Protein AF-A0A2D4M4X0-F1 (afdb_monomer_lite)

Structure (mmCIF, N/CA/C/O backbone):
data_AF-A0A2D4M4X0-F1
#
_entry.id   AF-A0A2D4M4X0-F1
#
loop_
_atom_site.group_PDB
_atom_site.id
_atom_site.type_symbol
_atom_site.label_atom_id
_atom_site.label_alt_id
_atom_site.label_comp_id
_atom_site.label_asym_id
_atom_site.label_entity_id
_atom_site.label_seq_id
_atom_site.pdbx_PDB_ins_code
_atom_site.Cartn_x
_atom_site.Cartn_y
_atom_site.Cartn_z
_atom_site.occupancy
_atom_site.B_iso_or_equiv
_atom_site.auth_seq_id
_atom_site.auth_comp_id
_atom_site.auth_asym_id
_atom_site.auth_atom_id
_atom_site.pdbx_PDB_model_num
ATOM 1 N N . MET A 1 1 ? 30.665 49.164 -35.638 1.00 34.47 1 MET A N 1
ATOM 2 C CA . MET A 1 1 ? 31.086 49.330 -34.227 1.00 34.47 1 MET A CA 1
ATOM 3 C C . MET A 1 1 ? 30.808 48.030 -33.482 1.00 34.47 1 MET A C 1
ATOM 5 O O . MET A 1 1 ? 29.656 47.644 -33.509 1.00 34.47 1 MET A O 1
ATOM 9 N N . ARG A 1 2 ? 31.845 47.454 -32.833 1.00 31.89 2 ARG A N 1
ATOM 10 C CA . ARG A 1 2 ? 31.868 46.607 -31.602 1.00 31.89 2 ARG A CA 1
ATOM 11 C C . ARG A 1 2 ? 30.957 45.355 -31.554 1.00 31.89 2 ARG A C 1
ATOM 13 O O . ARG A 1 2 ? 29.782 45.468 -31.830 1.00 31.89 2 ARG A O 1
ATOM 20 N N . ARG A 1 3 ? 31.352 44.164 -31.087 1.00 32.50 3 ARG A N 1
ATOM 21 C CA . ARG A 1 3 ? 32.571 43.563 -30.496 1.00 32.50 3 ARG A CA 1
ATOM 22 C C . ARG A 1 3 ? 32.315 42.037 -30.469 1.00 32.50 3 ARG A C 1
ATOM 24 O O . ARG A 1 3 ? 31.192 41.640 -30.177 1.00 32.50 3 ARG A O 1
ATOM 31 N N . PHE A 1 4 ? 33.344 41.225 -30.704 1.00 37.53 4 PHE A N 1
ATOM 32 C CA . PHE A 1 4 ? 33.392 39.796 -30.354 1.00 37.53 4 PHE A CA 1
ATOM 33 C C . PHE A 1 4 ? 33.673 39.608 -28.852 1.00 37.53 4 PHE A C 1
ATOM 35 O O . PHE A 1 4 ? 34.235 40.520 -28.233 1.00 37.53 4 PHE A O 1
ATOM 42 N N . PRO A 1 5 ? 33.410 38.411 -28.300 1.00 47.78 5 PRO A N 1
ATOM 43 C CA . PRO A 1 5 ? 34.267 37.850 -27.268 1.00 47.78 5 PRO A CA 1
ATOM 44 C C . PRO A 1 5 ? 34.898 36.522 -27.718 1.00 47.78 5 PRO A C 1
ATOM 46 O O . PRO A 1 5 ? 34.204 35.586 -28.113 1.00 47.78 5 PRO A O 1
ATOM 49 N N . ASP A 1 6 ? 36.225 36.470 -27.614 1.00 42.44 6 ASP A N 1
ATOM 50 C CA . ASP A 1 6 ? 37.019 35.246 -27.507 1.00 42.44 6 ASP A CA 1
ATOM 51 C C . ASP A 1 6 ? 36.761 34.571 -26.156 1.00 42.44 6 ASP A C 1
ATOM 53 O O . ASP A 1 6 ? 36.660 35.253 -25.135 1.00 42.44 6 ASP A O 1
ATOM 57 N N . SER A 1 7 ? 36.782 33.238 -26.127 1.00 37.62 7 SER A N 1
ATOM 58 C CA . SER A 1 7 ? 37.380 32.516 -25.002 1.00 37.62 7 SER A CA 1
ATOM 59 C C . SER A 1 7 ? 37.757 31.104 -25.437 1.00 37.62 7 SER A C 1
ATOM 61 O O . SER A 1 7 ? 36.911 30.224 -25.580 1.00 37.62 7 SER A O 1
ATOM 63 N N . GLY A 1 8 ? 39.056 30.897 -25.647 1.00 44.09 8 GLY A N 1
ATOM 64 C CA . GLY A 1 8 ? 39.645 29.569 -25.690 1.00 44.09 8 GLY A CA 1
ATOM 65 C C . GLY A 1 8 ? 39.643 28.946 -24.295 1.00 44.09 8 GLY A C 1
ATOM 66 O O . GLY A 1 8 ? 40.001 29.595 -23.315 1.00 44.09 8 GLY A O 1
ATOM 67 N N . ALA A 1 9 ? 39.262 27.676 -24.219 1.00 36.41 9 ALA A N 1
ATOM 68 C CA . ALA A 1 9 ? 39.591 26.801 -23.105 1.00 36.41 9 ALA A CA 1
ATOM 69 C C . ALA A 1 9 ? 39.825 25.395 -23.666 1.00 36.41 9 ALA A C 1
ATOM 71 O O . ALA A 1 9 ? 38.897 24.664 -24.001 1.00 36.41 9 ALA A O 1
ATOM 72 N N . SER A 1 10 ? 41.100 25.051 -23.811 1.00 41.06 10 SER A N 1
ATOM 73 C CA . SER A 1 10 ? 41.580 23.692 -24.022 1.00 41.06 10 SER A CA 1
ATOM 74 C C . SER A 1 10 ? 41.235 22.842 -22.794 1.00 41.06 10 SER A C 1
ATOM 76 O O . SER A 1 10 ? 41.809 23.059 -21.727 1.00 41.06 10 SER A O 1
ATOM 78 N N . MET A 1 11 ? 40.326 21.872 -22.923 1.00 35.38 11 MET A N 1
ATOM 79 C CA . MET A 1 11 ? 40.186 20.815 -21.918 1.00 35.38 11 MET A CA 1
ATOM 80 C C . MET A 1 11 ? 41.221 19.725 -22.192 1.00 35.38 11 MET A C 1
ATOM 82 O O . MET A 1 11 ? 41.108 18.950 -23.139 1.00 35.38 11 MET A O 1
ATOM 86 N N . SER A 1 12 ? 42.254 19.694 -21.355 1.00 35.69 12 SER A N 1
ATOM 87 C CA . SER A 1 12 ? 43.209 18.597 -21.257 1.00 35.69 12 SER A CA 1
ATOM 88 C C . SER A 1 12 ? 42.525 17.366 -20.660 1.00 35.69 12 SER A C 1
ATOM 90 O O . SER A 1 12 ? 42.017 17.422 -19.540 1.00 35.69 12 SER A O 1
ATOM 92 N N . TYR A 1 13 ? 42.548 16.256 -21.393 1.00 35.75 13 TYR A N 1
ATOM 93 C CA . TYR A 1 13 ? 42.173 14.933 -20.901 1.00 35.75 13 TYR A CA 1
ATOM 94 C C . TYR A 1 13 ? 43.271 14.448 -19.940 1.00 35.75 13 TYR A C 1
ATOM 96 O O . TYR A 1 13 ? 44.366 14.096 -20.376 1.00 35.75 13 TYR A O 1
ATOM 104 N N . ALA A 1 14 ? 43.007 14.468 -18.635 1.00 41.19 14 ALA A N 1
ATOM 105 C CA . ALA A 1 14 ? 43.815 13.750 -17.656 1.00 41.19 14 ALA A CA 1
ATOM 106 C C . ALA A 1 14 ? 43.119 12.415 -17.377 1.00 41.19 14 ALA A C 1
ATOM 108 O O . ALA A 1 14 ? 41.988 12.392 -16.895 1.00 41.19 14 ALA A O 1
ATOM 109 N N . GLY A 1 15 ? 43.775 11.310 -17.739 1.00 47.28 15 GLY A N 1
ATOM 110 C CA . GLY A 1 15 ? 43.311 9.964 -17.424 1.00 47.28 15 GLY A CA 1
ATOM 111 C C . GLY A 1 15 ? 43.245 9.774 -15.913 1.00 47.28 15 GLY A C 1
ATOM 112 O O . GLY A 1 15 ? 44.252 9.905 -15.223 1.00 47.28 15 GLY A O 1
ATOM 113 N N . GLN A 1 16 ? 42.051 9.481 -15.407 1.00 42.25 16 GLN A N 1
ATOM 114 C CA . GLN A 1 16 ? 41.848 9.044 -14.034 1.00 42.25 16 GLN A CA 1
ATOM 115 C C . GLN A 1 16 ? 41.848 7.517 -14.029 1.00 42.25 16 GLN A C 1
ATOM 117 O O . GLN A 1 16 ? 40.902 6.872 -14.479 1.00 42.25 16 GLN A O 1
ATOM 122 N N . GLU A 1 17 ? 42.954 6.948 -13.560 1.00 45.28 17 GLU A N 1
ATOM 123 C CA . GLU A 1 17 ? 43.047 5.541 -13.192 1.00 45.28 17 GLU A CA 1
ATOM 124 C C . GLU A 1 17 ? 42.056 5.274 -12.050 1.00 45.28 17 GLU A C 1
ATOM 126 O O . GLU A 1 17 ? 42.135 5.882 -10.982 1.00 45.28 17 GLU A O 1
ATOM 131 N N . ILE A 1 18 ? 41.086 4.390 -12.287 1.00 48.28 18 ILE A N 1
ATOM 132 C CA . ILE A 1 18 ? 40.108 3.978 -11.279 1.00 48.28 18 ILE A CA 1
ATOM 133 C C . ILE A 1 18 ? 40.791 2.949 -10.373 1.00 48.28 18 ILE A C 1
ATOM 135 O O . ILE A 1 18 ? 40.738 1.745 -10.620 1.00 48.28 18 ILE A O 1
ATOM 139 N N . SER A 1 19 ? 41.443 3.415 -9.312 1.00 52.09 19 SER A N 1
ATOM 140 C CA . SER A 1 19 ? 41.798 2.568 -8.176 1.00 52.09 19 SER A CA 1
ATOM 141 C C . SER A 1 19 ? 40.547 2.355 -7.321 1.00 52.09 19 SER A C 1
ATOM 143 O O . SER A 1 19 ? 40.254 3.117 -6.403 1.00 52.09 19 SER A O 1
ATOM 145 N N . VAL A 1 20 ? 39.760 1.323 -7.643 1.00 58.25 20 VAL A N 1
ATOM 146 C CA . VAL A 1 20 ? 38.677 0.884 -6.751 1.00 58.25 20 VAL A CA 1
ATOM 147 C C . VAL A 1 20 ? 39.325 0.409 -5.451 1.00 58.25 20 VAL A C 1
ATOM 149 O O . VAL A 1 20 ? 40.123 -0.530 -5.450 1.00 58.25 20 VAL A O 1
ATOM 152 N N . SER A 1 21 ? 39.021 1.100 -4.352 1.00 63.75 21 SER A N 1
ATOM 153 C CA . SER A 1 21 ? 39.505 0.750 -3.021 1.00 63.75 21 SER A CA 1
ATOM 154 C C . SER A 1 21 ? 39.051 -0.668 -2.684 1.00 63.75 21 SER A C 1
ATOM 156 O O . SER A 1 21 ? 37.870 -0.990 -2.774 1.00 63.75 21 SER A O 1
ATOM 158 N N . ILE A 1 22 ? 39.982 -1.531 -2.273 1.00 61.88 22 ILE A N 1
ATOM 159 C CA . ILE A 1 22 ? 39.701 -2.932 -1.910 1.00 61.88 22 ILE A CA 1
ATOM 160 C C . ILE A 1 22 ? 38.638 -3.022 -0.793 1.00 61.88 22 ILE A C 1
ATOM 162 O O . ILE A 1 22 ? 37.937 -4.024 -0.679 1.00 61.88 22 ILE A O 1
ATOM 166 N N . ALA A 1 23 ? 38.468 -1.954 -0.006 1.00 63.16 23 ALA A N 1
ATOM 167 C CA . ALA A 1 23 ? 37.432 -1.834 1.017 1.00 63.16 23 ALA A CA 1
ATOM 168 C C . ALA A 1 23 ? 35.994 -1.766 0.460 1.00 63.16 23 ALA A C 1
ATOM 170 O O . ALA A 1 23 ? 35.054 -2.066 1.194 1.00 63.16 23 ALA A O 1
ATOM 171 N N . ASP A 1 24 ? 35.822 -1.420 -0.819 1.00 66.19 24 ASP A N 1
ATOM 172 C CA . ASP A 1 24 ? 34.513 -1.289 -1.473 1.00 66.19 24 ASP A CA 1
ATOM 173 C C . ASP A 1 24 ? 34.070 -2.571 -2.190 1.00 66.19 24 ASP A C 1
ATOM 175 O O . ASP A 1 24 ? 32.981 -2.635 -2.763 1.00 66.19 24 ASP A O 1
ATOM 179 N N . LEU A 1 25 ? 34.895 -3.623 -2.151 1.00 77.69 25 LEU A N 1
ATOM 180 C CA . LEU A 1 25 ? 34.493 -4.933 -2.644 1.00 77.69 25 LEU A CA 1
ATOM 181 C C . LEU A 1 25 ? 33.382 -5.498 -1.740 1.00 77.69 25 LEU A C 1
ATOM 183 O O . LEU A 1 25 ? 33.578 -5.590 -0.523 1.00 77.69 25 LEU A O 1
ATOM 187 N N . PRO A 1 26 ? 32.253 -5.964 -2.310 1.00 72.75 26 PRO A N 1
ATOM 188 C CA . PRO A 1 26 ? 31.110 -6.475 -1.547 1.00 72.75 26 PRO A CA 1
ATOM 189 C C . PRO A 1 26 ? 31.486 -7.565 -0.539 1.00 72.75 26 PRO A C 1
ATOM 191 O O . PRO A 1 26 ? 30.921 -7.654 0.546 1.00 72.75 26 PRO A O 1
ATOM 194 N N . GLN A 1 27 ? 32.489 -8.374 -0.881 1.00 76.75 27 GLN A N 1
ATOM 195 C CA . GLN A 1 27 ? 32.982 -9.455 -0.036 1.00 76.75 27 GLN A CA 1
ATOM 196 C C . GLN A 1 27 ? 33.731 -8.948 1.206 1.00 76.75 27 GLN A C 1
ATOM 198 O O . GLN A 1 27 ? 33.600 -9.536 2.276 1.00 76.75 27 GLN A O 1
ATOM 203 N N . VAL A 1 28 ? 34.458 -7.831 1.096 1.00 79.94 28 VAL A N 1
ATOM 204 C CA . VAL A 1 28 ? 35.174 -7.206 2.221 1.00 79.94 28 VAL A CA 1
ATOM 205 C C . VAL A 1 28 ? 34.191 -6.492 3.148 1.00 79.94 28 VAL A C 1
ATOM 207 O O . VAL A 1 28 ? 34.305 -6.611 4.367 1.00 79.94 28 VAL A O 1
ATOM 210 N N . GLN A 1 29 ? 33.181 -5.826 2.585 1.00 79.06 29 GLN A N 1
ATOM 211 C CA . GLN A 1 29 ? 32.098 -5.211 3.360 1.00 79.06 29 GLN A CA 1
ATOM 212 C C . GLN A 1 29 ? 31.273 -6.261 4.111 1.00 79.06 29 GLN A C 1
ATOM 214 O O . GLN A 1 29 ? 30.997 -6.093 5.296 1.00 79.06 29 GLN A O 1
ATOM 219 N N . TYR A 1 30 ? 30.944 -7.379 3.457 1.00 82.00 30 TYR A N 1
ATOM 220 C CA . TYR A 1 30 ? 30.236 -8.490 4.090 1.00 82.00 30 TYR A CA 1
ATOM 221 C C . TYR A 1 30 ? 31.055 -9.130 5.217 1.00 82.00 30 TYR A C 1
ATOM 223 O O . TYR A 1 30 ? 30.536 -9.386 6.301 1.00 82.00 30 TYR A O 1
ATOM 231 N N . GLN A 1 31 ? 32.357 -9.333 5.004 1.00 84.38 31 GLN A N 1
ATOM 232 C CA . GLN A 1 31 ? 33.233 -9.897 6.028 1.00 84.38 31 GLN A CA 1
ATOM 233 C C . GLN A 1 31 ? 33.431 -8.950 7.221 1.00 84.38 31 GLN A C 1
ATOM 235 O O . GLN A 1 31 ? 33.546 -9.418 8.353 1.00 84.38 31 GLN A O 1
ATOM 240 N N . ARG A 1 32 ? 33.411 -7.632 6.989 1.00 87.06 32 ARG A N 1
ATOM 241 C CA . ARG A 1 32 ? 33.413 -6.616 8.050 1.00 87.06 32 ARG A CA 1
ATOM 242 C C . ARG A 1 32 ? 32.112 -6.624 8.846 1.00 87.06 32 ARG A C 1
ATOM 244 O O . ARG A 1 32 ? 32.156 -6.654 10.066 1.00 87.06 32 ARG A O 1
ATOM 251 N N . LEU A 1 33 ? 30.977 -6.694 8.153 1.00 87.38 33 LEU A N 1
ATOM 252 C CA . LEU A 1 33 ? 29.661 -6.786 8.778 1.00 87.38 33 LEU A CA 1
ATOM 253 C C . LEU A 1 33 ? 29.557 -8.021 9.683 1.00 87.38 33 LEU A C 1
ATOM 255 O O . LEU A 1 33 ? 29.073 -7.915 10.800 1.00 87.38 33 LEU A O 1
ATOM 259 N N . LEU A 1 34 ? 30.066 -9.174 9.236 1.00 88.31 34 LEU A N 1
ATOM 260 C CA . LEU A 1 34 ? 30.115 -10.390 10.054 1.00 88.31 34 LEU A CA 1
ATOM 261 C C . LEU A 1 34 ? 31.036 -10.250 11.275 1.00 88.31 34 LEU A C 1
ATOM 263 O O . LEU A 1 34 ? 30.735 -10.802 12.327 1.00 88.31 34 LEU A O 1
ATOM 267 N N . GLN A 1 35 ? 32.162 -9.542 11.152 1.00 83.81 35 GLN A N 1
ATOM 268 C CA . GLN A 1 35 ? 33.037 -9.265 12.297 1.00 83.81 35 GLN A CA 1
ATOM 269 C C . GLN A 1 35 ? 32.362 -8.352 13.318 1.00 83.81 35 GLN A C 1
ATOM 271 O O . GLN A 1 35 ? 32.470 -8.613 14.515 1.00 83.81 35 GLN A O 1
ATOM 276 N N . ASP A 1 36 ? 31.641 -7.337 12.846 1.00 81.44 36 ASP A N 1
ATOM 277 C CA . ASP A 1 36 ? 30.873 -6.435 13.699 1.00 81.44 36 ASP A CA 1
ATOM 278 C C . ASP A 1 36 ? 29.717 -7.189 14.386 1.00 81.44 36 ASP A C 1
ATOM 280 O O . ASP A 1 36 ? 29.519 -7.039 15.587 1.00 81.44 36 ASP A O 1
ATOM 284 N N . ASP A 1 37 ? 29.019 -8.081 13.675 1.00 87.69 37 ASP A N 1
ATOM 285 C CA . ASP A 1 37 ? 27.936 -8.912 14.227 1.00 87.69 37 ASP A CA 1
ATOM 286 C C . ASP A 1 37 ? 28.456 -9.907 15.283 1.00 87.69 37 ASP A C 1
ATOM 288 O O . ASP A 1 37 ? 27.902 -10.033 16.377 1.00 87.69 37 ASP A O 1
ATOM 292 N N . MET A 1 38 ? 29.603 -10.546 15.021 1.00 78.88 38 MET A N 1
ATOM 293 C CA . MET A 1 38 ? 30.275 -11.395 16.011 1.00 78.88 38 MET A CA 1
ATOM 294 C C . MET A 1 38 ? 30.719 -10.603 17.247 1.00 78.88 38 MET A C 1
ATOM 296 O O . MET A 1 38 ? 30.590 -11.114 18.359 1.00 78.88 38 MET A O 1
ATOM 300 N N . ALA A 1 39 ? 31.202 -9.369 17.082 1.00 79.31 39 ALA A N 1
ATOM 301 C CA . ALA A 1 39 ? 31.568 -8.500 18.200 1.00 79.31 39 ALA A CA 1
ATOM 302 C C . ALA A 1 39 ? 30.343 -8.019 18.995 1.00 79.31 39 ALA A C 1
ATOM 304 O O . ALA A 1 39 ? 30.449 -7.777 20.189 1.00 79.31 39 ALA A O 1
ATOM 305 N N . LEU A 1 40 ? 29.171 -7.905 18.368 1.00 72.12 40 LEU A N 1
ATOM 306 C CA . LEU A 1 40 ? 27.934 -7.508 19.046 1.00 72.12 40 LEU A CA 1
ATOM 307 C C . LEU A 1 40 ? 27.230 -8.679 19.747 1.00 72.12 40 LEU A C 1
ATOM 309 O O . LEU A 1 40 ? 26.519 -8.468 20.729 1.00 72.12 40 LEU A O 1
ATOM 313 N N . SER A 1 41 ? 27.488 -9.913 19.312 1.00 69.44 41 SER A N 1
ATOM 314 C CA . SER A 1 41 ? 26.898 -11.121 19.902 1.00 69.44 41 SER A CA 1
ATOM 315 C C . SER A 1 41 ? 27.268 -11.351 21.376 1.00 69.44 41 SER A C 1
ATOM 317 O O . SER A 1 41 ? 26.501 -11.972 22.113 1.00 69.44 41 SER A O 1
ATOM 319 N N . GLU A 1 42 ? 28.393 -10.807 21.856 1.00 61.50 42 GLU A N 1
ATOM 320 C CA . GLU A 1 42 ? 28.771 -10.886 23.277 1.00 61.50 42 GLU A CA 1
ATOM 321 C C . GLU A 1 42 ? 27.890 -10.013 24.188 1.00 61.50 42 GLU A C 1
ATOM 323 O O . GLU A 1 42 ? 27.847 -10.227 25.402 1.00 61.50 42 GLU A O 1
ATOM 328 N N . TYR A 1 43 ? 27.139 -9.077 23.600 1.00 62.69 43 TYR A N 1
ATOM 329 C CA . TYR A 1 43 ? 26.226 -8.175 24.298 1.00 62.69 43 TYR A CA 1
ATOM 330 C C . TYR A 1 43 ? 24.752 -8.602 24.189 1.00 62.69 43 TYR A C 1
ATOM 332 O O . TYR A 1 43 ? 23.902 -8.048 24.886 1.00 62.69 43 TYR A O 1
ATOM 340 N N . GLU A 1 44 ? 24.429 -9.622 23.385 1.00 54.00 44 GLU A N 1
ATOM 341 C CA . GLU A 1 44 ? 23.074 -10.176 23.266 1.00 54.00 44 GLU A CA 1
ATOM 342 C C . GLU A 1 44 ? 22.794 -11.244 24.336 1.00 54.00 44 GLU A C 1
ATOM 344 O O . GLU A 1 44 ? 22.543 -12.420 24.062 1.00 54.00 44 GLU A O 1
ATOM 349 N N . CYS A 1 45 ? 22.813 -10.837 25.604 1.00 53.47 45 CYS A N 1
ATOM 350 C CA . CYS A 1 45 ? 22.310 -11.663 26.696 1.00 53.47 45 CYS A CA 1
ATOM 351 C C . CYS A 1 45 ? 20.868 -11.229 27.020 1.00 53.47 45 CYS A C 1
ATOM 353 O O . CYS A 1 45 ? 20.621 -10.140 27.524 1.00 53.47 45 CYS A O 1
ATOM 355 N N . TRP A 1 46 ? 19.888 -12.090 26.730 1.00 54.88 46 TRP A N 1
ATOM 356 C CA . TRP A 1 46 ? 18.464 -11.843 27.022 1.00 54.88 46 TRP A CA 1
ATOM 357 C C . TRP A 1 46 ? 18.081 -12.146 28.485 1.00 54.88 46 TRP A C 1
ATOM 359 O O . TRP A 1 46 ? 16.927 -12.459 28.779 1.00 54.88 46 TRP A O 1
ATOM 369 N N . ALA A 1 47 ? 19.041 -12.126 29.411 1.00 44.62 47 ALA A N 1
ATOM 370 C CA . ALA A 1 47 ? 18.812 -12.482 30.806 1.00 44.62 47 ALA A CA 1
ATOM 371 C C . ALA A 1 47 ? 19.448 -11.457 31.751 1.00 44.62 47 ALA A C 1
ATOM 373 O O . ALA A 1 47 ? 20.593 -11.597 32.174 1.00 44.62 47 ALA A O 1
ATOM 374 N N . ASP A 1 48 ? 18.653 -10.466 32.147 1.00 45.84 48 ASP A N 1
ATOM 375 C CA . ASP A 1 48 ? 18.974 -9.562 33.247 1.00 45.84 48 ASP A CA 1
ATOM 376 C C . ASP A 1 48 ? 18.844 -10.302 34.588 1.00 45.84 48 ASP A C 1
ATOM 378 O O . ASP A 1 48 ? 17.803 -10.272 35.243 1.00 45.84 48 ASP A O 1
ATOM 382 N N . SER A 1 49 ? 19.868 -11.061 34.983 1.00 48.81 49 SER A N 1
ATOM 383 C CA . SER A 1 49 ? 20.291 -11.226 36.389 1.00 48.81 49 SER A CA 1
ATOM 384 C C . SER A 1 49 ? 21.399 -12.283 36.527 1.00 48.81 49 SER A C 1
ATOM 386 O O . SER A 1 49 ? 21.325 -13.343 35.904 1.00 48.81 49 SER A O 1
ATOM 388 N N . PRO A 1 50 ? 22.398 -12.063 37.404 1.00 43.38 50 PRO A N 1
ATOM 389 C CA . PRO A 1 50 ? 23.480 -13.021 37.633 1.00 43.38 50 PRO A CA 1
ATOM 390 C C . PRO A 1 50 ? 23.072 -14.244 38.477 1.00 43.38 50 PRO A C 1
ATOM 392 O O . PRO A 1 50 ? 23.885 -15.144 38.667 1.00 43.38 50 PRO A O 1
ATOM 395 N N . ASP A 1 51 ? 21.816 -14.337 38.925 1.00 48.19 51 ASP A N 1
ATOM 396 C CA . ASP A 1 51 ? 21.327 -15.425 39.778 1.00 48.19 51 ASP A CA 1
ATOM 397 C C . ASP A 1 51 ? 20.298 -16.306 39.064 1.00 48.19 51 ASP A C 1
ATOM 399 O O . ASP A 1 51 ? 19.172 -16.505 39.517 1.00 48.19 51 ASP A O 1
ATOM 403 N N . SER A 1 52 ? 20.669 -16.897 37.932 1.00 46.12 52 SER A N 1
ATOM 404 C CA . SER A 1 52 ? 20.050 -18.166 37.543 1.00 46.12 52 SER A CA 1
ATOM 405 C C . SER A 1 52 ? 20.917 -18.950 36.569 1.00 46.12 52 SER A C 1
ATOM 407 O O . SER A 1 52 ? 21.233 -18.513 35.475 1.00 46.12 52 SER A O 1
ATOM 409 N N . SER A 1 53 ? 21.307 -20.135 37.037 1.00 48.72 53 SER A N 1
ATOM 410 C CA . SER A 1 53 ? 21.577 -21.360 36.280 1.00 48.72 53 SER A CA 1
ATOM 411 C C . SER A 1 53 ? 22.017 -21.186 34.821 1.00 48.72 53 SER A C 1
ATOM 413 O O . SER A 1 53 ? 21.197 -20.907 33.955 1.00 48.72 53 SER A O 1
ATOM 415 N N . ARG A 1 54 ? 23.296 -21.494 34.561 1.00 46.19 54 ARG A N 1
ATOM 416 C CA . ARG A 1 54 ? 23.911 -21.718 33.237 1.00 46.19 54 ARG A CA 1
ATOM 417 C C . ARG A 1 54 ? 22.899 -22.010 32.106 1.00 46.19 54 ARG A C 1
ATOM 419 O O . ARG A 1 54 ? 22.103 -22.951 32.260 1.00 46.19 54 ARG A O 1
ATOM 426 N N . PRO A 1 55 ? 22.995 -21.319 30.951 1.00 40.25 55 PRO A N 1
ATOM 427 C CA . PRO A 1 55 ? 22.160 -21.606 29.790 1.00 40.25 55 PRO A CA 1
ATOM 428 C C . PRO A 1 55 ? 22.257 -23.091 29.422 1.00 40.25 55 PRO A C 1
ATOM 430 O O . PRO A 1 55 ? 23.353 -23.632 29.280 1.00 40.25 55 PRO A O 1
ATOM 433 N N . GLY A 1 56 ? 21.111 -23.767 29.316 1.00 47.94 56 GLY A N 1
ATOM 434 C CA . GLY A 1 56 ? 21.028 -25.154 28.840 1.00 47.94 56 GLY A CA 1
ATOM 435 C C . GLY A 1 56 ? 20.584 -26.208 29.858 1.00 47.94 56 GLY A C 1
ATOM 436 O O . GLY A 1 56 ? 20.410 -27.362 29.471 1.00 47.94 56 GLY A O 1
ATOM 437 N N . THR A 1 57 ? 20.331 -25.862 31.127 1.00 49.50 57 THR A N 1
ATOM 438 C CA . THR A 1 57 ? 19.745 -26.830 32.078 1.00 49.50 57 THR A CA 1
ATOM 439 C C . THR A 1 57 ? 18.221 -26.654 32.149 1.00 49.50 57 THR A C 1
ATOM 441 O O . THR A 1 57 ? 17.768 -25.584 32.557 1.00 49.50 57 THR A O 1
ATOM 444 N N . PRO A 1 58 ? 17.391 -27.658 31.790 1.00 54.38 58 PRO A N 1
ATOM 445 C CA . PRO A 1 58 ? 15.937 -27.525 31.856 1.00 54.38 58 PRO A CA 1
ATOM 446 C C . PRO A 1 58 ? 15.484 -27.287 33.300 1.00 54.38 58 PRO A C 1
ATOM 448 O O . PRO A 1 58 ? 15.635 -28.161 34.159 1.00 54.38 58 PRO A O 1
ATOM 451 N N . CYS A 1 59 ? 14.912 -26.114 33.580 1.00 61.75 59 CYS A N 1
ATOM 452 C CA . CYS A 1 59 ? 14.345 -25.818 34.890 1.00 61.75 59 CYS A CA 1
ATOM 453 C C . CYS A 1 59 ? 13.163 -26.762 35.161 1.00 61.75 59 CYS A C 1
ATOM 455 O O . CYS A 1 59 ? 12.114 -26.693 34.515 1.00 61.75 59 CYS A O 1
ATOM 457 N N . ARG A 1 60 ? 13.334 -27.676 36.124 1.00 60.47 60 ARG A N 1
ATOM 458 C CA . ARG A 1 60 ? 12.308 -28.665 36.502 1.00 60.47 60 ARG A CA 1
ATOM 459 C C . ARG A 1 60 ? 11.214 -28.092 37.404 1.00 60.47 60 ARG A C 1
ATOM 461 O O . ARG A 1 60 ? 10.221 -28.773 37.652 1.00 60.47 60 ARG A O 1
ATOM 468 N N . ASN A 1 61 ? 11.372 -26.862 37.890 1.00 62.31 61 ASN A N 1
ATOM 469 C CA . ASN A 1 61 ? 10.445 -26.267 38.840 1.00 62.31 61 ASN A CA 1
ATOM 470 C C . ASN A 1 61 ? 9.342 -25.471 38.118 1.00 62.31 61 ASN A C 1
ATOM 472 O O . ASN A 1 61 ? 9.611 -24.463 37.465 1.00 62.31 61 ASN A O 1
ATOM 476 N N . ARG A 1 62 ? 8.082 -25.919 38.235 1.00 60.97 62 ARG A N 1
ATOM 477 C CA . ARG A 1 62 ? 6.928 -25.284 37.565 1.00 60.97 62 ARG A CA 1
ATOM 478 C C . ARG A 1 62 ? 6.573 -23.902 38.124 1.00 60.97 62 ARG A C 1
ATOM 480 O O . ARG A 1 62 ? 5.841 -23.179 37.460 1.00 60.97 62 ARG A O 1
ATOM 487 N N . GLN A 1 63 ? 7.089 -23.545 39.299 1.00 60.12 63 GLN A N 1
ATOM 488 C CA . GLN A 1 63 ? 6.837 -22.266 39.978 1.00 60.12 63 GLN A CA 1
ATOM 489 C C . GLN A 1 63 ? 8.026 -21.294 39.901 1.00 60.12 63 GLN A C 1
ATOM 491 O O . GLN A 1 63 ? 8.067 -20.297 40.618 1.00 60.12 63 GLN A O 1
ATOM 496 N N . CYS A 1 64 ? 9.019 -21.572 39.052 1.00 73.44 64 CYS A N 1
ATOM 497 C CA . CYS A 1 64 ? 10.137 -20.658 38.848 1.00 73.44 64 CYS A CA 1
ATOM 498 C C . CYS A 1 64 ? 9.653 -19.359 38.180 1.00 73.44 64 CYS A C 1
ATOM 500 O O . CYS A 1 64 ? 9.099 -19.406 37.082 1.00 73.44 64 CYS A O 1
ATOM 502 N N . ARG A 1 65 ? 9.872 -18.206 38.830 1.00 58.38 65 ARG A N 1
ATOM 503 C CA . ARG A 1 65 ? 9.401 -16.894 38.348 1.00 58.38 65 ARG A CA 1
ATOM 504 C C . ARG A 1 65 ? 10.005 -16.498 36.997 1.00 58.38 65 ARG A C 1
ATOM 506 O O . ARG A 1 65 ? 9.271 -15.988 36.159 1.00 58.38 65 ARG A O 1
ATOM 513 N N . SER A 1 66 ? 11.282 -16.801 36.752 1.00 56.09 66 SER A N 1
ATOM 514 C CA . SER A 1 66 ? 11.945 -16.515 35.470 1.00 56.09 66 SER A CA 1
ATOM 515 C C . SER A 1 66 ? 11.430 -17.400 34.329 1.00 56.09 66 SER A C 1
ATOM 517 O O . SER A 1 66 ? 11.249 -16.931 33.212 1.00 56.09 66 SER A O 1
ATOM 519 N N . CYS A 1 67 ? 11.088 -18.664 34.601 1.00 65.94 67 CYS A N 1
ATOM 520 C CA . CYS A 1 67 ? 10.485 -19.540 33.593 1.00 65.94 67 CYS A CA 1
ATOM 521 C C . CYS A 1 67 ? 8.975 -19.324 33.420 1.00 65.94 67 CYS A C 1
ATOM 523 O O . CYS A 1 67 ? 8.424 -19.766 32.417 1.00 65.94 67 CYS A O 1
ATOM 525 N N . HIS A 1 68 ? 8.288 -18.705 34.384 1.00 61.72 68 HIS A N 1
ATOM 526 C CA . HIS A 1 68 ? 6.850 -18.444 34.296 1.00 61.72 68 HIS A CA 1
ATOM 527 C C . HIS A 1 68 ? 6.534 -17.354 33.267 1.00 61.72 68 HIS A C 1
ATOM 529 O O . HIS A 1 68 ? 5.619 -17.542 32.476 1.00 61.72 68 HIS A O 1
ATOM 535 N N . GLY A 1 69 ? 7.342 -16.289 33.198 1.00 59.53 69 GLY A N 1
ATOM 536 C CA . GLY A 1 69 ? 7.197 -15.243 32.174 1.00 59.53 69 GLY A CA 1
ATOM 537 C C . GLY A 1 69 ? 7.486 -15.715 30.742 1.00 59.53 69 GLY A C 1
ATOM 538 O O . GLY A 1 69 ? 7.002 -15.116 29.791 1.00 59.53 69 GLY A O 1
ATOM 539 N N . LEU A 1 70 ? 8.229 -16.818 30.588 1.00 62.66 70 LEU A N 1
ATOM 540 C CA . LEU A 1 70 ? 8.534 -17.450 29.297 1.00 62.66 70 LEU A CA 1
ATOM 541 C C . LEU A 1 70 ? 7.597 -18.626 28.966 1.00 62.66 70 LEU A C 1
ATOM 543 O O . LEU A 1 70 ? 7.735 -19.258 27.917 1.00 62.66 70 LEU A O 1
ATOM 547 N N . ARG A 1 71 ? 6.663 -18.973 29.862 1.00 70.25 71 ARG A N 1
ATOM 548 C CA . ARG A 1 71 ? 5.702 -20.056 29.630 1.00 70.25 71 ARG A CA 1
ATOM 549 C C . ARG A 1 71 ? 4.506 -19.527 28.863 1.00 70.25 71 ARG A C 1
ATOM 551 O O . ARG A 1 71 ? 3.834 -18.600 29.288 1.00 70.25 71 ARG A O 1
ATOM 558 N N . VAL A 1 72 ? 4.208 -20.199 27.761 1.00 69.06 72 VAL A N 1
ATOM 559 C CA . VAL A 1 72 ? 2.964 -19.999 27.028 1.00 69.06 72 VAL A CA 1
ATOM 560 C C . VAL A 1 72 ? 1.831 -20.680 27.791 1.00 69.06 72 VAL A C 1
ATOM 562 O O . VAL A 1 72 ? 1.954 -21.852 28.158 1.00 69.06 72 VAL A O 1
ATOM 565 N N . ASP A 1 73 ? 0.735 -19.953 28.006 1.00 67.94 73 ASP A N 1
ATOM 566 C CA . ASP A 1 73 ? -0.473 -20.480 28.638 1.00 67.94 73 ASP A CA 1
ATOM 567 C C . ASP A 1 73 ? -1.024 -21.718 27.924 1.00 67.94 73 ASP A C 1
ATOM 569 O O . ASP A 1 73 ? -0.927 -21.882 26.700 1.00 67.94 73 ASP A O 1
ATOM 573 N N . ASP A 1 74 ? -1.696 -22.572 28.699 1.00 62.47 74 ASP A N 1
ATOM 574 C CA . ASP A 1 74 ? -2.218 -23.847 28.217 1.00 62.47 74 ASP A CA 1
ATOM 575 C C . ASP A 1 74 ? -3.309 -23.710 27.148 1.00 62.47 74 ASP A C 1
ATOM 577 O O . ASP A 1 74 ? -3.557 -24.664 26.425 1.00 62.47 74 ASP A O 1
ATOM 581 N N . ASN A 1 75 ? -3.925 -22.551 26.954 1.00 70.19 75 ASN A N 1
ATOM 582 C CA . ASN A 1 75 ? -4.856 -22.381 25.837 1.00 70.19 75 ASN A CA 1
ATOM 583 C C . ASN A 1 75 ? -4.149 -22.012 24.517 1.00 70.19 75 ASN A C 1
ATOM 585 O O . ASN A 1 75 ? -4.678 -22.252 23.436 1.00 70.19 75 ASN A O 1
ATOM 589 N N . ASN A 1 76 ? -2.933 -21.461 24.594 1.00 71.94 76 ASN A N 1
ATOM 590 C CA . ASN A 1 76 ? -2.262 -20.826 23.454 1.00 71.94 76 ASN A CA 1
ATOM 591 C C . ASN A 1 76 ? -1.066 -21.627 22.926 1.00 71.94 76 ASN A C 1
ATOM 593 O O . ASN A 1 76 ? -0.580 -21.356 21.831 1.00 71.94 76 ASN A O 1
ATOM 597 N N . TYR A 1 77 ? -0.593 -22.632 23.666 1.00 75.50 77 TYR A N 1
ATOM 598 C CA . TYR A 1 77 ? 0.607 -23.392 23.308 1.00 75.50 77 TYR A CA 1
ATOM 599 C C . TYR A 1 77 ? 0.565 -23.995 21.900 1.00 75.50 77 TYR A C 1
ATOM 601 O O . TYR A 1 77 ? 1.536 -23.880 21.163 1.00 75.50 77 TYR A O 1
ATOM 609 N N . GLU A 1 78 ? -0.534 -24.646 21.507 1.00 73.56 78 GLU A N 1
ATOM 610 C CA . GLU A 1 78 ? -0.591 -25.327 20.203 1.00 73.56 78 GLU A CA 1
ATOM 611 C C . GLU A 1 78 ? -0.564 -24.331 19.039 1.00 73.56 78 GLU A C 1
ATOM 613 O O . GLU A 1 78 ? -0.002 -24.626 17.985 1.00 73.56 78 GLU A O 1
ATOM 618 N N . TRP A 1 79 ? -1.089 -23.124 19.262 1.00 69.75 79 TRP A N 1
ATOM 619 C CA . TRP A 1 79 ? -1.046 -22.031 18.296 1.00 69.75 79 TRP A CA 1
ATOM 620 C C . TRP A 1 79 ? 0.349 -21.394 18.205 1.00 69.75 79 TRP A C 1
ATOM 622 O O . TRP A 1 79 ? 0.838 -21.145 17.104 1.00 69.75 79 TRP A O 1
ATOM 632 N N . VAL A 1 80 ? 1.021 -21.190 19.344 1.00 69.62 80 VAL A N 1
ATOM 633 C CA . VAL A 1 80 ? 2.352 -20.560 19.400 1.00 69.62 80 VAL A CA 1
ATOM 634 C C . VAL A 1 80 ? 3.459 -21.524 18.961 1.00 69.62 80 VAL A C 1
ATOM 636 O O . VAL A 1 80 ? 4.306 -21.172 18.146 1.00 69.62 80 VAL A O 1
ATOM 639 N N . CYS A 1 81 ? 3.457 -22.754 19.471 1.00 70.44 81 CYS A N 1
ATOM 640 C CA . CYS A 1 81 ? 4.542 -23.715 19.264 1.00 70.44 81 CYS A CA 1
ATOM 641 C C . CYS A 1 81 ? 4.342 -24.608 18.032 1.00 70.44 81 CYS A C 1
ATOM 643 O O . CYS A 1 81 ? 5.246 -25.369 17.684 1.00 70.44 81 CYS A O 1
ATOM 645 N N . ARG A 1 82 ? 3.160 -24.561 17.395 1.00 59.00 82 ARG A N 1
ATOM 646 C CA . ARG A 1 82 ? 2.790 -25.351 16.201 1.00 59.00 82 ARG A CA 1
ATOM 647 C C . ARG A 1 82 ? 3.080 -26.856 16.312 1.00 59.00 82 ARG A C 1
ATOM 649 O O . ARG A 1 82 ? 3.193 -27.556 15.310 1.00 59.00 82 ARG A O 1
ATOM 656 N N . THR A 1 83 ? 3.195 -27.362 17.537 1.00 62.38 83 THR A N 1
ATOM 657 C CA . THR A 1 83 ? 3.455 -28.763 17.863 1.00 62.38 83 THR A CA 1
ATOM 658 C C . THR A 1 83 ? 2.410 -29.229 18.877 1.00 62.38 83 THR A C 1
ATOM 660 O O . THR A 1 83 ? 2.233 -28.574 19.908 1.00 62.38 83 THR A O 1
ATOM 663 N N . PRO A 1 84 ? 1.695 -30.340 18.611 1.00 53.03 84 PRO A N 1
ATOM 664 C CA . PRO A 1 84 ? 0.691 -30.854 19.535 1.00 53.03 84 PRO A CA 1
ATOM 665 C C . PRO A 1 84 ? 1.371 -31.340 20.814 1.00 53.03 84 PRO A C 1
ATOM 667 O O . PRO A 1 84 ? 2.423 -31.995 20.771 1.00 53.03 84 PRO A O 1
ATOM 670 N N . ARG A 1 85 ? 0.792 -31.020 21.974 1.00 64.56 85 ARG A N 1
ATOM 671 C CA . ARG A 1 85 ? 1.439 -31.365 23.244 1.00 64.56 85 ARG A CA 1
ATOM 672 C C . ARG A 1 85 ? 1.443 -32.858 23.500 1.00 64.56 85 ARG A C 1
ATOM 674 O O . ARG A 1 85 ? 0.433 -33.544 23.382 1.00 64.56 85 ARG A O 1
ATOM 681 N N . ARG A 1 86 ? 2.577 -33.338 24.012 1.00 55.97 86 ARG A N 1
ATOM 682 C CA . ARG A 1 86 ? 2.647 -34.625 24.706 1.00 55.97 86 ARG A CA 1
ATOM 683 C C . ARG A 1 86 ? 2.114 -34.425 26.122 1.00 55.97 86 ARG A C 1
ATOM 685 O O . ARG A 1 86 ? 2.884 -34.190 27.052 1.00 55.97 86 ARG A O 1
ATOM 692 N N . LEU A 1 87 ? 0.793 -34.466 26.279 1.00 53.53 87 LEU A N 1
ATOM 693 C CA . LEU A 1 87 ? 0.185 -34.574 27.602 1.00 53.53 87 LEU A CA 1
ATOM 694 C C . LEU A 1 87 ? 0.583 -35.940 28.174 1.00 53.53 87 LEU A C 1
ATOM 696 O O . LEU A 1 87 ? 0.093 -36.980 27.740 1.00 53.53 87 LEU A O 1
ATOM 700 N N . GLY A 1 88 ? 1.537 -35.945 29.107 1.00 48.94 88 GLY A N 1
ATOM 701 C CA . GLY A 1 88 ? 1.789 -37.118 29.938 1.00 48.94 88 GLY A CA 1
ATOM 702 C C . GLY A 1 88 ? 0.513 -37.487 30.693 1.00 48.94 88 GLY A C 1
ATOM 703 O O . GLY A 1 88 ? -0.292 -36.611 30.999 1.00 48.94 88 GLY A O 1
ATOM 70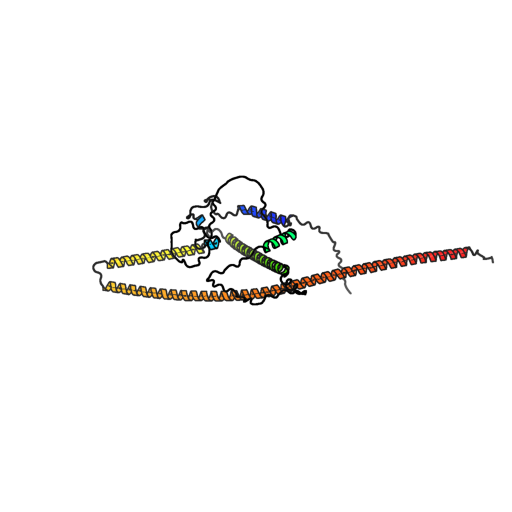4 N N . THR A 1 89 ? 0.342 -38.773 30.991 1.00 42.78 89 THR A N 1
ATOM 705 C CA . THR A 1 89 ? -0.860 -39.465 31.508 1.00 42.78 89 THR A CA 1
ATOM 706 C C . THR A 1 89 ? -1.405 -38.970 32.864 1.00 42.78 89 THR A C 1
ATOM 708 O O . THR A 1 89 ? -2.134 -39.682 33.543 1.00 42.78 89 THR A O 1
ATOM 711 N N . TRP A 1 90 ? -1.040 -37.770 33.300 1.00 43.72 90 TRP A N 1
ATOM 712 C CA . TRP A 1 90 ? -1.407 -37.176 34.576 1.00 43.72 90 TRP A CA 1
ATOM 713 C C . TRP A 1 90 ? -2.047 -35.814 34.314 1.00 43.72 90 TRP A C 1
ATOM 715 O O . TRP A 1 90 ? -1.410 -34.764 34.377 1.00 43.72 90 TRP A O 1
ATOM 725 N N . SER A 1 91 ? -3.331 -35.836 33.977 1.00 32.59 91 SER A N 1
ATOM 726 C CA . SER A 1 91 ? -4.233 -34.694 34.125 1.00 32.59 91 SER A CA 1
ATOM 727 C C . SER A 1 91 ? -5.582 -35.222 34.623 1.00 32.59 91 SER A C 1
ATOM 729 O O . SER A 1 91 ? -6.036 -36.248 34.108 1.00 32.59 91 SER A O 1
ATOM 731 N N . PRO A 1 92 ? -6.205 -34.599 35.643 1.00 37.31 92 PRO A N 1
ATOM 732 C CA . PRO A 1 92 ? -7.481 -35.052 36.178 1.00 37.31 92 PRO A CA 1
ATOM 733 C C . PRO A 1 92 ? -8.586 -34.883 35.138 1.00 37.31 92 PRO A C 1
ATOM 735 O O . PRO A 1 92 ? -8.629 -33.900 34.401 1.00 37.31 92 PRO A O 1
ATOM 738 N N . ILE A 1 93 ? -9.482 -35.861 35.111 1.00 38.84 93 ILE A N 1
ATOM 739 C CA . ILE A 1 93 ? -10.665 -35.919 34.259 1.00 38.84 93 ILE A CA 1
ATOM 740 C C . ILE A 1 93 ? -11.572 -34.726 34.594 1.00 38.84 93 ILE A C 1
ATOM 742 O O . ILE A 1 93 ? -12.225 -34.725 35.634 1.00 38.84 93 ILE A O 1
ATOM 746 N N . PHE A 1 94 ? -11.641 -33.735 33.706 1.00 33.91 94 PHE A N 1
ATOM 747 C CA . PHE A 1 94 ? -12.747 -32.781 33.668 1.00 33.91 94 PHE A CA 1
ATOM 748 C C . PHE A 1 94 ? -13.511 -32.944 32.358 1.00 33.91 94 PHE A C 1
ATOM 750 O O . PHE A 1 94 ? -12.963 -32.862 31.260 1.00 33.91 94 PHE A O 1
ATOM 757 N N . SER A 1 95 ? -14.798 -33.230 32.513 1.00 42.38 95 SER A N 1
ATOM 758 C CA . SER A 1 95 ? -15.733 -33.601 31.462 1.00 42.38 95 SER A CA 1
ATOM 759 C C . SER A 1 95 ? -16.464 -32.373 30.930 1.00 42.38 95 SER A C 1
ATOM 761 O O . SER A 1 95 ? -17.567 -32.123 31.393 1.00 42.38 95 SER A O 1
ATOM 763 N N . LEU A 1 96 ? -15.919 -31.623 29.963 1.00 35.00 96 LEU A N 1
ATOM 764 C CA . LEU A 1 96 ? -16.726 -30.677 29.174 1.00 35.00 96 LEU A CA 1
ATOM 765 C C . LEU A 1 96 ? -16.257 -30.588 27.709 1.00 35.00 96 LEU A C 1
ATOM 767 O O . LEU A 1 96 ? -15.094 -30.332 27.420 1.00 35.00 96 LEU A O 1
ATOM 771 N N . CYS A 1 97 ? -17.230 -30.792 26.810 1.00 33.34 97 CYS A N 1
ATOM 772 C CA . CYS A 1 97 ? -17.218 -30.601 25.351 1.00 33.34 97 CYS A CA 1
ATOM 773 C C . CYS A 1 97 ? -16.413 -31.598 24.498 1.00 33.34 97 CYS A C 1
ATOM 775 O O . CYS A 1 97 ? -15.553 -31.235 23.698 1.00 33.34 97 CYS A O 1
ATOM 777 N N . ARG A 1 98 ? -16.803 -32.876 24.579 1.00 37.56 98 ARG A N 1
ATOM 778 C CA . ARG A 1 98 ? -16.513 -33.893 23.558 1.00 37.56 98 ARG A CA 1
ATOM 779 C C . ARG A 1 98 ? -17.538 -33.799 22.424 1.00 37.56 98 ARG A C 1
ATOM 781 O O . ARG A 1 98 ? -18.411 -34.650 22.324 1.00 37.56 98 ARG A O 1
ATOM 788 N N . ASP A 1 99 ? -17.432 -32.774 21.586 1.00 39.19 99 ASP A N 1
ATOM 789 C CA . ASP A 1 99 ? -18.134 -32.777 20.302 1.00 39.19 99 ASP A CA 1
ATOM 790 C C . ASP A 1 99 ? -17.289 -32.079 19.235 1.00 39.19 99 ASP A C 1
ATOM 792 O O . ASP A 1 99 ? -17.317 -30.858 19.084 1.00 39.19 99 ASP A O 1
ATOM 796 N N . LYS A 1 100 ? -16.443 -32.880 18.578 1.00 38.97 100 LYS A N 1
ATOM 797 C CA . LYS A 1 100 ? -15.882 -32.670 17.237 1.00 38.97 100 LYS A CA 1
ATOM 798 C C . LYS A 1 100 ? -15.016 -33.876 16.856 1.00 38.97 100 LYS A C 1
ATOM 800 O O . LYS A 1 100 ? -13.973 -34.131 17.446 1.00 38.97 100 LYS A O 1
ATOM 805 N N . SER A 1 101 ? -15.506 -34.603 15.852 1.00 37.19 101 SER A N 1
ATOM 806 C CA . SER A 1 101 ? -14.736 -35.320 14.823 1.00 37.19 101 SER A CA 1
ATOM 807 C C . SER A 1 101 ? -13.602 -36.246 15.287 1.00 37.19 101 SER A C 1
ATOM 809 O O . SER A 1 101 ? -12.446 -35.854 15.416 1.00 37.19 101 SER A O 1
ATOM 811 N N . GLN A 1 102 ? -13.928 -37.538 15.392 1.00 41.91 102 GLN A N 1
ATOM 812 C CA . GLN A 1 102 ? -12.951 -38.615 15.254 1.00 41.91 102 GLN A CA 1
ATOM 813 C C . GLN A 1 102 ? -12.516 -38.734 13.788 1.00 41.91 102 GLN A C 1
ATOM 815 O O . GLN A 1 102 ? -13.207 -39.345 12.976 1.00 41.91 102 GLN A O 1
ATOM 820 N N . SER A 1 103 ? -11.361 -38.174 13.440 1.00 37.62 103 SER A N 1
ATOM 821 C CA . SER A 1 103 ? -10.693 -38.492 12.176 1.00 37.62 103 SER A CA 1
ATOM 822 C C . SER A 1 103 ? -9.184 -38.309 12.302 1.00 37.62 103 SER A C 1
ATOM 824 O O . SER A 1 103 ? -8.648 -37.312 11.836 1.00 37.62 103 SER A O 1
ATOM 826 N N . MET A 1 104 ? -8.514 -39.259 12.962 1.00 33.25 104 MET A N 1
ATOM 827 C CA . MET A 1 104 ? -7.097 -39.600 12.754 1.00 33.25 104 MET A CA 1
ATOM 828 C C . MET A 1 104 ? -6.706 -40.775 13.668 1.00 33.25 104 MET A C 1
ATOM 830 O O . MET A 1 104 ? -6.692 -40.605 14.885 1.00 33.25 104 MET A O 1
ATOM 834 N N . PRO A 1 105 ? -6.359 -41.961 13.134 1.00 37.72 105 PRO A N 1
ATOM 835 C CA . PRO A 1 105 ? -5.592 -42.939 13.885 1.00 37.72 105 PRO A CA 1
ATOM 836 C C . PRO A 1 105 ? -4.109 -42.600 13.701 1.00 37.72 105 PRO A C 1
ATOM 838 O O . PRO A 1 105 ? -3.536 -42.863 12.644 1.00 37.72 105 PRO A O 1
ATOM 841 N N . THR A 1 106 ? -3.468 -41.986 14.693 1.00 38.94 106 THR A N 1
ATOM 842 C CA . THR A 1 106 ? -2.004 -41.916 14.710 1.00 38.94 106 THR A CA 1
ATOM 843 C C . THR A 1 106 ? -1.462 -43.208 15.308 1.00 38.94 106 THR A C 1
ATOM 845 O O . THR A 1 106 ? -1.639 -43.521 16.483 1.00 38.94 106 THR A O 1
ATOM 848 N N . VAL A 1 107 ? -0.823 -43.993 14.445 1.00 31.36 107 VAL A N 1
ATOM 849 C CA . VAL A 1 107 ? 0.009 -45.136 14.810 1.00 31.36 107 VAL A CA 1
ATOM 850 C C . VAL A 1 107 ? 1.181 -44.614 15.644 1.00 31.36 107 VAL A C 1
ATOM 852 O O . VAL A 1 107 ? 2.032 -43.878 15.149 1.00 31.36 107 VAL A O 1
ATOM 855 N N . CYS A 1 108 ? 1.221 -44.982 16.922 1.00 30.17 108 CYS A N 1
ATOM 856 C CA . CYS A 1 108 ? 2.376 -44.765 17.784 1.00 30.17 108 CYS A CA 1
ATOM 857 C C . CYS A 1 108 ? 3.464 -45.789 17.434 1.00 30.17 108 CYS A C 1
ATOM 859 O O . CYS A 1 108 ? 3.426 -46.916 17.924 1.00 30.17 108 CYS A O 1
ATOM 861 N N . CYS A 1 109 ? 4.460 -45.405 16.636 1.00 30.23 109 CYS A N 1
ATOM 862 C CA . CYS A 1 109 ? 5.748 -46.096 16.664 1.00 30.23 109 CYS A CA 1
ATOM 863 C C . CYS A 1 109 ? 6.554 -45.543 17.843 1.00 30.23 109 CYS A C 1
ATOM 865 O O . CYS A 1 109 ? 7.084 -44.433 17.799 1.00 30.23 109 CYS A O 1
ATOM 867 N N . ALA A 1 110 ? 6.591 -46.317 18.925 1.00 35.88 110 ALA A N 1
ATOM 868 C CA . ALA A 1 110 ? 7.526 -46.131 20.019 1.00 35.88 110 ALA A CA 1
ATOM 869 C C . ALA A 1 110 ? 8.944 -46.461 19.525 1.00 35.88 110 ALA A C 1
ATOM 871 O O . ALA A 1 110 ? 9.197 -47.569 19.058 1.00 35.88 110 ALA A O 1
ATOM 872 N N . GLY A 1 111 ? 9.858 -45.499 19.629 1.00 27.75 111 GLY A N 1
ATOM 873 C CA . GLY A 1 111 ? 11.284 -45.679 19.375 1.00 27.75 111 GLY A CA 1
ATOM 874 C C . GLY A 1 111 ? 12.066 -45.072 20.528 1.00 27.75 111 GLY A C 1
ATOM 875 O O . GLY A 1 111 ? 12.140 -43.854 20.661 1.00 27.75 111 GLY A O 1
ATOM 876 N N . SER A 1 112 ? 12.549 -45.946 21.402 1.00 31.67 112 SER A N 1
ATOM 877 C CA . SER A 1 112 ? 13.228 -45.659 22.659 1.00 31.67 112 SER A CA 1
ATOM 878 C C . SER A 1 112 ? 14.536 -44.885 22.496 1.00 31.67 112 SER A C 1
ATOM 880 O O . SER A 1 112 ? 15.295 -45.080 21.552 1.00 31.67 112 SER A O 1
ATOM 882 N N . GLN A 1 113 ? 14.817 -44.061 23.504 1.00 31.38 113 GLN A N 1
ATOM 883 C CA . GLN A 1 113 ? 16.131 -43.501 23.789 1.00 31.38 113 GLN A CA 1
ATOM 884 C C . GLN A 1 113 ? 17.156 -44.619 24.022 1.00 31.38 113 GLN A C 1
ATOM 886 O O . GLN A 1 113 ? 16.945 -45.480 24.875 1.00 31.38 113 GLN A O 1
ATOM 891 N N . ALA A 1 114 ? 18.300 -44.542 23.349 1.00 28.55 114 ALA A N 1
ATOM 892 C CA . ALA A 1 114 ? 19.537 -45.141 23.826 1.00 28.55 114 ALA A CA 1
ATOM 893 C C . ALA A 1 114 ? 20.686 -44.159 23.580 1.00 28.55 114 ALA A C 1
ATOM 895 O O . ALA A 1 114 ? 21.026 -43.816 22.452 1.00 28.55 114 ALA A O 1
ATOM 896 N N . SER A 1 115 ? 21.226 -43.678 24.694 1.00 32.69 115 SER A N 1
ATOM 897 C CA . SER A 1 115 ? 22.474 -42.938 24.817 1.00 32.69 115 SER A CA 1
ATOM 898 C C . SER A 1 115 ? 23.640 -43.785 24.312 1.00 32.69 115 SER A C 1
ATOM 900 O O . SER A 1 115 ? 23.861 -44.862 24.859 1.00 32.69 115 SER A O 1
ATOM 902 N N . LEU A 1 116 ? 24.425 -43.276 23.360 1.00 28.47 116 LEU A N 1
ATOM 903 C CA . LEU A 1 116 ? 25.840 -43.619 23.255 1.00 28.47 116 LEU A CA 1
ATOM 904 C C . LEU A 1 116 ? 26.655 -42.370 22.921 1.00 28.47 116 LEU A C 1
ATOM 906 O O . LEU A 1 116 ? 26.512 -41.731 21.883 1.00 28.47 116 LEU A O 1
ATOM 910 N N . ARG A 1 117 ? 27.512 -42.041 23.881 1.00 30.42 117 ARG A N 1
ATOM 911 C CA . ARG A 1 117 ? 28.620 -41.107 23.778 1.00 30.42 117 ARG A CA 1
ATOM 912 C C . ARG A 1 117 ? 29.743 -41.776 22.972 1.00 30.42 117 ARG A C 1
ATOM 914 O O . ARG A 1 117 ? 30.182 -42.858 23.355 1.00 30.42 117 ARG A O 1
ATOM 921 N N . SER A 1 118 ? 30.260 -41.033 21.993 1.00 28.92 118 SER A N 1
ATOM 922 C CA . SER A 1 118 ? 31.688 -40.831 21.683 1.00 28.92 118 SER A CA 1
ATOM 923 C C . SER A 1 118 ? 32.179 -41.251 20.290 1.00 28.92 118 SER A C 1
ATOM 925 O O . SER A 1 118 ? 31.962 -42.369 19.843 1.00 28.92 118 SER A O 1
ATOM 927 N N . GLN A 1 119 ? 33.027 -40.346 19.781 1.00 31.00 119 GLN A N 1
ATOM 928 C CA . GLN A 1 119 ? 34.131 -40.470 18.815 1.00 31.00 119 GLN A CA 1
ATOM 929 C C . GLN A 1 119 ? 33.869 -39.987 17.379 1.00 31.00 119 GLN A C 1
ATOM 931 O O . GLN A 1 119 ? 33.355 -40.697 16.529 1.00 31.00 119 GLN A O 1
ATOM 936 N N . SER A 1 120 ? 34.275 -38.724 17.183 1.00 34.38 120 SER A N 1
ATOM 937 C CA . SER A 1 120 ? 35.011 -38.161 16.043 1.00 34.38 120 SER A CA 1
ATOM 938 C C . SER A 1 120 ? 35.301 -39.116 14.885 1.00 34.38 120 SER A C 1
ATOM 940 O O . SER A 1 120 ? 36.006 -40.100 15.093 1.00 34.38 120 SER A O 1
ATOM 942 N N . LEU A 1 121 ? 34.832 -38.753 13.686 1.00 30.97 121 LEU A N 1
ATOM 943 C CA . LEU A 1 121 ? 35.547 -38.824 12.405 1.00 30.97 121 LEU A CA 1
ATOM 944 C C . LEU A 1 121 ? 34.630 -38.298 11.284 1.00 30.97 121 LEU A C 1
ATOM 946 O O . LEU A 1 121 ? 33.523 -38.800 11.116 1.00 30.97 121 LEU A O 1
ATOM 950 N N . GLY A 1 122 ? 35.143 -37.354 10.492 1.00 29.08 122 GLY A N 1
ATOM 951 C CA . GLY A 1 122 ? 34.697 -37.110 9.119 1.00 29.08 122 GLY A CA 1
ATOM 952 C C . GLY A 1 122 ? 33.703 -35.970 8.930 1.00 29.08 122 GLY A C 1
ATOM 953 O O . GLY A 1 122 ? 32.555 -36.050 9.358 1.00 29.08 122 GLY A O 1
ATOM 954 N N . ASP A 1 123 ? 34.173 -34.940 8.234 1.00 39.41 123 ASP A N 1
ATOM 955 C CA . ASP A 1 123 ? 33.394 -33.868 7.628 1.00 39.41 123 ASP A CA 1
ATOM 956 C C . ASP A 1 123 ? 32.135 -34.398 6.929 1.00 39.41 123 ASP A C 1
ATOM 958 O O . ASP A 1 123 ? 32.201 -35.252 6.044 1.00 39.41 123 ASP A O 1
ATOM 962 N N . VAL A 1 124 ? 30.979 -33.858 7.312 1.00 35.12 124 VAL A N 1
ATOM 963 C CA . VAL A 1 124 ? 29.764 -33.928 6.503 1.00 35.12 124 VAL A CA 1
ATOM 964 C C . VAL A 1 124 ? 29.375 -32.493 6.224 1.00 35.12 124 VAL A C 1
ATOM 966 O O . VAL A 1 124 ? 28.801 -31.802 7.067 1.00 35.12 124 VAL A O 1
ATOM 969 N N . GLU A 1 125 ? 29.770 -32.048 5.037 1.00 34.47 125 GLU A N 1
ATOM 970 C CA . GLU A 1 125 ? 29.255 -30.850 4.404 1.00 34.47 125 GLU A CA 1
ATOM 971 C C . GLU A 1 125 ? 27.729 -30.847 4.521 1.00 34.47 125 GLU A C 1
ATOM 973 O O . GLU A 1 125 ? 27.037 -31.783 4.113 1.00 34.47 125 GLU A O 1
ATOM 978 N N . SER A 1 126 ? 27.204 -29.771 5.104 1.00 29.86 126 SER A N 1
ATOM 979 C CA . SER A 1 126 ? 25.822 -29.365 4.902 1.00 29.86 126 SER A CA 1
ATOM 980 C C . SER A 1 126 ? 25.525 -29.432 3.411 1.00 29.86 126 SER A C 1
ATOM 982 O O . SER A 1 126 ? 26.149 -28.713 2.630 1.00 29.86 126 SER A O 1
ATOM 984 N N . CYS A 1 127 ? 24.545 -30.250 3.027 1.00 33.03 127 CYS A N 1
ATOM 985 C CA . CYS A 1 127 ? 23.904 -30.166 1.723 1.00 33.03 127 CYS A CA 1
ATOM 986 C C . CYS A 1 127 ? 23.218 -28.799 1.613 1.00 33.03 127 CYS A C 1
ATOM 988 O O . CYS A 1 127 ? 22.023 -28.648 1.872 1.00 33.03 127 CYS A O 1
ATOM 990 N N . SER A 1 128 ? 24.014 -27.792 1.265 1.00 34.06 128 SER A N 1
ATOM 991 C CA . SER A 1 128 ? 23.557 -26.569 0.639 1.00 34.06 128 SER A CA 1
ATOM 992 C C . SER A 1 128 ? 22.771 -26.974 -0.603 1.00 34.06 128 SER A C 1
ATOM 994 O O . SER A 1 128 ? 23.197 -27.857 -1.349 1.00 34.06 128 SER A O 1
ATOM 996 N N . MET A 1 129 ? 21.596 -26.379 -0.780 1.00 34.72 129 MET A N 1
ATOM 997 C CA . MET A 1 129 ? 20.750 -26.540 -1.957 1.00 34.72 129 MET A CA 1
ATOM 998 C C . MET A 1 129 ? 21.564 -26.209 -3.213 1.00 34.72 129 MET A C 1
ATOM 1000 O O . MET A 1 129 ? 21.702 -25.045 -3.580 1.00 34.72 129 MET A O 1
ATOM 1004 N N . LEU A 1 130 ? 22.135 -27.232 -3.847 1.00 37.22 130 LEU A N 1
ATOM 1005 C CA . LEU A 1 130 ? 22.836 -27.089 -5.112 1.00 37.22 130 LEU A CA 1
ATOM 1006 C C . LEU A 1 130 ? 21.834 -26.655 -6.185 1.00 37.22 130 LEU A C 1
ATOM 1008 O O . LEU A 1 130 ? 20.750 -27.229 -6.312 1.00 37.22 130 LEU A O 1
ATOM 1012 N N . SER A 1 131 ? 22.230 -25.619 -6.926 1.00 37.50 131 SER A N 1
ATOM 1013 C CA . SER A 1 131 ? 21.598 -25.127 -8.146 1.00 37.50 131 SER A CA 1
ATOM 1014 C C . SER A 1 131 ? 21.092 -26.265 -9.029 1.00 37.50 131 SER A C 1
ATOM 1016 O O . SER A 1 131 ? 21.823 -27.207 -9.327 1.00 37.50 131 SER A O 1
ATOM 1018 N N . LEU A 1 132 ? 19.862 -26.126 -9.521 1.00 37.53 132 LEU A N 1
ATOM 1019 C CA . LEU A 1 132 ? 19.217 -27.027 -10.484 1.00 37.53 132 LEU A CA 1
ATOM 1020 C C . LEU A 1 132 ? 19.822 -26.962 -11.906 1.00 37.53 132 LEU A C 1
ATOM 1022 O O . LEU A 1 132 ? 19.124 -27.233 -12.876 1.00 37.53 132 LEU A O 1
ATOM 1026 N N . ASP A 1 133 ? 21.113 -26.657 -12.050 1.00 42.22 133 ASP A N 1
ATOM 1027 C CA . ASP A 1 133 ? 21.771 -26.496 -13.357 1.00 42.22 133 ASP A CA 1
ATOM 1028 C C . ASP A 1 133 ? 22.653 -27.690 -13.759 1.00 42.22 133 ASP A C 1
ATOM 1030 O O . ASP A 1 133 ? 23.378 -27.636 -14.748 1.00 42.22 133 ASP A O 1
ATOM 1034 N N . THR A 1 134 ? 22.581 -28.811 -13.039 1.00 48.25 134 THR A N 1
ATOM 1035 C CA . THR A 1 134 ? 23.200 -30.077 -13.473 1.00 48.25 134 THR A CA 1
ATOM 1036 C C . THR A 1 134 ? 22.175 -31.204 -13.454 1.00 48.25 134 THR A C 1
ATOM 1038 O O . THR A 1 134 ? 22.078 -31.997 -12.522 1.00 48.25 134 THR A O 1
ATOM 1041 N N . LEU A 1 135 ? 21.372 -31.259 -14.517 1.00 43.09 135 LEU A N 1
ATOM 1042 C CA . LEU A 1 135 ? 20.564 -32.431 -14.846 1.00 43.09 135 LEU A CA 1
ATOM 1043 C C . LEU A 1 135 ? 21.494 -33.557 -15.335 1.00 43.09 135 LEU A C 1
ATOM 1045 O O . LEU A 1 135 ? 22.251 -33.333 -16.282 1.00 43.09 135 LEU A O 1
ATOM 1049 N N . PRO A 1 136 ? 21.450 -34.762 -14.737 1.00 44.00 136 PRO A N 1
ATOM 1050 C CA . PRO A 1 136 ? 22.099 -35.927 -15.317 1.00 44.00 136 PRO A CA 1
ATOM 1051 C C . PRO A 1 136 ? 21.404 -36.295 -16.633 1.00 44.00 136 PRO A C 1
ATOM 1053 O O . PRO A 1 136 ? 20.199 -36.095 -16.796 1.00 44.00 136 PRO A O 1
ATOM 1056 N N . GLU A 1 137 ? 22.201 -36.799 -17.572 1.00 48.81 137 GLU A N 1
ATOM 1057 C CA . GLU A 1 137 ? 21.844 -37.088 -18.960 1.00 48.81 137 GLU A CA 1
ATOM 1058 C C . GLU A 1 137 ? 20.450 -37.721 -19.131 1.00 48.81 137 GLU A C 1
ATOM 1060 O O . GLU A 1 137 ? 20.055 -38.654 -18.427 1.00 48.81 137 GLU A O 1
ATOM 1065 N N . SER A 1 138 ? 19.733 -37.186 -20.125 1.00 59.50 138 SER A N 1
ATOM 1066 C CA . SER A 1 138 ? 18.354 -37.467 -20.554 1.00 59.50 138 SER A CA 1
ATOM 1067 C C . SER A 1 138 ? 17.902 -38.934 -20.456 1.00 59.50 138 SER A C 1
ATOM 1069 O O . SER A 1 138 ? 16.735 -39.197 -20.166 1.00 59.50 138 SER A O 1
ATOM 1071 N N . GLU A 1 139 ? 18.790 -39.912 -20.638 1.00 52.56 139 GLU A N 1
ATOM 1072 C CA . GLU A 1 139 ? 18.411 -41.329 -20.684 1.00 52.56 139 GLU A CA 1
ATOM 1073 C C . GLU A 1 139 ? 17.945 -41.906 -19.334 1.00 52.56 139 GLU A C 1
ATOM 1075 O O . GLU A 1 139 ? 16.983 -42.678 -19.298 1.00 52.56 139 GLU A O 1
ATOM 1080 N N . LEU A 1 140 ? 18.519 -41.473 -18.203 1.00 56.47 140 LEU A N 1
ATOM 1081 C CA . LEU A 1 140 ? 18.129 -41.982 -16.875 1.00 56.47 140 LEU A CA 1
ATOM 1082 C C . LEU A 1 140 ? 16.717 -41.532 -16.459 1.00 56.47 140 LEU A C 1
ATOM 1084 O O . LEU A 1 140 ? 16.006 -42.252 -15.750 1.00 56.47 140 LEU A O 1
ATOM 1088 N N . ALA A 1 141 ? 16.280 -40.362 -16.934 1.00 57.91 141 ALA A N 1
ATOM 1089 C CA . ALA A 1 141 ? 14.946 -39.831 -16.662 1.00 57.91 141 ALA A CA 1
ATOM 1090 C C . ALA A 1 141 ? 13.848 -40.630 -17.390 1.00 57.91 141 ALA A C 1
ATOM 1092 O O . ALA A 1 141 ? 12.777 -40.885 -16.828 1.00 57.91 141 ALA A O 1
ATOM 1093 N N . TRP A 1 142 ? 14.122 -41.084 -18.617 1.00 53.59 142 TRP A N 1
ATOM 1094 C CA . TRP A 1 142 ? 13.181 -41.893 -19.395 1.00 53.59 142 TRP A CA 1
ATOM 1095 C C . TRP A 1 142 ? 13.029 -43.313 -18.840 1.00 53.59 142 TRP A C 1
ATOM 1097 O O . TRP A 1 142 ? 11.910 -43.837 -18.817 1.00 53.59 142 TRP A O 1
ATOM 1107 N N . GLU A 1 143 ? 14.102 -43.906 -18.311 1.00 61.00 143 GLU A N 1
ATOM 1108 C CA . GLU A 1 143 ? 14.068 -45.208 -17.626 1.00 61.00 143 GLU A CA 1
ATOM 1109 C C . GLU A 1 143 ? 13.196 -45.148 -16.353 1.00 61.00 143 GLU A C 1
ATOM 1111 O O . GLU A 1 143 ? 12.335 -46.004 -16.125 1.00 61.00 143 GLU A O 1
ATOM 1116 N N . ALA A 1 144 ? 13.338 -44.082 -15.554 1.00 57.88 144 ALA A N 1
ATOM 1117 C CA . ALA A 1 144 ? 12.531 -43.858 -14.352 1.00 57.88 144 ALA A CA 1
ATOM 1118 C C . ALA A 1 144 ? 11.033 -43.691 -14.674 1.00 57.88 144 ALA A C 1
ATOM 1120 O O . ALA A 1 144 ? 10.177 -44.279 -14.008 1.00 57.88 144 ALA A O 1
ATOM 1121 N N . LEU A 1 145 ? 10.701 -42.954 -15.738 1.00 60.56 145 LEU A N 1
ATOM 1122 C CA . LEU A 1 145 ? 9.319 -42.780 -16.200 1.00 60.56 145 LEU A CA 1
ATOM 1123 C C . LEU A 1 145 ? 8.712 -44.075 -16.763 1.00 60.56 145 LEU A C 1
ATOM 1125 O O . LEU A 1 145 ? 7.509 -44.311 -16.610 1.00 60.56 145 LEU A O 1
ATOM 1129 N N . LYS A 1 146 ? 9.527 -44.941 -17.374 1.00 64.88 146 LYS A N 1
ATOM 1130 C CA . LYS A 1 146 ? 9.101 -46.262 -17.860 1.00 64.88 146 LYS A CA 1
ATOM 1131 C C . LYS A 1 146 ? 8.748 -47.193 -16.697 1.00 64.88 146 LYS A C 1
ATOM 1133 O O . LYS A 1 146 ? 7.701 -47.834 -16.740 1.00 64.88 146 LYS A O 1
ATOM 1138 N N . ASN A 1 147 ? 9.530 -47.159 -15.617 1.00 57.75 147 ASN A N 1
ATOM 1139 C CA . ASN A 1 147 ? 9.274 -47.932 -14.395 1.00 57.75 147 ASN A CA 1
ATOM 1140 C C . ASN A 1 147 ? 8.013 -47.476 -13.630 1.00 57.75 147 ASN A C 1
ATOM 1142 O O . ASN A 1 147 ? 7.387 -48.267 -12.924 1.00 57.75 147 ASN A O 1
ATOM 1146 N N . LEU A 1 148 ? 7.578 -46.222 -13.801 1.00 58.78 148 LEU A N 1
ATOM 1147 C CA . LEU A 1 148 ? 6.335 -45.710 -13.208 1.00 58.78 148 LEU A CA 1
ATOM 1148 C C . LEU A 1 148 ? 5.063 -46.158 -13.953 1.00 58.78 148 LEU A C 1
ATOM 1150 O O . LEU A 1 148 ? 3.973 -46.114 -13.372 1.00 58.78 148 LEU A O 1
ATOM 1154 N N . LYS A 1 149 ? 5.166 -46.617 -15.213 1.00 59.75 149 LYS A N 1
ATOM 1155 C CA . LYS A 1 149 ? 4.013 -47.128 -15.984 1.00 59.75 149 LYS A CA 1
ATOM 1156 C C . LYS A 1 149 ? 3.473 -48.459 -15.457 1.00 59.75 149 LYS A C 1
ATOM 1158 O O . LYS A 1 149 ? 2.285 -48.727 -15.635 1.00 59.75 149 LYS A O 1
ATOM 1163 N N . ASP A 1 150 ? 4.293 -49.242 -14.761 1.00 55.06 150 ASP A N 1
ATOM 1164 C CA . ASP A 1 150 ? 3.899 -50.555 -14.237 1.00 55.06 150 ASP A CA 1
ATOM 1165 C C . ASP A 1 150 ? 3.183 -50.488 -12.874 1.00 55.06 150 ASP A C 1
ATOM 1167 O O . ASP A 1 150 ? 2.698 -51.500 -12.352 1.00 55.06 150 ASP A O 1
ATOM 1171 N N . ILE A 1 151 ? 3.012 -49.285 -12.312 1.00 53.78 151 ILE A N 1
ATOM 1172 C CA . ILE A 1 151 ? 2.239 -49.074 -11.085 1.00 53.78 151 ILE A CA 1
ATOM 1173 C C . ILE A 1 151 ? 0.740 -49.180 -11.405 1.00 53.78 151 ILE A C 1
ATOM 1175 O O . ILE A 1 151 ? 0.060 -48.211 -11.755 1.00 53.78 151 ILE A O 1
ATOM 1179 N N . ARG A 1 152 ? 0.187 -50.390 -11.254 1.00 51.88 152 ARG A N 1
ATOM 1180 C CA . ARG A 1 152 ? -1.255 -50.652 -11.383 1.00 51.88 152 ARG A CA 1
ATOM 1181 C C . ARG A 1 152 ? -2.048 -49.844 -10.348 1.00 51.88 152 ARG A C 1
ATOM 1183 O O . ARG A 1 152 ? -2.097 -50.190 -9.168 1.00 51.88 152 ARG A O 1
ATOM 1190 N N . ARG A 1 153 ? -2.744 -48.798 -10.797 1.00 53.88 153 ARG A N 1
ATOM 1191 C CA . ARG A 1 153 ? -3.662 -48.008 -9.962 1.00 53.88 153 ARG A CA 1
ATOM 1192 C C . ARG A 1 153 ? -4.919 -48.831 -9.642 1.00 53.88 153 ARG A C 1
ATOM 1194 O O . ARG A 1 153 ? -5.760 -49.048 -10.512 1.00 53.88 153 ARG A O 1
ATOM 1201 N N . LYS A 1 154 ? -5.085 -49.284 -8.395 1.00 51.59 154 LYS A N 1
ATOM 1202 C CA . LYS A 1 154 ? -6.376 -49.814 -7.913 1.00 51.59 154 LYS A CA 1
ATOM 1203 C C . LYS A 1 154 ? -7.314 -48.639 -7.617 1.00 51.59 154 LYS A C 1
ATOM 1205 O O . LYS A 1 154 ? -6.940 -47.735 -6.877 1.00 51.59 154 LYS A O 1
ATOM 1210 N N . ARG A 1 155 ? -8.537 -48.646 -8.169 1.00 47.88 155 ARG A N 1
ATOM 1211 C CA . ARG A 1 155 ? -9.566 -47.653 -7.806 1.00 47.88 155 ARG A CA 1
ATOM 1212 C C . ARG A 1 155 ? -9.920 -47.803 -6.326 1.00 47.88 155 ARG A C 1
ATOM 1214 O O . ARG A 1 155 ? -10.302 -48.888 -5.888 1.00 47.88 155 ARG A O 1
ATOM 1221 N N . LEU A 1 156 ? -9.817 -46.709 -5.578 1.00 48.28 156 LEU A N 1
ATOM 1222 C CA . LEU A 1 156 ? -10.283 -46.633 -4.197 1.00 48.28 156 LEU A CA 1
ATOM 1223 C C . LEU A 1 156 ? -11.815 -46.739 -4.180 1.00 48.28 156 LEU A C 1
ATOM 1225 O O . LEU A 1 156 ? -12.501 -46.002 -4.890 1.00 48.28 156 LEU A O 1
ATOM 1229 N N . LYS A 1 157 ? -12.357 -47.680 -3.399 1.00 50.84 157 LYS A N 1
ATOM 1230 C CA . LYS A 1 157 ? -13.802 -47.766 -3.151 1.00 50.84 157 LYS A CA 1
ATOM 1231 C C . LYS A 1 157 ? -14.190 -46.703 -2.125 1.00 50.84 157 LYS A C 1
ATOM 1233 O O . LYS A 1 157 ? -13.552 -46.588 -1.084 1.00 50.84 157 LYS A O 1
ATOM 1238 N N . ILE A 1 158 ? -15.241 -45.949 -2.431 1.00 47.88 158 ILE A N 1
ATOM 1239 C CA . ILE A 1 158 ? -15.784 -44.907 -1.558 1.00 47.88 158 ILE A CA 1
ATOM 1240 C C . ILE A 1 158 ? -16.492 -45.588 -0.370 1.00 47.88 158 ILE A C 1
ATOM 1242 O O . ILE A 1 158 ? -17.288 -46.503 -0.601 1.00 47.88 158 ILE A O 1
ATOM 1246 N N . PRO A 1 159 ? -16.240 -45.176 0.884 1.00 49.56 159 PRO A N 1
ATOM 1247 C CA . PRO A 1 159 ? -17.000 -45.656 2.035 1.00 49.56 159 PRO A CA 1
ATOM 1248 C C . PRO A 1 159 ? -18.469 -45.213 1.956 1.00 49.56 159 PRO A C 1
ATOM 1250 O O . PRO A 1 159 ? -18.767 -44.071 1.595 1.00 49.56 159 PRO A O 1
ATOM 1253 N N . LEU A 1 160 ? -19.395 -46.107 2.310 1.00 41.97 160 LEU A N 1
ATOM 1254 C CA . LEU A 1 160 ? -20.829 -45.806 2.376 1.00 41.97 160 LEU A CA 1
ATOM 1255 C C . LEU A 1 160 ? -21.078 -44.646 3.360 1.00 41.97 160 LEU A C 1
ATOM 1257 O O . LEU A 1 160 ? -20.743 -44.760 4.536 1.00 41.97 160 LEU A O 1
ATOM 1261 N N . GLY A 1 161 ? -21.652 -43.537 2.873 1.00 56.88 161 GLY A N 1
ATOM 1262 C CA . GLY A 1 161 ? -22.008 -42.360 3.686 1.00 56.88 161 GLY A CA 1
ATOM 1263 C C . GLY A 1 161 ? -21.257 -41.054 3.377 1.00 56.88 161 GLY A C 1
ATOM 1264 O O . GLY A 1 161 ? -21.482 -40.056 4.058 1.00 56.88 161 GLY A O 1
ATOM 1265 N N . SER A 1 162 ? -20.392 -41.023 2.358 1.00 50.81 162 SER A N 1
ATOM 1266 C CA . SER A 1 162 ? -19.749 -39.786 1.881 1.00 50.81 162 SER A CA 1
ATOM 1267 C C . SER A 1 162 ? -20.779 -38.724 1.449 1.00 50.81 162 SER A C 1
ATOM 1269 O O . SER A 1 162 ? -21.597 -38.981 0.569 1.00 50.81 162 SER A O 1
ATOM 1271 N N . LYS A 1 163 ? -20.711 -37.517 2.037 1.00 54.66 163 LYS A N 1
ATOM 1272 C CA . LYS A 1 163 ? -21.491 -36.321 1.641 1.00 54.66 163 LYS A CA 1
ATOM 1273 C C . LYS A 1 163 ? -20.688 -35.322 0.792 1.00 54.66 163 LYS A C 1
ATOM 1275 O O . LYS A 1 163 ? -21.112 -34.184 0.627 1.00 54.66 163 LYS A O 1
ATOM 1280 N N . ILE A 1 164 ? -19.522 -35.717 0.277 1.00 45.81 164 ILE A N 1
ATOM 1281 C CA . ILE A 1 164 ? -18.715 -34.861 -0.602 1.00 45.81 164 ILE A CA 1
ATOM 1282 C C . ILE A 1 164 ? -19.375 -34.866 -1.990 1.00 45.81 164 ILE A C 1
ATOM 1284 O O . ILE A 1 164 ? -19.485 -35.945 -2.580 1.00 45.81 164 ILE A O 1
ATOM 1288 N N . PRO A 1 165 ? -19.820 -33.717 -2.534 1.00 41.59 165 PRO A N 1
ATOM 1289 C CA . PRO A 1 165 ? -20.326 -33.666 -3.896 1.00 41.59 165 PRO A CA 1
ATOM 1290 C C . PRO A 1 165 ? -19.166 -33.920 -4.864 1.00 41.59 165 PRO A C 1
ATOM 1292 O O . PRO A 1 165 ? -18.297 -33.077 -5.064 1.00 41.59 165 PRO A O 1
ATOM 1295 N N . VAL A 1 166 ? -19.141 -35.114 -5.450 1.00 44.38 166 VAL A N 1
ATOM 1296 C CA . VAL A 1 166 ? -18.281 -35.431 -6.591 1.00 44.38 166 VAL A CA 1
ATOM 1297 C C . VAL A 1 166 ? -19.081 -35.101 -7.843 1.00 44.38 166 VAL A C 1
ATOM 1299 O O . VAL A 1 166 ? -20.202 -35.587 -7.994 1.00 44.38 166 VAL A O 1
ATOM 1302 N N . LEU A 1 167 ? -18.518 -34.288 -8.739 1.00 40.00 167 LEU A N 1
ATOM 1303 C CA . LEU A 1 167 ? -19.055 -34.095 -10.085 1.00 40.00 167 LEU A CA 1
ATOM 1304 C C . LEU A 1 167 ? -19.191 -35.471 -10.748 1.00 40.00 167 LEU A C 1
ATOM 1306 O O . LEU A 1 167 ? -18.200 -36.096 -11.131 1.00 40.00 167 LEU A O 1
ATOM 1310 N N . VAL A 1 168 ? -20.425 -35.964 -10.864 1.00 42.41 168 VAL A N 1
ATOM 1311 C CA . VAL A 1 168 ? -20.745 -37.159 -11.646 1.00 42.41 168 VAL A CA 1
ATOM 1312 C C . VAL A 1 168 ? -20.679 -36.749 -13.115 1.00 42.41 168 VAL A C 1
ATOM 1314 O O . VAL A 1 168 ? -21.687 -36.473 -13.758 1.00 42.41 168 VAL A O 1
ATOM 1317 N N . GLY A 1 169 ? -19.454 -36.650 -13.633 1.00 37.59 169 GLY A N 1
ATOM 1318 C CA . GLY A 1 169 ? -19.189 -36.534 -15.059 1.00 37.59 169 GLY A CA 1
ATOM 1319 C C . GLY A 1 169 ? -19.643 -37.820 -15.732 1.00 37.59 169 GLY A C 1
ATOM 1320 O O . GLY A 1 169 ? -18.969 -38.849 -15.666 1.00 37.59 169 GLY A O 1
ATOM 1321 N N . ASN A 1 170 ? -20.831 -37.765 -16.320 1.00 34.88 170 ASN A N 1
ATOM 1322 C CA . ASN A 1 170 ? -21.467 -38.844 -17.051 1.00 34.88 170 ASN A CA 1
ATOM 1323 C C . ASN A 1 170 ? -20.688 -39.076 -18.359 1.00 34.88 170 ASN A C 1
ATOM 1325 O O . ASN A 1 170 ? -21.100 -38.631 -19.425 1.00 34.88 170 ASN A O 1
ATOM 1329 N N . TRP A 1 171 ? -19.550 -39.770 -18.299 1.00 35.09 171 TRP A N 1
ATOM 1330 C CA . TRP A 1 171 ? -18.857 -40.264 -19.492 1.00 35.09 171 TRP A CA 1
ATOM 1331 C C . TRP A 1 171 ? -19.627 -41.459 -20.070 1.00 35.09 171 TRP A C 1
ATOM 1333 O O . TRP A 1 171 ? -19.182 -42.604 -20.030 1.00 35.09 171 TRP A O 1
ATOM 1343 N N . ARG A 1 172 ? -20.819 -41.188 -20.606 1.00 39.41 172 ARG A N 1
ATOM 1344 C CA . ARG A 1 172 ? -21.390 -41.967 -21.706 1.00 39.41 172 ARG A CA 1
ATOM 1345 C C . ARG A 1 172 ? -21.053 -41.229 -22.998 1.00 39.41 172 ARG A C 1
ATOM 1347 O O . ARG A 1 172 ? -21.892 -40.575 -23.598 1.00 39.41 172 ARG A O 1
ATOM 1354 N N . GLY A 1 173 ? -19.789 -41.326 -23.388 1.00 32.12 173 GLY A N 1
ATOM 1355 C CA . GLY A 1 173 ? -19.306 -40.996 -24.721 1.00 32.12 173 GLY A CA 1
ATOM 1356 C C . GLY A 1 173 ? -18.480 -42.185 -25.179 1.00 32.12 173 GLY A C 1
ATOM 1357 O O . GLY A 1 173 ? -17.565 -42.597 -24.468 1.00 32.12 173 GLY A O 1
ATOM 1358 N N . GLY A 1 174 ? -18.884 -42.808 -26.284 1.00 33.91 174 GLY A N 1
ATOM 1359 C CA . GLY A 1 174 ? -18.253 -44.011 -26.809 1.00 33.91 174 GLY A CA 1
ATOM 1360 C C . GLY A 1 174 ? -16.755 -43.825 -27.020 1.00 33.91 174 GLY A C 1
ATOM 1361 O O . GLY A 1 174 ? -16.285 -42.741 -27.349 1.00 33.91 174 GLY A O 1
ATOM 1362 N N . THR A 1 175 ? -16.012 -44.910 -26.842 1.00 31.69 175 THR A N 1
ATOM 1363 C CA . THR A 1 175 ? -14.644 -45.044 -27.339 1.00 31.69 175 THR A CA 1
ATOM 1364 C C . THR A 1 175 ? -14.600 -44.653 -28.820 1.00 31.69 175 THR A C 1
ATOM 1366 O O . THR A 1 175 ? -15.208 -45.368 -29.625 1.00 31.69 175 THR A O 1
ATOM 1369 N N . PRO A 1 176 ? -13.880 -43.594 -29.229 1.00 32.88 176 PRO A N 1
ATOM 1370 C CA . PRO A 1 176 ? -13.532 -43.437 -30.625 1.00 32.88 176 PRO A CA 1
ATOM 1371 C C . PRO A 1 176 ? -12.460 -44.483 -30.911 1.00 32.88 176 PRO A C 1
ATOM 1373 O O . PRO A 1 176 ? -11.354 -44.459 -30.365 1.00 32.88 176 PRO A O 1
ATOM 1376 N N . ARG A 1 177 ? -12.837 -45.462 -31.728 1.00 32.38 177 ARG A N 1
ATOM 1377 C CA . ARG A 1 177 ? -11.922 -46.372 -32.403 1.00 32.38 177 ARG A CA 1
ATOM 1378 C C . ARG A 1 177 ? -10.872 -45.514 -33.107 1.00 32.38 177 ARG A C 1
ATOM 1380 O O . ARG A 1 177 ? -11.203 -44.703 -33.962 1.00 32.38 177 ARG A O 1
ATOM 1387 N N . ARG A 1 178 ? -9.621 -45.669 -32.681 1.00 33.31 178 ARG A N 1
ATOM 1388 C CA . ARG A 1 178 ? -8.456 -44.975 -33.222 1.00 33.31 178 ARG A CA 1
ATOM 1389 C C . ARG A 1 178 ? -8.222 -45.466 -34.652 1.00 33.31 178 ARG A C 1
ATOM 1391 O O . ARG A 1 178 ? -7.606 -46.509 -34.847 1.00 33.31 178 ARG A O 1
ATOM 1398 N N . GLU A 1 179 ? -8.733 -44.737 -35.630 1.00 33.78 179 GLU A N 1
ATOM 1399 C CA . GLU A 1 179 ? -8.199 -44.743 -36.989 1.00 33.78 179 GLU A CA 1
ATOM 1400 C C . GLU A 1 179 ? -7.473 -43.409 -37.159 1.00 33.78 179 GLU A C 1
ATOM 1402 O O . GLU A 1 179 ? -8.087 -42.347 -37.115 1.00 33.78 179 GLU A O 1
ATOM 1407 N N . SER A 1 180 ? -6.142 -43.464 -37.241 1.00 35.09 180 SER A N 1
ATOM 1408 C CA . SER A 1 180 ? -5.335 -42.309 -37.637 1.00 35.09 180 SER A CA 1
ATOM 1409 C C . SER A 1 180 ? -5.678 -41.933 -39.079 1.00 35.09 180 SER A C 1
ATOM 1411 O O . SER A 1 180 ? -5.761 -42.820 -39.931 1.00 35.09 180 SER A O 1
ATOM 1413 N N . PRO A 1 181 ? -5.773 -40.631 -39.372 1.00 41.69 181 PRO A N 1
ATOM 1414 C CA . PRO A 1 181 ? -4.747 -40.049 -40.233 1.00 41.69 181 PRO A CA 1
ATOM 1415 C C . PRO A 1 181 ? -4.175 -38.738 -39.673 1.00 41.69 181 PRO A C 1
ATOM 1417 O O . PRO A 1 181 ? -4.883 -37.893 -39.146 1.00 41.69 181 PRO A O 1
ATOM 1420 N N . VAL A 1 182 ? -2.853 -38.645 -39.806 1.00 42.25 182 VAL A N 1
ATOM 1421 C CA . VAL A 1 182 ? -1.985 -37.462 -39.919 1.00 42.25 182 VAL A CA 1
ATOM 1422 C C . VAL A 1 182 ? -2.706 -36.111 -40.071 1.00 42.25 182 VAL A C 1
ATOM 1424 O O . VAL A 1 182 ? -3.502 -35.942 -40.989 1.00 42.25 182 VAL A O 1
ATOM 1427 N N . GLY A 1 183 ? -2.329 -35.136 -39.234 1.00 36.69 183 GLY A N 1
ATOM 1428 C CA . GLY A 1 183 ? -2.727 -33.731 -39.367 1.00 36.69 183 GLY A CA 1
ATOM 1429 C C . GLY A 1 183 ? -2.392 -32.896 -38.127 1.00 36.69 183 GLY A C 1
ATOM 1430 O O . GLY A 1 183 ? -3.243 -32.686 -37.280 1.00 36.69 183 GLY A O 1
ATOM 1431 N N . GLU A 1 184 ? -1.113 -32.567 -37.961 1.00 46.91 184 GLU A N 1
ATOM 1432 C CA . GLU A 1 184 ? -0.574 -31.220 -37.683 1.00 46.91 184 GLU A CA 1
ATOM 1433 C C . GLU A 1 184 ? -1.426 -30.146 -36.951 1.00 46.91 184 GLU A C 1
ATOM 1435 O O . GLU A 1 184 ? -1.352 -28.985 -37.308 1.00 46.91 184 GLU A O 1
ATOM 1440 N N . GLU A 1 185 ? -2.184 -30.462 -35.898 1.00 41.44 185 GLU A N 1
ATOM 1441 C CA . GLU A 1 185 ? -2.855 -29.442 -35.061 1.00 41.44 185 GLU A CA 1
ATOM 1442 C C . GLU A 1 185 ? -2.813 -29.852 -33.577 1.00 41.44 185 GLU A C 1
ATOM 1444 O O . GLU A 1 185 ? -3.737 -30.465 -33.052 1.00 41.44 185 GLU A O 1
ATOM 1449 N N . SER A 1 186 ? -1.692 -29.606 -32.889 1.00 41.03 186 SER A N 1
ATOM 1450 C CA . SER A 1 186 ? -1.610 -29.756 -31.416 1.00 41.03 186 SER A CA 1
ATOM 1451 C C . SER A 1 186 ? -0.421 -29.031 -30.765 1.00 41.03 186 SER A C 1
ATOM 1453 O O . SER A 1 186 ? -0.240 -29.139 -29.553 1.00 41.03 186 SER A O 1
ATOM 1455 N N . TYR A 1 187 ? 0.418 -28.323 -31.525 1.00 43.06 187 TYR A N 1
ATOM 1456 C CA . TYR A 1 187 ? 1.597 -27.657 -30.958 1.00 43.06 187 TYR A CA 1
ATOM 1457 C C . TYR A 1 187 ? 1.325 -26.235 -30.444 1.00 43.06 187 TYR A C 1
ATOM 1459 O O . TYR A 1 187 ? 2.153 -25.712 -29.706 1.00 43.06 187 TYR A O 1
ATOM 1467 N N . GLU A 1 188 ? 0.176 -25.634 -30.765 1.00 49.16 188 GLU A N 1
ATOM 1468 C CA . GLU A 1 188 ? -0.161 -24.272 -30.321 1.00 49.16 188 GLU A CA 1
ATOM 1469 C C . GLU A 1 188 ? -0.691 -24.246 -28.871 1.00 49.16 188 GLU A C 1
ATOM 1471 O O . GLU A 1 188 ? -0.176 -23.486 -28.057 1.00 49.16 188 GLU A O 1
ATOM 1476 N N . ASP A 1 189 ? -1.579 -25.169 -28.477 1.00 48.31 189 ASP A N 1
ATOM 1477 C CA . ASP A 1 189 ? -2.156 -25.203 -27.113 1.00 48.31 189 ASP A CA 1
ATOM 1478 C C . ASP A 1 189 ? -1.146 -25.566 -26.001 1.00 48.31 189 ASP A C 1
ATOM 1480 O O . ASP A 1 189 ? -1.330 -25.209 -24.839 1.00 48.31 189 ASP A O 1
ATOM 1484 N N . LEU A 1 190 ? -0.060 -26.274 -26.333 1.00 48.16 190 LEU A N 1
ATOM 1485 C CA . LEU A 1 190 ? 1.013 -26.612 -25.383 1.00 48.16 190 LEU A CA 1
ATOM 1486 C C . LEU A 1 190 ? 2.032 -25.478 -25.203 1.00 48.16 190 LEU A C 1
ATOM 1488 O O . LEU A 1 190 ? 2.791 -25.503 -24.237 1.00 48.16 190 LEU A O 1
ATOM 1492 N N . MET A 1 191 ? 2.064 -24.499 -26.111 1.00 47.56 191 MET A N 1
ATOM 1493 C CA . MET A 1 191 ? 2.945 -23.330 -26.022 1.00 47.56 191 MET A CA 1
ATOM 1494 C C . MET A 1 191 ? 2.359 -22.227 -25.130 1.00 47.56 191 MET A C 1
ATOM 1496 O O . MET A 1 191 ? 3.122 -21.505 -24.491 1.00 47.56 191 MET A O 1
ATOM 1500 N N . ASP A 1 192 ? 1.032 -22.157 -24.996 1.00 48.75 192 ASP A N 1
ATOM 1501 C CA . ASP A 1 192 ? 0.351 -21.194 -24.116 1.00 48.75 192 ASP A CA 1
ATOM 1502 C C . ASP A 1 192 ? 0.516 -21.513 -22.615 1.00 48.75 192 ASP A C 1
ATOM 1504 O O . ASP A 1 192 ? 0.401 -20.627 -21.762 1.00 48.75 192 ASP A O 1
ATOM 1508 N N . GLU A 1 193 ? 0.856 -22.759 -22.261 1.00 48.75 193 GLU A N 1
ATOM 1509 C CA . GLU A 1 193 ? 1.143 -23.159 -20.872 1.00 48.75 193 GLU A CA 1
ATOM 1510 C C . GLU A 1 193 ? 2.582 -22.803 -20.433 1.00 48.75 193 GLU A C 1
ATOM 1512 O O . GLU A 1 193 ? 2.876 -22.724 -19.235 1.00 48.75 193 GLU A O 1
ATOM 1517 N N . PHE A 1 194 ? 3.463 -22.478 -21.386 1.00 50.44 194 PHE A N 1
ATOM 1518 C CA . PHE A 1 194 ? 4.799 -21.930 -21.138 1.00 50.44 194 PHE A CA 1
ATOM 1519 C C . PHE A 1 194 ? 4.816 -20.410 -21.330 1.00 50.44 194 PHE A C 1
ATOM 1521 O O . PHE A 1 194 ? 5.573 -19.866 -22.132 1.00 50.44 194 PHE A O 1
ATOM 1528 N N . LEU A 1 195 ? 4.030 -19.693 -20.521 1.00 59.94 195 LEU A N 1
ATOM 1529 C CA . LEU A 1 195 ? 4.309 -18.279 -20.256 1.00 59.94 195 LEU A CA 1
ATOM 1530 C C . LEU A 1 195 ? 5.781 -18.145 -19.817 1.00 59.94 195 LEU A C 1
ATOM 1532 O O . LEU A 1 195 ? 6.167 -18.817 -18.850 1.00 59.94 195 LEU A O 1
ATOM 1536 N N . PRO A 1 196 ? 6.600 -17.296 -20.473 1.00 56.16 196 PRO A N 1
ATOM 1537 C CA . PRO A 1 196 ? 7.996 -17.120 -20.099 1.00 56.16 196 PRO A CA 1
ATOM 1538 C C . PRO A 1 196 ? 8.102 -16.826 -18.598 1.00 56.16 196 PRO A C 1
ATOM 1540 O O . PRO A 1 196 ? 7.314 -16.067 -18.035 1.00 56.16 196 PRO A O 1
ATOM 1543 N N . LEU A 1 197 ? 9.062 -17.440 -17.909 1.00 57.34 197 LEU A N 1
ATOM 1544 C CA . LEU A 1 197 ? 9.293 -17.203 -16.477 1.00 57.34 197 LEU A CA 1
ATOM 1545 C C . LEU A 1 197 ? 9.706 -15.745 -16.188 1.00 57.34 197 LEU A C 1
ATOM 1547 O O . LEU A 1 197 ? 9.645 -15.301 -15.044 1.00 57.34 197 LEU A O 1
ATOM 1551 N N . GLU A 1 198 ? 10.079 -14.990 -17.222 1.00 60.75 198 GLU A N 1
ATOM 1552 C CA . GLU A 1 198 ? 10.522 -13.598 -17.152 1.00 60.75 198 GLU A CA 1
ATOM 1553 C C . GLU A 1 198 ? 9.479 -12.641 -16.550 1.00 60.75 198 GLU A C 1
ATOM 1555 O O . GLU A 1 198 ? 9.820 -11.986 -15.567 1.00 60.75 198 GLU A O 1
ATOM 1560 N N . PRO A 1 199 ? 8.210 -12.576 -17.004 1.00 69.19 199 PRO A N 1
ATOM 1561 C CA . PRO A 1 199 ? 7.189 -11.743 -16.366 1.00 69.19 199 PRO A CA 1
ATOM 1562 C C . PRO A 1 199 ? 6.926 -12.099 -14.894 1.00 69.19 199 PRO A C 1
ATOM 1564 O O . PRO A 1 199 ? 6.720 -11.201 -14.080 1.00 69.19 199 PRO A O 1
ATOM 1567 N N . LYS A 1 200 ? 6.999 -13.379 -14.498 1.00 68.44 200 LYS A N 1
ATOM 1568 C CA . LYS A 1 200 ? 6.855 -13.779 -13.081 1.00 68.44 200 LYS A CA 1
ATOM 1569 C C . LYS A 1 200 ? 8.061 -13.346 -12.240 1.00 68.44 200 LYS A C 1
ATOM 1571 O O . LYS A 1 200 ? 7.883 -12.854 -11.126 1.00 68.44 200 LYS A O 1
ATOM 1576 N N . LEU A 1 201 ? 9.272 -13.467 -12.784 1.00 71.31 201 LEU A N 1
ATOM 1577 C CA . LEU A 1 201 ? 10.501 -12.979 -12.152 1.00 71.31 201 LEU A CA 1
ATOM 1578 C C . LEU A 1 201 ? 10.540 -11.446 -12.081 1.00 71.31 201 LEU A C 1
ATOM 1580 O O . LEU A 1 201 ? 11.043 -10.896 -11.104 1.00 71.31 201 LEU A O 1
ATOM 1584 N N . GLN A 1 202 ? 9.973 -10.753 -13.068 1.00 82.12 202 GLN A N 1
ATOM 1585 C CA . GLN A 1 202 ? 9.875 -9.296 -13.088 1.00 82.12 202 GLN A CA 1
ATOM 1586 C C . GLN A 1 202 ? 8.922 -8.784 -12.003 1.00 82.12 202 GLN A C 1
ATOM 1588 O O . GLN A 1 202 ? 9.284 -7.871 -11.263 1.00 82.12 202 GLN A O 1
ATOM 1593 N N . VAL A 1 203 ? 7.762 -9.430 -11.835 1.00 83.31 203 VAL A N 1
ATOM 1594 C CA . VAL A 1 203 ? 6.823 -9.136 -10.736 1.00 83.31 203 VAL A CA 1
ATOM 1595 C C . VAL A 1 203 ? 7.448 -9.442 -9.371 1.00 83.31 203 VAL A C 1
ATOM 1597 O O . VAL A 1 203 ? 7.259 -8.696 -8.413 1.00 83.31 203 VAL A O 1
ATOM 1600 N N . GLN A 1 204 ? 8.233 -10.514 -9.257 1.00 82.25 204 GLN A N 1
ATOM 1601 C CA . GLN A 1 204 ? 8.939 -10.828 -8.014 1.00 82.25 204 GLN A CA 1
ATOM 1602 C C . GLN A 1 204 ? 10.036 -9.797 -7.697 1.00 82.25 204 GLN A C 1
ATOM 1604 O O . GLN A 1 204 ? 10.208 -9.420 -6.538 1.00 82.25 204 GLN A O 1
ATOM 1609 N N . ARG A 1 205 ? 10.755 -9.304 -8.715 1.00 85.00 205 ARG A N 1
ATOM 1610 C CA . ARG A 1 205 ? 11.761 -8.239 -8.569 1.00 85.00 205 ARG A CA 1
ATOM 1611 C C . ARG A 1 205 ? 11.132 -6.908 -8.175 1.00 85.00 205 ARG A C 1
ATOM 1613 O O . ARG A 1 205 ? 11.672 -6.253 -7.289 1.00 85.00 205 ARG A O 1
ATOM 1620 N N . SER A 1 206 ? 10.004 -6.526 -8.776 1.00 87.50 206 SER A N 1
ATOM 1621 C CA . SER A 1 206 ? 9.300 -5.295 -8.397 1.00 87.50 206 SER A CA 1
ATOM 1622 C C . SER A 1 206 ? 8.784 -5.380 -6.960 1.00 87.50 206 SER A C 1
ATOM 1624 O O . SER A 1 206 ? 9.010 -4.467 -6.174 1.00 87.50 206 SER A O 1
ATOM 1626 N N . LEU A 1 207 ? 8.216 -6.525 -6.566 1.00 91.50 207 LEU A N 1
ATOM 1627 C CA . LEU A 1 207 ? 7.733 -6.747 -5.201 1.00 91.50 207 LEU A CA 1
ATOM 1628 C C . LEU A 1 207 ? 8.877 -6.727 -4.179 1.00 91.50 207 LEU A C 1
ATOM 1630 O O . LEU A 1 207 ? 8.723 -6.180 -3.089 1.00 91.50 207 LEU A O 1
ATOM 1634 N N . HIS A 1 208 ? 10.047 -7.264 -4.537 1.00 88.06 208 HIS A N 1
ATOM 1635 C CA . HIS A 1 208 ? 11.231 -7.166 -3.688 1.00 88.06 208 HIS A CA 1
ATOM 1636 C C . HIS A 1 208 ? 11.727 -5.718 -3.559 1.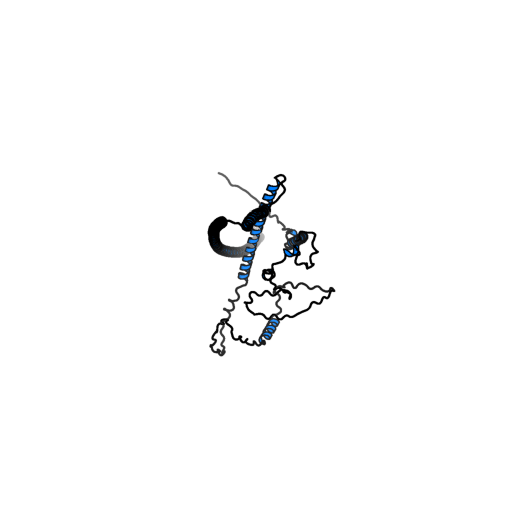00 88.06 208 HIS A C 1
ATOM 1638 O O . HIS A 1 208 ? 12.072 -5.305 -2.453 1.00 88.06 208 HIS A O 1
ATOM 1644 N N . GLN A 1 209 ? 11.728 -4.938 -4.645 1.00 93.06 209 GLN A N 1
ATOM 1645 C CA . GLN A 1 209 ? 12.094 -3.518 -4.610 1.00 93.06 209 GLN A CA 1
ATOM 1646 C C . GLN A 1 209 ? 11.119 -2.694 -3.759 1.00 93.06 209 GLN A C 1
ATOM 1648 O O . GLN A 1 209 ? 11.560 -1.848 -2.986 1.00 93.06 209 GLN A O 1
ATOM 1653 N N . ASP A 1 210 ? 9.817 -2.964 -3.841 1.00 91.88 210 ASP A N 1
ATOM 1654 C CA . ASP A 1 210 ? 8.803 -2.293 -3.020 1.00 91.88 210 ASP A CA 1
ATOM 1655 C C . ASP A 1 210 ? 8.952 -2.635 -1.537 1.00 91.88 210 ASP A C 1
ATOM 1657 O O . ASP A 1 210 ? 8.896 -1.750 -0.679 1.00 91.88 210 ASP A O 1
ATOM 1661 N N . LEU A 1 211 ? 9.221 -3.908 -1.230 1.00 90.81 211 LEU A N 1
ATOM 1662 C CA . LEU A 1 211 ? 9.510 -4.341 0.133 1.00 90.81 211 LEU A CA 1
ATOM 1663 C C . LEU A 1 211 ? 10.773 -3.651 0.669 1.00 90.81 211 LEU A C 1
ATOM 1665 O O . LEU A 1 211 ? 10.765 -3.159 1.796 1.00 90.81 211 LEU A O 1
ATOM 1669 N N . GLN A 1 212 ? 11.821 -3.551 -0.153 1.00 94.00 212 GLN A N 1
ATOM 1670 C CA . GLN A 1 212 ? 13.072 -2.881 0.199 1.00 94.00 212 GLN A CA 1
ATOM 1671 C C . GLN A 1 212 ? 12.838 -1.397 0.513 1.00 94.00 212 GLN A C 1
ATOM 1673 O O . GLN A 1 212 ? 13.229 -0.930 1.578 1.00 94.00 212 GLN A O 1
ATOM 1678 N N . ARG A 1 213 ? 12.098 -0.683 -0.347 1.00 93.75 213 ARG A N 1
ATOM 1679 C CA . ARG A 1 213 ? 11.713 0.720 -0.114 1.00 93.75 213 ARG A CA 1
ATOM 1680 C C . ARG A 1 213 ? 10.900 0.884 1.168 1.00 93.75 213 ARG A C 1
ATOM 1682 O O . ARG A 1 213 ? 11.125 1.824 1.921 1.00 93.75 213 ARG A O 1
ATOM 1689 N N . SER A 1 214 ? 9.963 -0.028 1.442 1.00 88.06 214 SER A N 1
ATOM 1690 C CA . SER A 1 214 ? 9.174 0.012 2.680 1.00 88.06 214 SER A CA 1
ATOM 1691 C C . SER A 1 214 ? 10.044 -0.187 3.925 1.00 88.06 214 SER A C 1
ATOM 1693 O O . SER A 1 214 ? 9.826 0.473 4.940 1.00 88.06 214 SER A O 1
ATOM 1695 N N . PHE A 1 215 ? 11.062 -1.044 3.829 1.00 93.88 215 PHE A N 1
ATOM 1696 C CA . PHE A 1 215 ? 12.017 -1.281 4.901 1.00 93.88 215 PHE A CA 1
ATOM 1697 C C . PHE A 1 215 ? 12.912 -0.061 5.135 1.00 93.88 215 PHE A C 1
ATOM 1699 O O . PHE A 1 215 ? 13.085 0.348 6.282 1.00 93.88 215 PHE A O 1
ATOM 1706 N N . ASP A 1 216 ? 13.411 0.565 4.068 1.00 94.69 216 ASP A N 1
ATOM 1707 C CA . ASP A 1 216 ? 14.218 1.785 4.153 1.00 94.69 216 ASP A CA 1
ATOM 1708 C C . ASP A 1 216 ? 13.411 2.953 4.745 1.00 94.69 216 ASP A C 1
ATOM 1710 O O . ASP A 1 216 ? 13.891 3.629 5.652 1.00 94.69 216 ASP A O 1
ATOM 1714 N N . ASN A 1 217 ? 12.146 3.116 4.343 1.00 94.88 217 ASN A N 1
ATOM 1715 C CA . ASN A 1 217 ? 11.243 4.116 4.923 1.00 94.88 217 ASN A CA 1
ATOM 1716 C C . ASN A 1 217 ? 10.979 3.863 6.416 1.00 94.88 217 ASN A C 1
ATOM 1718 O O . ASN A 1 217 ? 10.972 4.796 7.217 1.00 94.88 217 ASN A O 1
ATOM 1722 N N . LEU A 1 218 ? 10.761 2.605 6.819 1.00 92.06 218 LEU A N 1
ATOM 1723 C CA . LEU A 1 218 ? 10.595 2.253 8.234 1.00 92.06 218 LEU A CA 1
ATOM 1724 C C . LEU A 1 218 ? 11.876 2.502 9.028 1.00 92.06 218 LEU A C 1
ATOM 1726 O O . LEU A 1 218 ? 11.807 2.953 10.169 1.00 92.06 218 LEU A O 1
ATOM 1730 N N . LYS A 1 219 ? 13.036 2.231 8.429 1.00 95.06 219 LYS A N 1
ATOM 1731 C CA . LYS A 1 219 ? 14.339 2.502 9.030 1.00 95.06 219 LYS A CA 1
ATOM 1732 C C . LYS A 1 219 ? 14.544 4.002 9.228 1.00 95.06 219 LYS A C 1
ATOM 1734 O O . LYS A 1 219 ? 14.965 4.403 10.307 1.00 95.06 219 LYS A O 1
ATOM 1739 N N . GLU A 1 220 ? 14.187 4.820 8.242 1.00 94.44 220 GLU A N 1
ATOM 1740 C CA . GLU A 1 220 ? 14.239 6.278 8.352 1.00 94.44 220 GLU A CA 1
ATOM 1741 C C . GLU A 1 220 ? 13.287 6.792 9.438 1.00 94.44 220 GLU A C 1
ATOM 1743 O O . GLU A 1 220 ? 13.731 7.518 10.322 1.00 94.44 220 GLU A O 1
ATOM 1748 N N . LEU A 1 221 ? 12.030 6.332 9.468 1.00 95.50 221 LEU A N 1
ATOM 1749 C CA . LEU A 1 221 ? 11.065 6.680 10.523 1.00 95.50 221 LEU A CA 1
ATOM 1750 C C . LEU A 1 221 ? 11.543 6.281 11.928 1.00 95.50 221 LEU A C 1
ATOM 1752 O O . LEU A 1 221 ? 11.272 6.962 12.920 1.00 95.50 221 LEU A O 1
ATOM 1756 N N . LEU A 1 222 ? 12.246 5.157 12.027 1.00 94.12 222 LEU A N 1
ATOM 1757 C CA . LEU A 1 222 ? 12.805 4.670 13.279 1.00 94.12 222 LEU A CA 1
ATOM 1758 C C . LEU A 1 222 ? 14.005 5.527 13.705 1.00 94.12 222 LEU A C 1
ATOM 1760 O O . LEU A 1 222 ? 14.116 5.864 14.883 1.00 94.12 222 LEU A O 1
ATOM 1764 N N . GLU A 1 223 ? 14.861 5.942 12.772 1.00 93.19 223 GLU A N 1
ATOM 1765 C CA . GLU A 1 223 ? 15.951 6.880 13.053 1.00 93.19 223 GLU A CA 1
ATOM 1766 C C . GLU A 1 223 ? 15.444 8.292 13.377 1.00 93.19 223 GLU A C 1
ATOM 1768 O O . GLU A 1 223 ? 15.980 8.921 14.291 1.00 93.19 223 GLU A O 1
ATOM 1773 N N . THR A 1 224 ? 14.367 8.774 12.745 1.00 92.38 224 THR A N 1
ATOM 1774 C CA . THR A 1 224 ? 13.733 10.045 13.131 1.00 92.38 224 THR A CA 1
ATOM 1775 C C . THR A 1 224 ? 13.135 9.952 14.529 1.00 92.38 224 THR A C 1
ATOM 1777 O O . THR A 1 224 ? 13.396 10.823 15.352 1.00 92.38 224 THR A O 1
ATOM 1780 N N . ALA A 1 225 ? 12.425 8.866 14.855 1.00 87.94 225 ALA A N 1
ATOM 1781 C CA . ALA A 1 225 ? 11.879 8.653 16.197 1.00 87.94 225 ALA A CA 1
ATOM 1782 C C . ALA A 1 225 ? 12.986 8.513 17.260 1.00 87.94 225 ALA A C 1
ATOM 1784 O O . ALA A 1 225 ? 12.861 9.040 18.367 1.00 87.94 225 ALA A O 1
ATOM 1785 N N . LYS A 1 226 ? 14.105 7.854 16.930 1.00 92.12 226 LYS A N 1
ATOM 1786 C CA . LYS A 1 226 ? 15.301 7.804 17.790 1.00 92.12 226 LYS A CA 1
ATOM 1787 C C . LYS A 1 226 ? 15.941 9.179 17.958 1.00 92.12 226 LYS A C 1
ATOM 1789 O O . LYS A 1 226 ? 16.367 9.507 19.063 1.00 92.12 226 LYS A O 1
ATOM 1794 N N . GLY A 1 227 ? 16.033 9.969 16.890 1.00 89.31 227 GLY A N 1
ATOM 1795 C CA . GLY A 1 227 ? 16.544 11.339 16.922 1.00 89.31 227 GLY A CA 1
ATOM 1796 C C . GLY A 1 227 ? 15.673 12.246 17.787 1.00 89.31 227 GLY A C 1
ATOM 1797 O O . GLY A 1 227 ? 16.189 12.976 18.630 1.00 89.31 227 GLY A O 1
ATOM 1798 N N . GLU A 1 228 ? 14.352 12.128 17.663 1.00 90.00 228 GLU A N 1
ATOM 1799 C CA . GLU A 1 228 ? 13.390 12.802 18.532 1.00 90.00 228 GLU A CA 1
ATOM 1800 C C . GLU A 1 228 ? 13.592 12.389 19.990 1.00 90.00 228 GLU A C 1
ATOM 1802 O O . GLU A 1 228 ? 13.742 13.264 20.841 1.00 90.00 228 GLU A O 1
ATOM 1807 N N . LEU A 1 229 ? 13.690 11.087 20.283 1.00 82.62 229 LEU A N 1
ATOM 1808 C CA . LEU A 1 229 ? 13.912 10.571 21.637 1.00 82.62 229 LEU A CA 1
ATOM 1809 C C . LEU A 1 229 ? 15.222 11.089 22.251 1.00 82.62 229 LEU A C 1
ATOM 1811 O O . LEU A 1 229 ? 15.224 11.535 23.397 1.00 82.62 229 LEU A O 1
ATOM 1815 N N . LYS A 1 230 ? 16.313 11.102 21.476 1.00 85.25 230 LYS A N 1
ATOM 1816 C CA . LYS A 1 230 ? 17.593 11.700 21.885 1.00 85.25 230 LYS A CA 1
ATOM 1817 C C . LYS A 1 230 ? 17.455 13.199 22.131 1.00 85.25 230 LYS A C 1
ATOM 1819 O O . LYS A 1 230 ? 17.929 13.680 23.150 1.00 85.25 230 LYS A O 1
ATOM 1824 N N . SER A 1 231 ? 16.727 13.923 21.278 1.00 79.62 231 SER A N 1
ATOM 1825 C CA . SER A 1 231 ? 16.467 15.353 21.478 1.00 79.62 231 SER A CA 1
ATOM 1826 C C . SER A 1 231 ? 15.615 15.628 22.725 1.00 79.62 231 SER A C 1
ATOM 1828 O O . SER A 1 231 ? 15.812 16.640 23.392 1.00 79.62 231 SER A O 1
ATOM 1830 N N . PHE A 1 232 ? 14.683 14.733 23.074 1.00 73.88 232 PHE A N 1
ATOM 1831 C CA . PHE A 1 232 ? 13.926 14.798 24.326 1.00 73.88 232 PHE A CA 1
ATOM 1832 C C . PHE A 1 232 ? 14.822 14.510 25.534 1.00 73.88 232 PHE A C 1
ATOM 1834 O O . PHE A 1 232 ? 14.681 15.173 26.559 1.00 73.88 232 PHE A O 1
ATOM 1841 N N . GLN A 1 233 ? 15.758 13.570 25.406 1.00 71.50 233 GLN A N 1
ATOM 1842 C CA . GLN A 1 233 ? 16.703 13.200 26.457 1.00 71.50 233 GLN A CA 1
ATOM 1843 C C . GLN A 1 233 ? 17.768 14.284 26.696 1.00 71.50 233 GLN A C 1
ATOM 1845 O O . GLN A 1 233 ? 18.054 14.617 27.842 1.00 71.50 233 GLN A O 1
ATOM 1850 N N . GLU A 1 234 ? 18.295 14.903 25.638 1.00 72.75 234 GLU A N 1
ATOM 1851 C CA . GLU A 1 234 ? 19.217 16.045 25.721 1.00 72.75 234 GLU A CA 1
ATOM 1852 C C . GLU A 1 234 ? 18.528 17.276 26.326 1.00 72.75 234 GLU A C 1
ATOM 1854 O O . GLU A 1 234 ? 19.084 17.911 27.219 1.00 72.75 234 GLU A O 1
ATOM 1859 N N . LYS A 1 235 ? 17.270 17.553 25.947 1.00 70.44 235 LYS A N 1
ATOM 1860 C CA . LYS A 1 235 ? 16.451 18.612 26.574 1.00 70.44 235 LYS A CA 1
ATOM 1861 C C . LYS A 1 235 ? 16.145 18.350 28.054 1.00 70.44 235 LYS A C 1
ATOM 1863 O O . LYS A 1 235 ? 15.872 19.298 28.784 1.00 70.44 235 LYS A O 1
ATOM 1868 N N . GLN A 1 236 ? 16.174 17.095 28.503 1.00 54.69 236 GLN A N 1
ATOM 1869 C CA . GLN A 1 236 ? 16.059 16.734 29.922 1.00 54.69 236 GLN A CA 1
ATOM 1870 C C . GLN A 1 236 ? 17.404 16.811 30.668 1.00 54.69 236 GLN A C 1
ATOM 1872 O O . GLN A 1 236 ? 17.401 16.955 31.887 1.00 54.69 236 GLN A O 1
ATOM 1877 N N . GLY A 1 237 ? 18.540 16.766 29.960 1.00 52.44 237 GLY A N 1
ATOM 1878 C CA . GLY A 1 237 ? 19.889 16.799 30.538 1.00 52.44 237 GLY A CA 1
ATOM 1879 C C . GLY A 1 237 ? 20.396 18.181 30.973 1.00 52.44 237 GLY A C 1
ATOM 1880 O O . GLY A 1 237 ? 21.375 18.253 31.712 1.00 52.44 237 GLY A O 1
ATOM 1881 N N . GLU A 1 238 ? 19.743 19.276 30.568 1.00 50.72 238 GLU A N 1
ATOM 1882 C CA . GLU A 1 238 ? 20.110 20.645 30.984 1.00 50.72 238 GLU A CA 1
ATOM 1883 C C . GLU A 1 238 ? 19.350 21.147 32.230 1.00 50.72 238 GLU A C 1
ATOM 1885 O O . GLU A 1 238 ? 19.613 22.248 32.719 1.00 50.72 238 GLU A O 1
ATOM 1890 N N . ALA A 1 239 ? 18.439 20.346 32.795 1.00 43.28 239 ALA A N 1
ATOM 1891 C CA . ALA A 1 239 ? 17.790 20.646 34.070 1.00 43.28 239 ALA A CA 1
ATOM 1892 C C . ALA A 1 239 ? 18.534 19.941 35.225 1.00 43.28 239 ALA A C 1
ATOM 1894 O O . ALA A 1 239 ? 18.723 18.725 35.177 1.00 43.28 239 ALA A O 1
ATOM 1895 N N . PRO A 1 240 ? 18.969 20.658 36.280 1.00 44.75 240 PRO A N 1
ATOM 1896 C CA . PRO A 1 240 ? 19.747 20.048 37.349 1.00 44.75 240 PRO A CA 1
ATOM 1897 C C . PRO A 1 240 ? 18.879 19.113 38.204 1.00 44.75 240 PRO A C 1
ATOM 1899 O O . PRO A 1 240 ? 17.912 19.555 38.820 1.00 44.75 240 PRO A O 1
ATOM 1902 N N . ASN A 1 241 ? 19.291 17.842 38.258 1.00 47.00 241 ASN A N 1
ATOM 1903 C CA . ASN A 1 241 ? 19.005 16.829 39.281 1.00 47.00 241 ASN A CA 1
ATOM 1904 C C . ASN A 1 241 ? 17.585 16.827 39.871 1.00 47.00 241 ASN A C 1
ATOM 1906 O O . ASN A 1 241 ? 17.346 17.429 40.919 1.00 47.00 241 ASN A O 1
ATOM 1910 N N . GLN A 1 242 ? 16.690 16.028 39.291 1.00 41.31 242 GLN A N 1
ATOM 1911 C CA . GLN A 1 242 ? 15.656 15.343 40.067 1.00 41.31 242 GLN A CA 1
ATOM 1912 C C . GLN A 1 242 ? 15.588 13.883 39.625 1.00 41.31 242 GLN A C 1
ATOM 1914 O O . GLN A 1 242 ? 15.355 13.574 38.458 1.00 41.31 242 GLN A O 1
ATOM 1919 N N . ASP A 1 243 ? 15.857 13.006 40.587 1.00 44.94 243 ASP A N 1
ATOM 1920 C CA . ASP A 1 243 ? 15.592 11.578 40.525 1.00 44.94 243 ASP A CA 1
ATOM 1921 C C . ASP A 1 243 ? 14.145 11.308 40.079 1.00 44.94 243 ASP A C 1
ATOM 1923 O O . ASP A 1 243 ? 13.209 11.899 40.613 1.00 44.94 243 ASP A O 1
ATOM 1927 N N . GLY A 1 244 ? 13.965 10.341 39.176 1.00 42.06 244 GLY A N 1
ATOM 1928 C CA . GLY A 1 244 ? 12.704 9.609 39.040 1.00 42.06 244 GLY A CA 1
ATOM 1929 C C . GLY A 1 244 ? 11.878 9.851 37.771 1.00 42.06 244 GLY A C 1
ATOM 1930 O O . GLY A 1 244 ? 11.020 10.718 37.731 1.00 42.06 244 GLY A O 1
ATOM 1931 N N . PHE A 1 245 ? 12.018 8.899 36.840 1.00 46.84 245 PHE A N 1
ATOM 1932 C CA . PHE A 1 245 ? 10.939 8.271 36.053 1.00 46.84 245 PHE A CA 1
ATOM 1933 C C . PHE A 1 245 ? 10.325 8.984 34.822 1.00 46.84 245 PHE A C 1
ATOM 1935 O O . PHE A 1 245 ? 10.317 10.204 34.702 1.00 46.84 245 PHE A O 1
ATOM 1942 N N . PRO A 1 246 ? 9.858 8.172 33.836 1.00 50.81 246 PRO A N 1
ATOM 1943 C CA . PRO A 1 246 ? 8.512 7.589 33.914 1.00 50.81 246 PRO A CA 1
ATOM 1944 C C . PRO A 1 246 ? 8.444 6.068 33.622 1.00 50.81 246 PRO A C 1
ATOM 1946 O O . PRO A 1 246 ? 8.805 5.608 32.542 1.00 50.81 246 PRO A O 1
ATOM 1949 N N . PRO A 1 247 ? 7.823 5.305 34.541 1.00 50.59 247 PRO A N 1
ATOM 1950 C CA . PRO A 1 247 ? 6.550 4.639 34.299 1.00 50.59 247 PRO A CA 1
ATOM 1951 C C . PRO A 1 247 ? 5.477 5.210 35.237 1.00 50.59 247 PRO A C 1
ATOM 1953 O O . PRO A 1 247 ? 4.498 4.536 35.555 1.00 50.59 247 PRO A O 1
ATOM 1956 N N . GLU A 1 248 ? 5.632 6.467 35.662 1.00 51.84 248 GLU A N 1
ATOM 1957 C CA . GLU A 1 248 ? 4.719 7.156 36.575 1.00 51.84 248 GLU A CA 1
ATOM 1958 C C . GLU A 1 248 ? 3.259 7.049 36.148 1.00 51.84 248 GLU A C 1
ATOM 1960 O O . GLU A 1 248 ? 2.407 6.918 37.000 1.00 51.84 248 GLU A O 1
ATOM 1965 N N . LYS A 1 249 ? 2.906 7.037 34.857 1.00 54.69 249 LYS A N 1
ATOM 1966 C CA . LYS A 1 249 ? 1.486 6.937 34.460 1.00 54.69 249 LYS A CA 1
ATOM 1967 C C . LYS A 1 249 ? 0.858 5.580 34.800 1.00 54.69 249 LYS A C 1
ATOM 1969 O O . LYS A 1 249 ? -0.305 5.538 35.194 1.00 54.69 249 LYS A O 1
ATOM 1974 N N . ALA A 1 250 ? 1.609 4.487 34.661 1.00 53.88 250 ALA A N 1
ATOM 1975 C CA . ALA A 1 250 ? 1.136 3.142 34.989 1.00 53.88 250 ALA A CA 1
ATOM 1976 C C . ALA A 1 250 ? 1.201 2.884 36.501 1.00 53.88 250 ALA A C 1
ATOM 1978 O O . ALA A 1 250 ? 0.249 2.352 37.070 1.00 53.88 250 ALA A O 1
ATOM 1979 N N . VAL A 1 251 ? 2.279 3.340 37.151 1.00 59.59 251 VAL A N 1
ATOM 1980 C CA . VAL A 1 251 ? 2.444 3.279 38.610 1.00 59.59 251 VAL A CA 1
ATOM 1981 C C . VAL A 1 251 ? 1.388 4.147 39.303 1.00 59.59 251 VAL A C 1
ATOM 1983 O O . VAL A 1 251 ? 0.672 3.638 40.154 1.00 59.59 251 VAL A O 1
ATOM 1986 N N . ASN A 1 252 ? 1.148 5.378 38.838 1.00 71.75 252 ASN A N 1
ATOM 1987 C CA . ASN A 1 252 ? 0.089 6.258 39.344 1.00 71.75 252 ASN A CA 1
ATOM 1988 C C . ASN A 1 252 ? -1.301 5.664 39.126 1.00 71.75 252 ASN A C 1
ATOM 1990 O O . ASN A 1 252 ? -2.146 5.788 40.003 1.00 71.75 252 ASN A O 1
ATOM 1994 N N . HIS A 1 253 ? -1.581 5.020 37.987 1.00 75.12 253 HIS A N 1
ATOM 1995 C CA . HIS A 1 253 ? -2.888 4.388 37.781 1.00 75.12 253 HIS A CA 1
ATOM 1996 C C . HIS A 1 253 ? -3.098 3.203 38.731 1.00 75.12 253 HIS A C 1
ATOM 1998 O O . HIS A 1 253 ? -4.183 3.030 39.289 1.00 75.12 253 HIS A O 1
ATOM 2004 N N . GLN A 1 254 ? -2.051 2.413 38.958 1.00 84.94 254 GLN A N 1
ATOM 2005 C CA . GLN A 1 254 ? -2.091 1.285 39.876 1.00 84.94 254 GLN A CA 1
ATOM 2006 C C . GLN A 1 254 ? -2.177 1.737 41.342 1.00 84.94 254 GLN A C 1
ATOM 2008 O O . GLN A 1 254 ? -2.976 1.188 42.096 1.00 84.94 254 GLN A O 1
ATOM 2013 N N . GLU A 1 255 ? -1.452 2.780 41.739 1.00 87.62 255 GLU A N 1
ATOM 2014 C CA . GLU A 1 255 ? -1.555 3.416 43.058 1.00 87.62 255 GLU A CA 1
ATOM 2015 C C . GLU A 1 255 ? -2.924 4.079 43.268 1.00 87.62 255 GLU A C 1
ATOM 2017 O O . GLU A 1 255 ? -3.535 3.923 44.325 1.00 87.62 255 GLU A O 1
ATOM 2022 N N . GLN A 1 256 ? -3.477 4.737 42.243 1.00 90.38 256 GLN A N 1
ATOM 2023 C CA . GLN A 1 256 ? -4.844 5.269 42.261 1.00 90.38 256 GLN A CA 1
ATOM 2024 C C . GLN A 1 256 ? -5.876 4.153 42.434 1.00 90.38 256 GLN A C 1
ATOM 2026 O O . GLN A 1 256 ? -6.811 4.307 43.223 1.00 90.38 256 GLN A O 1
ATOM 2031 N N . LEU A 1 257 ? -5.704 3.022 41.746 1.00 91.19 257 LEU A N 1
ATOM 2032 C CA . LEU A 1 257 ? -6.568 1.856 41.893 1.00 91.19 257 LEU A CA 1
ATOM 2033 C C . LEU A 1 257 ? -6.458 1.259 43.304 1.00 91.19 257 LEU A C 1
ATOM 2035 O O . LEU A 1 257 ? -7.481 0.977 43.924 1.00 91.19 257 LEU A O 1
ATOM 2039 N N . ILE A 1 258 ? -5.246 1.129 43.851 1.00 93.25 258 ILE A N 1
ATOM 2040 C CA . ILE A 1 258 ? -5.015 0.660 45.227 1.00 93.25 258 ILE A CA 1
ATOM 2041 C C . ILE A 1 258 ? -5.667 1.605 46.243 1.00 93.25 258 ILE A C 1
ATOM 2043 O O . ILE A 1 258 ? -6.319 1.140 47.181 1.00 93.25 258 ILE A O 1
ATOM 2047 N N . HIS A 1 259 ? -5.569 2.921 46.049 1.00 94.19 259 HIS A N 1
ATOM 2048 C CA . HIS A 1 259 ? -6.239 3.900 46.905 1.00 94.19 259 HIS A CA 1
ATOM 2049 C C . HIS A 1 259 ? -7.768 3.837 46.789 1.00 94.19 259 HIS A C 1
ATOM 2051 O O . HIS A 1 259 ? -8.461 3.911 47.807 1.00 94.19 259 HIS A O 1
ATOM 2057 N N . GLN A 1 260 ? -8.312 3.660 45.582 1.00 94.19 260 GLN A N 1
ATOM 2058 C CA . GLN A 1 260 ? -9.752 3.476 45.370 1.00 94.19 260 GLN A CA 1
ATOM 2059 C C . GLN A 1 260 ? -10.262 2.185 46.020 1.00 94.19 260 GLN A C 1
ATOM 2061 O O . GLN A 1 260 ? -11.299 2.202 46.685 1.00 94.19 260 GLN A O 1
ATOM 2066 N N . LEU A 1 261 ? -9.518 1.085 45.883 1.00 93.75 261 LEU A N 1
ATOM 2067 C CA . LEU A 1 261 ? -9.841 -0.199 46.503 1.00 93.75 261 LEU A CA 1
ATOM 2068 C C . LEU A 1 261 ? -9.752 -0.123 48.029 1.00 93.75 261 LEU A C 1
ATOM 2070 O O . LEU A 1 261 ? -10.678 -0.569 48.698 1.00 93.75 261 LEU A O 1
ATOM 2074 N N . THR A 1 262 ? -8.708 0.498 48.580 1.00 95.31 262 THR A N 1
ATOM 2075 C CA . THR A 1 262 ? -8.550 0.705 50.031 1.00 95.31 262 THR A CA 1
ATOM 2076 C C . THR A 1 262 ? -9.719 1.506 50.604 1.00 95.31 262 THR A C 1
ATOM 2078 O O . THR A 1 262 ? -10.334 1.078 51.578 1.00 95.31 262 THR A O 1
ATOM 2081 N N . ARG A 1 263 ? -10.104 2.617 49.958 1.00 95.50 263 ARG A N 1
ATOM 2082 C CA . ARG A 1 263 ? -11.269 3.418 50.372 1.00 95.50 263 ARG A CA 1
ATOM 2083 C C . ARG A 1 263 ? -12.575 2.624 50.269 1.00 95.50 263 ARG A C 1
ATOM 2085 O O . ARG A 1 263 ? -13.437 2.738 51.135 1.00 95.50 263 ARG A O 1
ATOM 2092 N N . CYS A 1 264 ? -12.732 1.814 49.221 1.00 93.81 264 CYS A N 1
ATOM 2093 C CA . CYS A 1 264 ? -13.910 0.966 49.045 1.00 93.81 264 CYS A CA 1
ATOM 2094 C C . CYS A 1 264 ? -13.994 -0.129 50.118 1.00 93.81 264 CYS A C 1
ATOM 2096 O O . CYS A 1 264 ? -15.078 -0.391 50.634 1.00 93.81 264 CYS A O 1
ATOM 2098 N N . LEU A 1 265 ? -12.865 -0.746 50.471 1.00 95.06 265 LEU A N 1
ATOM 2099 C CA . LEU A 1 265 ? -12.785 -1.743 51.536 1.00 95.06 265 LEU A CA 1
ATOM 2100 C C . LEU A 1 265 ? -13.110 -1.129 52.897 1.00 95.06 265 LEU A C 1
ATOM 2102 O O . LEU A 1 265 ? -13.962 -1.672 53.589 1.00 95.06 265 LEU A O 1
ATOM 2106 N N . GLN A 1 266 ? -12.526 0.025 53.228 1.00 95.06 266 GLN A N 1
ATOM 2107 C CA . GLN A 1 266 ? -12.823 0.757 54.465 1.00 95.06 266 GLN A CA 1
ATOM 2108 C C . GLN A 1 266 ? -14.310 1.112 54.567 1.00 95.06 266 GLN A C 1
ATOM 2110 O O . GLN A 1 266 ? -14.949 0.797 55.562 1.00 95.06 266 GLN A O 1
ATOM 2115 N N . SER A 1 267 ? -14.897 1.656 53.497 1.00 93.69 267 SER A N 1
ATOM 2116 C CA . SER A 1 267 ? -16.331 1.965 53.462 1.00 93.69 267 SER A CA 1
ATOM 2117 C C . SER A 1 267 ? -17.210 0.714 53.603 1.00 93.69 267 SER A C 1
ATOM 2119 O O . SER A 1 267 ? -18.243 0.754 54.267 1.00 93.69 267 SER A O 1
ATOM 2121 N N . LYS A 1 268 ? -16.824 -0.417 52.998 1.00 90.38 268 LYS A N 1
ATOM 2122 C CA . LYS A 1 268 ? -17.547 -1.685 53.182 1.00 90.38 268 LYS A CA 1
ATOM 2123 C C . LYS A 1 268 ? -17.408 -2.220 54.603 1.00 90.38 268 LYS A C 1
ATOM 2125 O O . LYS A 1 268 ? -18.374 -2.772 55.115 1.00 90.38 268 LYS A O 1
ATOM 2130 N N . GLU A 1 269 ? -16.243 -2.072 55.222 1.00 94.38 269 GLU A N 1
ATOM 2131 C CA . GLU A 1 269 ? -16.001 -2.486 56.602 1.00 94.38 269 GLU A CA 1
ATOM 2132 C C . GLU A 1 269 ? -16.806 -1.643 57.597 1.00 94.38 269 GLU A C 1
ATOM 2134 O O . GLU A 1 269 ? -17.453 -2.219 58.467 1.00 94.38 269 GLU A O 1
ATOM 2139 N N . GLU A 1 270 ? -16.887 -0.323 57.403 1.00 92.69 270 GLU A N 1
ATOM 2140 C CA . GLU A 1 270 ? -17.783 0.567 58.160 1.00 92.69 270 GLU A CA 1
ATOM 2141 C C . GLU A 1 270 ? -19.247 0.113 58.049 1.00 92.69 270 GLU A C 1
ATOM 2143 O O . GLU A 1 270 ? -19.920 -0.092 59.056 1.00 92.69 270 GLU A O 1
ATOM 2148 N N . VAL A 1 271 ? -19.729 -0.161 56.831 1.00 86.62 271 VAL A N 1
ATOM 2149 C CA . VAL A 1 271 ? -21.106 -0.643 56.618 1.00 86.62 271 VAL A CA 1
ATOM 2150 C C . VAL A 1 271 ? -21.340 -2.013 57.264 1.00 86.62 271 VAL A C 1
ATOM 2152 O O . VAL A 1 271 ? -22.418 -2.262 57.801 1.00 86.62 271 VAL A O 1
ATOM 2155 N N . LEU A 1 272 ? -20.360 -2.920 57.225 1.00 89.19 272 LEU A N 1
ATOM 2156 C CA . LEU A 1 272 ? -20.463 -4.222 57.889 1.00 89.19 272 LEU 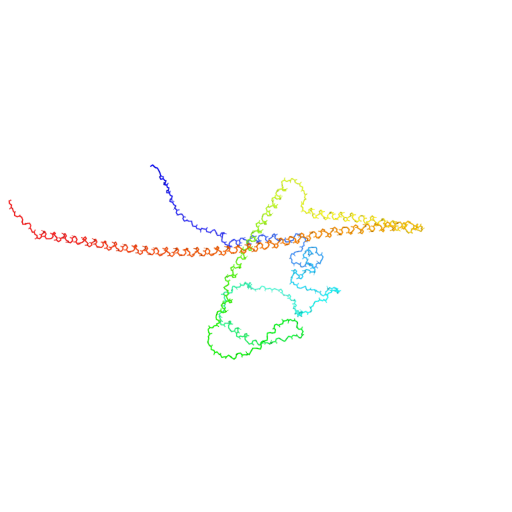A CA 1
ATOM 2157 C C . LEU A 1 272 ? -20.495 -4.079 59.415 1.00 89.19 272 LEU A C 1
ATOM 2159 O O . LEU A 1 272 ? -21.260 -4.793 60.067 1.00 89.19 272 LEU A O 1
ATOM 2163 N N . GLN A 1 273 ? -19.715 -3.153 59.978 1.00 91.69 273 GLN A N 1
ATOM 2164 C CA . GLN A 1 273 ? -19.765 -2.815 61.402 1.00 91.69 273 GLN A CA 1
ATOM 2165 C C . GLN A 1 273 ? -21.137 -2.244 61.785 1.00 91.69 273 GLN A C 1
ATOM 2167 O O . GLN A 1 273 ? -21.737 -2.722 62.749 1.00 91.69 273 GLN A O 1
ATOM 2172 N N . ASP A 1 274 ? -21.694 -1.330 60.988 1.00 84.94 274 ASP A N 1
ATOM 2173 C CA . ASP A 1 274 ? -23.049 -0.801 61.191 1.00 84.94 274 ASP A CA 1
ATOM 2174 C C . ASP A 1 274 ? -24.110 -1.913 61.134 1.00 84.94 274 ASP A C 1
ATOM 2176 O O . ASP A 1 274 ? -25.000 -1.987 61.985 1.00 84.94 274 ASP A O 1
ATOM 2180 N N . CYS A 1 275 ? -24.003 -2.833 60.167 1.00 81.19 275 CYS A N 1
ATOM 2181 C CA . CYS A 1 275 ? -24.892 -3.992 60.073 1.00 81.19 275 CYS A CA 1
ATOM 2182 C C . CYS A 1 275 ? -24.802 -4.890 61.313 1.00 81.19 275 CYS A C 1
ATOM 2184 O O . CYS A 1 275 ? -25.834 -5.347 61.807 1.00 81.19 275 CYS A O 1
ATOM 2186 N N . LEU A 1 276 ? -23.597 -5.134 61.835 1.00 85.12 276 LEU A N 1
ATOM 2187 C CA . LEU A 1 276 ? -23.395 -5.911 63.060 1.00 85.12 276 LEU A CA 1
ATOM 2188 C C . LEU A 1 276 ? -24.037 -5.230 64.275 1.00 85.12 276 LEU A C 1
ATOM 2190 O O . LEU A 1 276 ? -24.728 -5.898 65.043 1.00 85.12 276 LEU A O 1
ATOM 2194 N N . VAL A 1 277 ? -23.872 -3.912 64.426 1.00 84.50 277 VAL A N 1
ATOM 2195 C CA . VAL A 1 277 ? -24.493 -3.133 65.512 1.00 84.50 277 VAL A CA 1
ATOM 2196 C C . VAL A 1 277 ? -26.020 -3.225 65.447 1.00 84.50 277 VAL A C 1
ATOM 2198 O O . VAL A 1 277 ? -26.669 -3.485 66.463 1.00 84.50 277 VAL A O 1
ATOM 2201 N N . ILE A 1 278 ? -26.603 -3.084 64.255 1.00 79.19 278 ILE A N 1
ATOM 2202 C CA . ILE A 1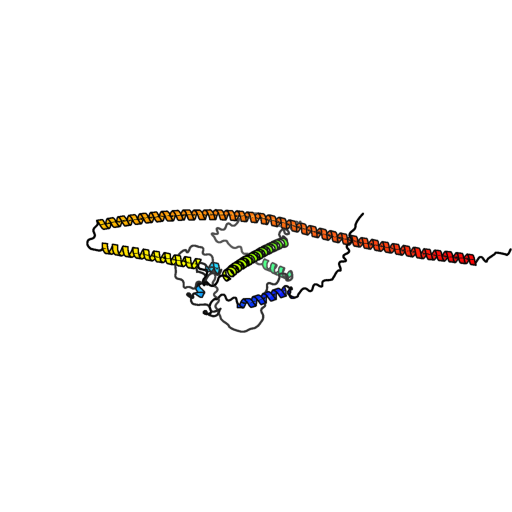 278 ? -28.052 -3.202 64.042 1.00 79.19 278 ILE A CA 1
ATOM 2203 C C . ILE A 1 278 ? -28.542 -4.622 64.371 1.00 79.19 278 ILE A C 1
ATOM 2205 O O . ILE A 1 278 ? -29.532 -4.776 65.087 1.00 79.19 278 ILE A O 1
ATOM 2209 N N . LEU A 1 279 ? -27.840 -5.665 63.918 1.00 79.06 279 LEU A N 1
ATOM 2210 C CA . LEU A 1 279 ? -28.195 -7.064 64.195 1.00 79.06 279 LEU A CA 1
ATOM 2211 C C . LEU A 1 279 ? -28.132 -7.403 65.692 1.00 79.06 279 LEU A C 1
ATOM 2213 O O . LEU A 1 279 ? -29.026 -8.074 66.207 1.00 79.06 279 LEU A O 1
ATOM 2217 N N . LEU A 1 280 ? -27.113 -6.910 66.402 1.00 80.44 280 LEU A N 1
ATOM 2218 C CA . LEU A 1 280 ? -26.977 -7.087 67.852 1.00 80.44 280 LEU A CA 1
ATOM 2219 C C . LEU A 1 280 ? -28.075 -6.342 68.624 1.00 80.44 280 LEU A C 1
ATOM 2221 O O . LEU A 1 280 ? -28.600 -6.863 69.606 1.00 80.44 280 LEU A O 1
ATOM 2225 N N . SER A 1 281 ? -28.476 -5.164 68.143 1.00 74.38 281 SER A N 1
ATOM 2226 C CA . SER A 1 281 ? -29.570 -4.373 68.724 1.00 74.38 281 SER A CA 1
ATOM 2227 C C . SER A 1 281 ? -30.936 -5.056 68.570 1.00 74.38 281 SER A C 1
ATOM 2229 O O . SER A 1 281 ? -31.797 -4.928 69.439 1.00 74.38 281 SER A O 1
ATOM 2231 N N . LEU A 1 282 ? -31.123 -5.824 67.490 1.00 67.62 282 LEU A N 1
ATOM 2232 C CA . LEU A 1 282 ? -32.342 -6.588 67.207 1.00 67.62 282 LEU A CA 1
ATOM 2233 C C . LEU A 1 282 ? -32.441 -7.916 67.987 1.00 67.62 282 LEU A C 1
ATOM 2235 O O . LEU A 1 282 ? -33.531 -8.472 68.107 1.00 67.62 282 LEU A O 1
ATOM 2239 N N . GLY A 1 283 ? -31.327 -8.431 68.520 1.00 65.56 283 GLY A N 1
ATOM 2240 C CA . GLY A 1 283 ? -31.274 -9.674 69.304 1.00 65.56 283 GLY A CA 1
ATOM 2241 C C . GLY A 1 283 ? -31.650 -9.523 70.786 1.00 65.56 283 GLY A C 1
ATOM 2242 O O . GLY A 1 283 ? -31.710 -10.517 71.508 1.00 65.56 283 GLY A O 1
ATOM 2243 N N . SER A 1 284 ? -31.897 -8.295 71.252 1.00 68.38 284 SER A N 1
ATOM 2244 C CA . SER A 1 284 ? -32.321 -8.013 72.627 1.00 68.38 284 SER A CA 1
ATOM 2245 C C . SER A 1 284 ? -33.787 -8.431 72.853 1.00 68.38 284 SER A C 1
ATOM 2247 O O . SER A 1 284 ? -34.642 -8.127 72.017 1.00 68.38 284 SER A O 1
ATOM 2249 N N . PRO A 1 285 ? -34.134 -9.106 73.965 1.00 53.41 285 PRO A N 1
ATOM 2250 C CA . PRO A 1 285 ? -35.507 -9.509 74.258 1.00 53.41 285 PRO A CA 1
ATOM 2251 C C . PRO A 1 285 ? -36.359 -8.281 74.637 1.00 53.41 285 PRO A C 1
ATOM 2253 O O . PRO A 1 285 ? -36.529 -7.968 75.811 1.00 53.41 285 PRO A O 1
ATOM 2256 N N . GLY A 1 286 ? -36.866 -7.548 73.638 1.00 61.94 286 GLY A N 1
ATOM 2257 C CA . GLY A 1 286 ? -37.719 -6.365 73.847 1.00 61.94 286 GLY A CA 1
ATOM 2258 C C . GLY A 1 286 ? -37.826 -5.370 72.683 1.00 61.94 286 GLY A C 1
ATOM 2259 O O . GLY A 1 286 ? -38.168 -4.213 72.912 1.00 61.94 286 GLY A O 1
ATOM 2260 N N . VAL A 1 287 ? -37.503 -5.763 71.446 1.00 62.03 287 VAL A N 1
ATOM 2261 C CA . VAL A 1 287 ? -37.511 -4.847 70.290 1.00 62.03 287 VAL A CA 1
ATOM 2262 C C . VAL A 1 287 ? -38.937 -4.428 69.918 1.00 62.03 287 VAL A C 1
ATOM 2264 O O . VAL A 1 287 ? -39.809 -5.270 69.702 1.00 62.03 287 VAL A O 1
ATOM 2267 N N . ASN A 1 288 ? -39.166 -3.118 69.788 1.00 71.19 288 ASN A N 1
ATOM 2268 C CA . ASN A 1 288 ? -40.449 -2.572 69.352 1.00 71.19 288 ASN A CA 1
ATOM 2269 C C . ASN A 1 288 ? -40.693 -2.898 67.861 1.00 71.19 288 ASN A C 1
ATOM 2271 O O . ASN A 1 288 ? -39.894 -2.481 67.016 1.00 71.19 288 ASN A O 1
ATOM 2275 N N . PRO A 1 289 ? -41.801 -3.569 67.493 1.00 76.38 289 PRO A N 1
ATOM 2276 C CA . PRO A 1 289 ? -42.075 -3.989 66.112 1.00 76.38 289 PRO A CA 1
ATOM 2277 C C . PRO A 1 289 ? -42.150 -2.818 65.118 1.00 76.38 289 PRO A C 1
ATOM 2279 O O . PRO A 1 289 ? -41.810 -2.975 63.949 1.00 76.38 289 PRO A O 1
ATOM 2282 N N . SER A 1 290 ? -42.513 -1.622 65.587 1.00 79.31 290 SER A N 1
ATOM 2283 C CA . SER A 1 290 ? -42.569 -0.401 64.777 1.00 79.31 290 SER A CA 1
ATOM 2284 C C . SER A 1 290 ? -41.196 0.092 64.301 1.00 79.31 290 SER A C 1
ATOM 2286 O O . SER A 1 290 ? -41.092 0.582 63.181 1.00 79.31 290 SER A O 1
ATOM 2288 N N . GLN A 1 291 ? -40.138 -0.062 65.108 1.00 80.88 291 GLN A N 1
ATOM 2289 C CA . GLN A 1 291 ? -38.773 0.367 64.758 1.00 80.88 291 GLN A CA 1
ATOM 2290 C C . GLN A 1 291 ? -38.137 -0.551 63.703 1.00 80.88 291 GLN A C 1
ATOM 2292 O O . GLN A 1 291 ? -37.422 -0.097 62.808 1.00 80.88 291 GLN A O 1
ATOM 2297 N N . LEU A 1 292 ? -38.437 -1.850 63.776 1.00 81.75 292 LEU A N 1
ATOM 2298 C CA . LEU A 1 292 ? -38.045 -2.813 62.750 1.00 81.75 292 LEU A CA 1
ATOM 2299 C C . LEU A 1 292 ? -38.746 -2.504 61.420 1.00 81.75 292 LEU A C 1
ATOM 2301 O O . LEU A 1 292 ? -38.122 -2.539 60.362 1.00 81.75 292 LEU A O 1
ATOM 2305 N N . GLU A 1 293 ? -40.029 -2.150 61.468 1.00 85.50 293 GLU A N 1
ATOM 2306 C CA . GLU A 1 293 ? -40.795 -1.811 60.272 1.00 85.50 293 GLU A CA 1
ATOM 2307 C C . GLU A 1 293 ? -40.286 -0.529 59.589 1.00 85.50 293 GLU A C 1
ATOM 2309 O O . GLU A 1 293 ? -40.210 -0.474 58.358 1.00 85.50 293 GLU A O 1
ATOM 2314 N N . THR A 1 294 ? -39.883 0.489 60.360 1.00 87.75 294 THR A N 1
ATOM 2315 C CA . THR A 1 294 ? -39.246 1.700 59.812 1.00 87.75 294 THR A CA 1
ATOM 2316 C C . THR A 1 294 ? -37.895 1.395 59.171 1.00 87.75 294 THR A C 1
ATOM 2318 O O . THR A 1 294 ? -37.643 1.851 58.057 1.00 87.75 294 THR A O 1
ATOM 2321 N N . LEU A 1 295 ? -37.069 0.553 59.802 1.00 85.88 295 LEU A N 1
ATOM 2322 C CA . LEU A 1 295 ? -35.774 0.144 59.252 1.00 85.88 295 LEU A CA 1
ATOM 2323 C C . LEU A 1 295 ? -35.936 -0.637 57.939 1.00 85.88 295 LEU A C 1
ATOM 2325 O O . LEU A 1 295 ? -35.230 -0.377 56.967 1.00 85.88 295 LEU A O 1
ATOM 2329 N N . ILE A 1 296 ? -36.901 -1.559 57.874 1.00 86.50 296 ILE A N 1
ATOM 2330 C CA . ILE A 1 296 ? -37.204 -2.311 56.647 1.00 86.50 296 ILE A CA 1
ATOM 2331 C C . ILE A 1 296 ? -37.625 -1.357 55.521 1.00 86.50 296 ILE A C 1
ATOM 2333 O O . ILE A 1 296 ? -37.166 -1.507 54.387 1.00 86.50 296 ILE A O 1
ATOM 2337 N N . LYS A 1 297 ? -38.461 -0.354 55.821 1.00 91.50 297 LYS A N 1
ATOM 2338 C CA . LYS A 1 297 ? -38.880 0.671 54.849 1.00 91.50 297 LYS A CA 1
ATOM 2339 C C . LYS A 1 297 ? -37.693 1.501 54.345 1.00 91.50 297 LYS A C 1
ATOM 2341 O O . LYS A 1 297 ? -37.590 1.728 53.140 1.00 91.50 297 LYS A O 1
ATOM 2346 N N . GLU A 1 298 ? -36.776 1.898 55.225 1.00 91.94 298 GLU A N 1
ATOM 2347 C CA . GLU A 1 298 ? -35.549 2.616 54.849 1.00 91.94 298 GLU A CA 1
ATOM 2348 C C . GLU A 1 298 ? -34.605 1.758 53.998 1.00 91.94 298 GLU A C 1
ATOM 2350 O O . GLU A 1 298 ? -34.100 2.222 52.974 1.00 91.94 298 GLU A O 1
ATOM 2355 N N . MET A 1 299 ? -34.400 0.489 54.361 1.00 88.31 299 MET A N 1
ATOM 2356 C CA . MET A 1 299 ? -33.587 -0.442 53.573 1.00 88.31 299 MET A CA 1
ATOM 2357 C C . MET A 1 299 ? -34.193 -0.688 52.188 1.00 88.31 299 MET A C 1
ATOM 2359 O O . MET A 1 299 ? -33.470 -0.669 51.191 1.00 88.31 299 MET A O 1
ATOM 2363 N N . ALA A 1 300 ? -35.515 -0.859 52.105 1.00 92.94 300 ALA A N 1
ATOM 2364 C CA . ALA A 1 300 ? -36.222 -1.009 50.837 1.00 92.94 300 ALA A CA 1
ATOM 2365 C C . ALA A 1 300 ? -36.083 0.241 49.951 1.00 92.94 300 ALA A C 1
ATOM 2367 O O . ALA A 1 300 ? -35.861 0.118 48.744 1.00 92.94 300 ALA A O 1
ATOM 2368 N N . LEU A 1 301 ? -36.156 1.441 50.539 1.00 94.81 301 LEU A N 1
ATOM 2369 C CA . LEU A 1 301 ? -35.940 2.695 49.816 1.00 94.81 301 LEU A CA 1
ATOM 2370 C C . LEU A 1 301 ? -34.497 2.812 49.303 1.00 94.81 301 LEU A C 1
ATOM 2372 O O . LEU A 1 301 ? -34.296 3.076 48.119 1.00 94.81 301 LEU A O 1
ATOM 2376 N N . ARG A 1 302 ? -33.495 2.528 50.146 1.00 93.19 302 ARG A N 1
ATOM 2377 C CA . ARG A 1 302 ? -32.074 2.551 49.751 1.00 93.19 302 ARG A CA 1
ATOM 2378 C C . ARG A 1 302 ? -31.758 1.555 48.636 1.00 93.19 302 ARG A C 1
ATOM 2380 O O . ARG A 1 302 ? -30.984 1.880 47.737 1.00 93.19 302 ARG A O 1
ATOM 2387 N N . LEU A 1 303 ? -32.346 0.358 48.679 1.00 94.19 303 LEU A N 1
ATOM 2388 C CA . LEU A 1 303 ? -32.213 -0.628 47.603 1.00 94.19 303 LEU A CA 1
ATOM 2389 C C . LEU A 1 303 ? -32.802 -0.094 46.295 1.00 94.19 303 LEU A C 1
ATOM 2391 O O . LEU A 1 303 ? -32.128 -0.132 45.270 1.00 94.19 303 LEU A O 1
ATOM 2395 N N . LYS A 1 304 ? -34.000 0.498 46.348 1.00 97.25 304 LYS A N 1
ATOM 2396 C CA . LYS A 1 304 ? -34.651 1.102 45.180 1.00 97.25 304 LYS A CA 1
ATOM 2397 C C . LYS A 1 304 ? -33.839 2.253 44.579 1.00 97.25 304 LYS A C 1
ATOM 2399 O O . LYS A 1 304 ? -33.711 2.341 43.358 1.00 97.25 304 LYS A O 1
ATOM 2404 N N . ASP A 1 305 ? -33.272 3.119 45.414 1.00 97.00 305 ASP A N 1
ATOM 2405 C CA . ASP A 1 305 ? -32.429 4.229 44.957 1.00 97.00 305 ASP A CA 1
ATOM 2406 C C . ASP A 1 305 ? -31.121 3.731 44.335 1.00 97.00 305 ASP A C 1
ATOM 2408 O O . ASP A 1 305 ? -30.692 4.246 43.298 1.00 97.00 305 ASP A O 1
ATOM 2412 N N . ARG A 1 306 ? -30.517 2.690 44.921 1.00 94.69 306 ARG A N 1
ATOM 2413 C CA . ARG A 1 306 ? -29.335 2.025 44.364 1.00 94.69 306 ARG A CA 1
ATOM 2414 C C . ARG A 1 306 ? -29.637 1.402 43.005 1.00 94.69 306 ARG A C 1
ATOM 2416 O O . ARG A 1 306 ? -28.867 1.612 42.074 1.00 94.69 306 ARG A O 1
ATOM 2423 N N . ASP A 1 307 ? -30.739 0.671 42.877 1.00 97.25 307 ASP A N 1
ATOM 2424 C CA . ASP A 1 307 ? -31.112 0.011 41.622 1.00 97.25 307 ASP A CA 1
ATOM 2425 C C . ASP A 1 307 ? -31.369 1.053 40.523 1.00 97.25 307 ASP A C 1
ATOM 2427 O O . ASP A 1 307 ? -30.819 0.954 39.428 1.00 97.25 307 ASP A O 1
ATOM 2431 N N . LYS A 1 308 ? -32.056 2.153 40.855 1.00 98.00 308 LYS A N 1
ATOM 2432 C CA . LYS A 1 308 ? -32.241 3.289 39.941 1.00 98.00 308 LYS A CA 1
ATOM 2433 C C . LYS A 1 308 ? -30.922 3.969 39.555 1.00 98.00 308 LYS A C 1
ATOM 2435 O O . LYS A 1 308 ? -30.773 4.436 38.425 1.00 98.00 308 LYS A O 1
ATOM 2440 N N . ALA A 1 309 ? -29.969 4.084 40.481 1.00 96.94 309 ALA A N 1
ATOM 2441 C CA . ALA A 1 309 ? -28.646 4.624 40.180 1.00 96.94 309 ALA A CA 1
ATOM 2442 C C . ALA A 1 309 ? -27.862 3.694 39.242 1.00 96.94 309 ALA A C 1
ATOM 2444 O O . ALA A 1 309 ? -27.256 4.177 38.287 1.00 96.94 309 ALA A O 1
ATOM 2445 N N . LEU A 1 310 ? -27.929 2.378 39.469 1.00 96.75 310 LEU A N 1
ATOM 2446 C CA . LEU A 1 310 ? -27.311 1.367 38.610 1.00 96.75 310 LEU A CA 1
ATOM 2447 C C . LEU A 1 310 ? -27.911 1.364 37.199 1.00 96.75 310 LEU A C 1
ATOM 2449 O O . LEU A 1 310 ? -27.166 1.327 36.224 1.00 96.75 310 LEU A O 1
ATOM 2453 N N . GLU A 1 311 ? -29.230 1.473 37.060 1.00 97.88 311 GLU A N 1
ATOM 2454 C CA . GLU A 1 311 ? -29.882 1.575 35.747 1.00 97.88 311 GLU A CA 1
ATOM 2455 C C . GLU A 1 311 ? -29.420 2.818 34.974 1.00 97.88 311 GLU A C 1
ATOM 2457 O O . GLU A 1 311 ? -29.138 2.750 33.774 1.00 97.88 311 GLU A O 1
ATOM 2462 N N . LYS A 1 312 ? -29.287 3.962 35.659 1.00 97.81 312 LYS A N 1
ATOM 2463 C CA . LYS A 1 312 ? -28.777 5.201 35.051 1.00 97.81 312 LYS A CA 1
ATOM 2464 C C . LYS A 1 312 ? -27.326 5.066 34.596 1.00 97.81 312 LYS A C 1
ATOM 2466 O O . LYS A 1 312 ? -27.004 5.500 33.489 1.00 97.81 312 LYS A O 1
ATOM 2471 N N . THR A 1 313 ? -26.450 4.492 35.424 1.00 97.75 313 THR A N 1
ATOM 2472 C CA . THR A 1 313 ? -25.039 4.313 35.051 1.00 97.75 313 THR A CA 1
ATOM 2473 C C . THR A 1 313 ? -24.901 3.319 33.908 1.00 97.75 313 THR A C 1
ATOM 2475 O O . THR A 1 313 ? -24.197 3.617 32.946 1.00 97.75 313 THR A O 1
ATOM 2478 N N . GLN A 1 314 ? -25.625 2.197 33.946 1.00 97.81 314 GLN A N 1
ATOM 2479 C CA . GLN A 1 314 ? -25.662 1.238 32.842 1.00 97.81 314 GLN A CA 1
ATOM 2480 C C . GLN A 1 314 ? -26.127 1.903 31.547 1.00 97.81 314 GLN A C 1
ATOM 2482 O O . GLN A 1 314 ? -25.431 1.807 30.541 1.00 97.81 314 GLN A O 1
ATOM 2487 N N . SER A 1 315 ? -27.236 2.647 31.576 1.00 98.06 315 SER A N 1
ATOM 2488 C CA . SER A 1 315 ? -27.755 3.358 30.398 1.00 98.06 315 SER A CA 1
ATOM 2489 C C . SER A 1 315 ? -26.736 4.350 29.821 1.00 98.06 315 SER A C 1
ATOM 2491 O O . SER A 1 315 ? -26.536 4.402 28.610 1.00 98.06 315 SER A O 1
ATOM 2493 N N . SER A 1 316 ? -26.037 5.099 30.681 1.00 98.06 316 SER A N 1
ATOM 2494 C CA . SER A 1 316 ? -24.957 6.006 30.269 1.00 98.06 316 SER A CA 1
ATOM 2495 C C . SER A 1 316 ? -23.789 5.256 29.613 1.00 98.06 316 SER A C 1
ATOM 2497 O O . SER A 1 316 ? -23.324 5.642 28.538 1.00 98.06 316 SER A O 1
ATOM 2499 N N . HIS A 1 317 ? -23.350 4.142 30.209 1.00 98.06 317 HIS A N 1
ATOM 2500 C CA . HIS A 1 317 ? -22.292 3.301 29.646 1.00 98.06 317 HIS A CA 1
ATOM 2501 C C . HIS A 1 317 ? -22.687 2.687 28.297 1.00 98.06 317 HIS A C 1
ATOM 2503 O O . HIS A 1 317 ? -21.853 2.662 27.393 1.00 98.06 317 HIS A O 1
ATOM 2509 N N . PHE A 1 318 ? -23.938 2.247 28.127 1.00 98.56 318 PHE A N 1
ATOM 2510 C CA . PHE A 1 318 ? -24.440 1.751 26.842 1.00 98.56 318 PHE A CA 1
ATOM 2511 C C . PHE A 1 318 ? -24.385 2.832 25.757 1.00 98.56 318 PHE A C 1
ATOM 2513 O O . PHE A 1 318 ? -23.831 2.585 24.688 1.00 98.56 318 PHE A O 1
ATOM 2520 N N . LEU A 1 319 ? -24.853 4.050 26.045 1.00 98.25 319 LEU A N 1
ATOM 2521 C CA . LEU A 1 319 ? -24.784 5.169 25.094 1.00 98.25 319 LEU A CA 1
ATOM 2522 C C . LEU A 1 319 ? -23.337 5.539 24.733 1.00 98.25 319 LEU A C 1
ATOM 2524 O O . LEU A 1 319 ? -23.021 5.786 23.565 1.00 98.25 319 LEU A O 1
ATOM 2528 N N . ALA A 1 320 ? -22.437 5.546 25.721 1.00 98.06 320 ALA A N 1
ATOM 2529 C CA . ALA A 1 320 ? -21.016 5.774 25.484 1.00 98.06 320 ALA A CA 1
ATOM 2530 C C . ALA A 1 320 ? -20.421 4.680 24.579 1.00 98.06 320 ALA A C 1
ATOM 2532 O O . ALA A 1 320 ? -19.751 4.995 23.591 1.00 98.06 320 ALA A O 1
ATOM 2533 N N . LEU A 1 321 ? -20.727 3.409 24.851 1.00 98.38 321 LEU A N 1
ATOM 2534 C CA . LEU A 1 321 ? -20.272 2.266 24.058 1.00 98.38 321 LEU A CA 1
ATOM 2535 C C . LEU A 1 321 ? -20.795 2.317 22.616 1.00 98.38 321 LEU A C 1
ATOM 2537 O O . LEU A 1 321 ? -20.035 2.068 21.677 1.00 98.38 321 LEU A O 1
ATOM 2541 N N . GLU A 1 322 ? -22.066 2.667 22.421 1.00 98.56 322 GLU A N 1
ATOM 2542 C CA . GLU A 1 322 ? -22.657 2.859 21.093 1.00 98.56 322 GLU A CA 1
ATOM 2543 C C . GLU A 1 322 ? -21.961 3.984 20.326 1.00 98.56 322 GLU A C 1
ATOM 2545 O O . GLU A 1 322 ? -21.732 3.871 19.117 1.00 98.56 322 GLU A O 1
ATOM 2550 N N . SER A 1 323 ? -21.583 5.059 21.024 1.00 98.25 323 SER A N 1
ATOM 2551 C CA . SER A 1 323 ? -20.865 6.175 20.417 1.00 98.25 323 SER A CA 1
ATOM 2552 C C . SER A 1 323 ? -19.486 5.774 19.902 1.00 98.25 323 SER A C 1
ATOM 2554 O O . SER A 1 323 ? -19.149 6.098 18.760 1.00 98.25 323 SER A O 1
ATOM 2556 N N . VAL A 1 324 ? -18.747 4.987 20.686 1.00 98.44 324 VAL A N 1
ATOM 2557 C CA . VAL A 1 324 ? -17.440 4.450 20.299 1.00 98.44 324 VAL A CA 1
ATOM 2558 C C . VAL A 1 324 ? -17.592 3.457 19.149 1.00 98.44 324 VAL A C 1
ATOM 2560 O O . VAL A 1 324 ? -16.860 3.545 18.169 1.00 98.44 324 VAL A O 1
ATOM 2563 N N . HIS A 1 325 ? -18.592 2.571 19.186 1.00 98.44 325 HIS A N 1
ATOM 2564 C CA . HIS A 1 325 ? -18.868 1.661 18.068 1.00 98.44 325 HIS A CA 1
ATOM 2565 C C . HIS A 1 325 ? -19.190 2.406 16.771 1.00 98.44 325 HIS A C 1
ATOM 2567 O O . HIS A 1 325 ? -18.799 1.968 15.689 1.00 98.44 325 HIS A O 1
ATOM 2573 N N . ARG A 1 326 ? -19.894 3.537 16.854 1.00 98.56 326 ARG A N 1
ATOM 2574 C CA . ARG A 1 326 ? -20.164 4.382 15.688 1.00 98.56 326 ARG A CA 1
ATOM 2575 C C . ARG A 1 326 ? -18.879 5.002 15.145 1.00 98.56 326 ARG A C 1
ATOM 2577 O O . ARG A 1 326 ? -18.661 4.952 13.941 1.00 98.56 326 ARG A O 1
ATOM 2584 N N . GLN A 1 327 ? -18.026 5.540 16.018 1.00 98.62 327 GLN A N 1
ATOM 2585 C CA . GLN A 1 327 ? -16.725 6.092 15.627 1.00 98.62 327 GLN A CA 1
ATOM 2586 C C . GLN A 1 327 ? -15.830 5.027 14.987 1.00 98.62 327 GLN A C 1
ATOM 2588 O O . GLN A 1 327 ? -15.258 5.279 13.933 1.00 98.62 327 GLN A O 1
ATOM 2593 N N . LEU A 1 328 ? -15.778 3.821 15.559 1.00 98.50 328 LEU A N 1
ATOM 2594 C CA . LEU A 1 328 ? -15.038 2.696 14.987 1.00 98.50 328 LEU A CA 1
ATOM 2595 C C . LEU A 1 328 ? -15.534 2.348 13.583 1.00 98.50 328 LEU A C 1
ATOM 2597 O O . LEU A 1 328 ? -14.717 2.207 12.681 1.00 98.50 328 LEU A O 1
ATOM 2601 N N . ARG A 1 329 ? -16.854 2.279 13.368 1.00 98.69 329 ARG A N 1
ATOM 2602 C CA . ARG A 1 329 ? -17.413 2.050 12.025 1.00 98.69 329 ARG A CA 1
ATOM 2603 C C . ARG A 1 329 ? -17.037 3.158 11.042 1.00 98.69 329 ARG A C 1
ATOM 2605 O O . ARG A 1 329 ? -16.680 2.856 9.911 1.00 98.69 329 ARG A O 1
ATOM 2612 N N . HIS A 1 330 ? -17.084 4.422 11.467 1.00 98.56 330 HIS A N 1
ATOM 2613 C CA . HIS A 1 330 ? -16.672 5.542 10.616 1.00 98.56 330 HIS A CA 1
ATOM 2614 C C . HIS A 1 330 ? -15.189 5.470 10.241 1.00 98.56 330 HIS A C 1
ATOM 2616 O O . HIS A 1 330 ? -14.850 5.664 9.078 1.00 98.56 330 HIS A O 1
ATOM 2622 N N . LEU A 1 331 ? -14.313 5.156 11.199 1.00 98.62 331 LEU A N 1
ATOM 2623 C CA . LEU A 1 331 ? -12.882 5.000 10.935 1.00 98.62 331 LEU A CA 1
ATOM 2624 C C . LEU A 1 331 ? -12.590 3.794 10.039 1.00 98.62 331 LEU A C 1
ATOM 2626 O O . LEU A 1 331 ? -11.746 3.888 9.156 1.00 98.62 331 LEU A O 1
ATOM 2630 N N . GLN A 1 332 ? -13.300 2.681 10.231 1.00 98.69 332 GLN A N 1
ATOM 2631 C CA . GLN A 1 332 ? -13.180 1.507 9.366 1.00 98.69 332 GLN A CA 1
ATOM 2632 C C . GLN A 1 332 ? -13.564 1.823 7.922 1.00 98.69 332 GLN A C 1
ATOM 2634 O O . GLN A 1 332 ? -12.888 1.359 7.011 1.00 98.69 332 GLN A O 1
ATOM 2639 N N . GLU A 1 333 ? -14.619 2.607 7.702 1.00 98.62 333 GLU A N 1
ATOM 2640 C CA . GLU A 1 333 ? -15.011 2.998 6.347 1.00 98.62 333 GLU A CA 1
ATOM 2641 C C . GLU A 1 333 ? -13.996 3.956 5.719 1.00 98.62 333 GLU A C 1
ATOM 2643 O O . GLU A 1 333 ? -13.541 3.720 4.606 1.00 98.62 333 GLU A O 1
ATOM 2648 N N . ALA A 1 334 ? -13.528 4.952 6.478 1.00 98.44 334 ALA A N 1
ATOM 2649 C CA . ALA A 1 334 ? -12.478 5.854 6.013 1.00 98.44 334 ALA A CA 1
ATOM 2650 C C . ALA A 1 334 ? -11.178 5.111 5.657 1.00 98.44 334 ALA A C 1
ATOM 2652 O O . ALA A 1 334 ? -10.486 5.498 4.718 1.00 98.44 334 ALA A O 1
ATOM 2653 N N . LEU A 1 335 ? -10.837 4.043 6.387 1.00 98.62 335 LEU A N 1
ATOM 2654 C CA . LEU A 1 335 ? -9.679 3.209 6.066 1.00 98.62 335 LEU A CA 1
ATOM 2655 C C . LEU A 1 335 ? -9.868 2.483 4.729 1.00 98.62 335 LEU A C 1
ATOM 2657 O O . LEU A 1 335 ? -8.963 2.517 3.903 1.00 98.62 335 LEU A O 1
ATOM 2661 N N . LYS A 1 336 ? -11.050 1.904 4.477 1.00 98.56 336 LYS A N 1
ATOM 2662 C CA . LYS A 1 336 ? -11.352 1.256 3.190 1.00 98.56 336 LYS A CA 1
ATOM 2663 C C . LYS A 1 336 ? -11.285 2.232 2.020 1.00 98.56 336 LYS A C 1
ATOM 2665 O O . LYS A 1 336 ? -10.767 1.869 0.968 1.00 98.56 336 LYS A O 1
ATOM 2670 N N . ASP A 1 337 ? -11.781 3.456 2.201 1.00 98.50 337 ASP A N 1
ATOM 2671 C CA . ASP A 1 337 ? -11.679 4.502 1.180 1.00 98.50 337 ASP A CA 1
ATOM 2672 C C . ASP A 1 337 ? -10.207 4.800 0.865 1.00 98.50 337 ASP A C 1
ATOM 2674 O O . ASP A 1 337 ? -9.816 4.851 -0.301 1.00 98.50 337 ASP A O 1
ATOM 2678 N N . LYS A 1 338 ? -9.355 4.901 1.896 1.00 98.44 338 LYS A N 1
ATOM 2679 C CA . LYS A 1 338 ? -7.909 5.079 1.703 1.00 98.44 338 LYS A CA 1
ATOM 2680 C C . LYS A 1 338 ? -7.239 3.878 1.047 1.00 98.44 338 LYS A C 1
ATOM 2682 O O . LYS A 1 338 ? -6.402 4.086 0.173 1.00 98.44 338 LYS A O 1
ATOM 2687 N N . ASP A 1 339 ? -7.621 2.654 1.388 1.00 98.56 339 ASP A N 1
ATOM 2688 C CA . ASP A 1 339 ? -7.110 1.455 0.715 1.00 98.56 339 ASP A CA 1
ATOM 2689 C C . ASP A 1 339 ? -7.495 1.449 -0.773 1.00 98.56 339 ASP A C 1
ATOM 2691 O O . ASP A 1 339 ? -6.673 1.134 -1.638 1.00 98.56 339 ASP A O 1
ATOM 2695 N N . ALA A 1 340 ? -8.722 1.867 -1.098 1.00 98.56 340 ALA A N 1
ATOM 2696 C CA . ALA A 1 340 ? -9.171 2.016 -2.477 1.00 98.56 340 ALA A CA 1
ATOM 2697 C C . ALA A 1 340 ? -8.411 3.132 -3.215 1.00 98.56 340 ALA A C 1
ATOM 2699 O O . ALA A 1 340 ? -8.076 2.970 -4.390 1.00 98.56 340 ALA A O 1
ATOM 2700 N N . ASP A 1 341 ? -8.124 4.258 -2.559 1.00 98.62 341 ASP A N 1
ATOM 2701 C CA . ASP A 1 341 ? -7.319 5.350 -3.122 1.00 98.62 341 ASP A CA 1
ATOM 2702 C C . ASP A 1 341 ? -5.887 4.895 -3.420 1.00 98.62 341 ASP A C 1
ATOM 2704 O O . ASP A 1 341 ? -5.379 5.121 -4.522 1.00 98.62 341 ASP A O 1
ATOM 2708 N N . LEU A 1 342 ? -5.261 4.192 -2.473 1.00 98.62 342 LEU A N 1
ATOM 2709 C CA . LEU A 1 342 ? -3.927 3.615 -2.639 1.00 98.62 342 LEU A CA 1
ATOM 2710 C C . LEU A 1 342 ? -3.893 2.591 -3.773 1.00 98.62 342 LEU A C 1
ATOM 2712 O O . LEU A 1 342 ? -2.952 2.590 -4.564 1.00 98.62 342 LEU A O 1
ATOM 2716 N N . ALA A 1 343 ? -4.924 1.754 -3.908 1.00 98.44 343 ALA A N 1
ATOM 2717 C CA . ALA A 1 343 ? -5.027 0.824 -5.027 1.00 98.44 343 ALA A CA 1
ATOM 2718 C C . ALA A 1 343 ? -5.072 1.561 -6.377 1.00 98.44 343 ALA A C 1
ATOM 2720 O O . ALA A 1 343 ? -4.344 1.184 -7.296 1.00 98.44 343 ALA A O 1
ATOM 2721 N N . ARG A 1 344 ? -5.855 2.646 -6.489 1.00 98.75 344 ARG A N 1
ATOM 2722 C CA . ARG A 1 344 ? -5.911 3.462 -7.717 1.00 98.75 344 ARG A CA 1
ATOM 2723 C C . ARG A 1 344 ? -4.569 4.124 -8.027 1.00 98.75 344 ARG A C 1
ATOM 2725 O O . ARG A 1 344 ? -4.111 4.061 -9.168 1.00 98.75 344 ARG A O 1
ATOM 2732 N N . LEU A 1 345 ? -3.909 4.705 -7.026 1.00 98.69 345 LEU A N 1
ATOM 2733 C CA . LEU A 1 345 ? -2.582 5.302 -7.204 1.00 98.69 345 LEU A CA 1
ATOM 2734 C C . LEU A 1 345 ? -1.541 4.262 -7.624 1.00 98.69 345 LEU A C 1
ATOM 2736 O O . LEU A 1 345 ? -0.799 4.509 -8.567 1.00 98.69 345 LEU A O 1
ATOM 2740 N N . ASN A 1 346 ? -1.542 3.078 -7.011 1.00 98.62 346 ASN A N 1
ATOM 2741 C CA . ASN A 1 346 ? -0.654 1.985 -7.407 1.00 98.62 346 ASN A CA 1
ATOM 2742 C C . ASN A 1 346 ? -0.890 1.546 -8.855 1.00 98.62 346 ASN A C 1
ATOM 2744 O O . ASN A 1 346 ? 0.071 1.286 -9.574 1.00 98.62 346 ASN A O 1
ATOM 2748 N N . THR A 1 347 ? -2.145 1.483 -9.315 1.00 98.62 347 THR A N 1
ATOM 2749 C CA . THR A 1 347 ? -2.412 1.193 -10.733 1.00 98.62 347 THR A CA 1
ATOM 2750 C C . THR A 1 347 ? -1.882 2.290 -11.654 1.00 98.62 347 THR A C 1
ATOM 2752 O O . THR A 1 347 ? -1.259 1.966 -12.658 1.00 98.62 347 THR A O 1
ATOM 2755 N N . SER A 1 348 ? -2.046 3.568 -11.290 1.00 98.69 348 SER A N 1
ATOM 2756 C CA . SER A 1 348 ? -1.500 4.695 -12.061 1.00 98.69 348 SER A CA 1
ATOM 2757 C C . SER A 1 348 ? 0.024 4.631 -12.133 1.00 98.69 348 SER A C 1
ATOM 2759 O O . SER A 1 348 ? 0.596 4.703 -13.217 1.00 98.69 348 SER A O 1
ATOM 2761 N N . LEU A 1 349 ? 0.682 4.412 -10.994 1.00 98.75 349 LEU A N 1
ATOM 2762 C CA . LEU A 1 349 ? 2.135 4.324 -10.911 1.00 98.75 349 LEU A CA 1
ATOM 2763 C C . LEU A 1 349 ? 2.677 3.167 -11.756 1.00 98.75 349 LEU A C 1
ATOM 2765 O O . LEU A 1 349 ? 3.633 3.359 -12.495 1.00 98.75 349 LEU A O 1
ATOM 2769 N N . ARG A 1 350 ? 2.015 2.003 -11.750 1.00 98.69 350 ARG A N 1
ATOM 2770 C CA . ARG A 1 350 ? 2.378 0.888 -12.641 1.00 98.69 350 ARG A CA 1
ATOM 2771 C C . ARG A 1 350 ? 2.269 1.261 -14.117 1.00 98.69 350 ARG A C 1
ATOM 2773 O O . ARG A 1 350 ? 3.182 0.969 -14.880 1.00 98.69 350 ARG A O 1
ATOM 2780 N N . THR A 1 351 ? 1.192 1.940 -14.521 1.00 98.69 351 THR A N 1
ATOM 2781 C CA . THR A 1 351 ? 1.068 2.392 -15.917 1.00 98.69 351 THR A CA 1
ATOM 2782 C C . THR A 1 351 ? 2.156 3.404 -16.279 1.00 98.69 351 THR A C 1
ATOM 2784 O O . THR A 1 351 ? 2.735 3.329 -17.359 1.00 98.69 351 THR A O 1
ATOM 2787 N N . GLU A 1 352 ? 2.508 4.312 -15.368 1.00 98.69 352 GLU A N 1
ATOM 2788 C CA . GLU A 1 352 ? 3.613 5.249 -15.575 1.00 98.69 352 GLU A CA 1
ATOM 2789 C C . GLU A 1 352 ? 4.960 4.516 -15.678 1.00 98.69 352 GLU A C 1
ATOM 2791 O O . GLU A 1 352 ? 5.758 4.818 -16.567 1.00 98.69 352 GLU A O 1
ATOM 2796 N N . GLU A 1 353 ? 5.205 3.502 -14.850 1.00 98.69 353 GLU A N 1
ATOM 2797 C CA . GLU A 1 353 ? 6.394 2.648 -14.929 1.00 98.69 353 GLU A CA 1
ATOM 2798 C C . GLU A 1 353 ? 6.503 1.912 -16.268 1.00 98.69 353 GLU A C 1
ATOM 2800 O O . GLU A 1 353 ? 7.579 1.908 -16.876 1.00 98.69 353 GLU A O 1
ATOM 2805 N N . GLU A 1 354 ? 5.399 1.352 -16.766 1.00 98.56 354 GLU A N 1
ATOM 2806 C CA . GLU A 1 354 ? 5.326 0.720 -18.087 1.00 98.56 354 GLU A CA 1
ATOM 2807 C C . GLU A 1 354 ? 5.650 1.725 -19.201 1.00 98.56 354 GLU A C 1
ATOM 2809 O O . GLU A 1 354 ? 6.465 1.434 -20.083 1.00 98.56 354 GLU A O 1
ATOM 2814 N N . THR A 1 355 ? 5.098 2.945 -19.135 1.00 98.62 355 THR A N 1
ATOM 2815 C CA . THR A 1 355 ? 5.413 3.993 -20.123 1.00 98.62 355 THR A CA 1
ATOM 2816 C C . THR A 1 355 ? 6.883 4.407 -20.069 1.00 98.62 355 THR A C 1
ATOM 2818 O O . THR A 1 355 ? 7.523 4.540 -21.113 1.00 98.62 355 THR A O 1
ATOM 2821 N N . MET A 1 356 ? 7.463 4.552 -18.873 1.00 98.69 356 MET A N 1
ATOM 2822 C CA . MET A 1 356 ? 8.886 4.854 -18.716 1.00 98.69 356 MET A CA 1
ATOM 2823 C C . MET A 1 356 ? 9.761 3.734 -19.274 1.00 98.69 356 MET A C 1
ATOM 2825 O O . MET A 1 356 ? 10.795 4.011 -19.885 1.00 98.69 356 MET A O 1
ATOM 2829 N N . HIS A 1 357 ? 9.372 2.474 -19.074 1.00 98.62 357 HIS A N 1
ATOM 2830 C CA . HIS A 1 357 ? 10.098 1.338 -19.626 1.00 98.62 357 HIS A CA 1
ATOM 2831 C C . HIS A 1 357 ? 10.065 1.345 -21.159 1.00 98.62 357 HIS A C 1
ATOM 2833 O O . HIS A 1 357 ? 11.129 1.319 -21.778 1.00 98.62 357 HIS A O 1
ATOM 2839 N N . ALA A 1 358 ? 8.886 1.518 -21.762 1.00 98.75 358 ALA A N 1
ATOM 2840 C CA . ALA A 1 358 ? 8.732 1.616 -23.215 1.00 98.75 358 ALA A CA 1
ATOM 2841 C C . ALA A 1 358 ? 9.547 2.779 -23.814 1.00 98.75 358 ALA A C 1
ATOM 2843 O O . ALA A 1 358 ? 10.204 2.630 -24.848 1.00 98.75 358 ALA A O 1
ATOM 2844 N N . LEU A 1 359 ? 9.571 3.938 -23.144 1.00 98.75 359 LEU A N 1
ATOM 2845 C CA . LEU A 1 359 ? 10.388 5.078 -23.569 1.00 98.75 359 LEU A CA 1
ATOM 2846 C C . LEU A 1 359 ? 11.892 4.780 -23.490 1.00 98.75 359 LEU A C 1
ATOM 2848 O O . LEU A 1 359 ? 12.633 5.157 -24.399 1.00 98.75 359 LEU A O 1
ATOM 2852 N N . ARG A 1 360 ? 12.358 4.083 -22.444 1.00 98.75 360 ARG A N 1
ATOM 2853 C CA . ARG A 1 360 ? 13.766 3.655 -22.327 1.00 98.75 360 ARG A CA 1
ATOM 2854 C C . ARG A 1 360 ? 14.149 2.668 -23.426 1.00 98.75 360 ARG A C 1
ATOM 2856 O O . ARG A 1 360 ? 15.232 2.782 -23.993 1.00 98.75 360 ARG A O 1
ATOM 286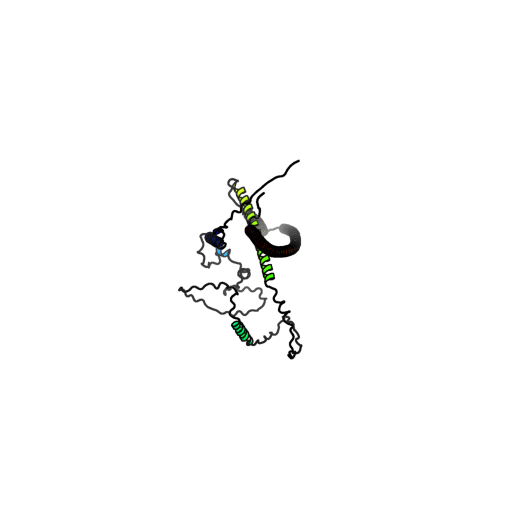3 N N . GLU A 1 361 ? 13.273 1.724 -23.756 1.00 98.69 361 GLU A N 1
ATOM 2864 C CA . GLU A 1 361 ? 13.502 0.793 -24.864 1.00 98.69 361 GLU A CA 1
ATOM 2865 C C . GLU A 1 361 ? 13.603 1.519 -26.205 1.00 98.69 361 GLU A C 1
ATOM 2867 O O . GLU A 1 361 ? 14.523 1.246 -26.981 1.00 98.69 361 GLU A O 1
ATOM 2872 N N . LEU A 1 362 ? 12.706 2.475 -26.459 1.00 98.81 362 LEU A N 1
ATOM 2873 C CA . LEU A 1 362 ? 12.737 3.295 -27.666 1.00 98.81 362 LEU A CA 1
ATOM 2874 C C . LEU A 1 362 ? 14.023 4.122 -27.741 1.00 98.81 362 LEU A C 1
ATOM 2876 O O . LEU A 1 362 ? 14.655 4.180 -28.795 1.00 98.81 362 LEU A O 1
ATOM 2880 N N . LEU A 1 363 ? 14.457 4.709 -26.627 1.00 98.81 363 LEU A N 1
ATOM 2881 C CA . LEU A 1 363 ? 15.721 5.439 -26.557 1.00 98.81 363 LEU A CA 1
ATOM 2882 C C . LEU A 1 363 ? 16.909 4.521 -26.886 1.00 98.81 363 LEU A C 1
ATOM 2884 O O . LEU A 1 363 ? 17.707 4.846 -27.763 1.00 98.81 363 LEU A O 1
ATOM 2888 N N . ASN A 1 364 ? 16.961 3.321 -26.303 1.00 98.62 364 ASN A N 1
ATOM 2889 C CA . ASN A 1 364 ? 17.991 2.321 -26.607 1.00 98.62 364 ASN A CA 1
ATOM 2890 C C . ASN A 1 364 ? 17.949 1.838 -28.070 1.00 98.62 364 ASN A C 1
ATOM 2892 O O . ASN A 1 364 ? 18.979 1.487 -28.651 1.00 98.62 364 ASN A O 1
ATOM 2896 N N . GLN A 1 365 ? 16.765 1.766 -28.685 1.00 98.75 365 GLN A N 1
ATOM 2897 C CA . GLN A 1 365 ? 16.626 1.488 -30.119 1.00 98.75 365 GLN A CA 1
ATOM 2898 C C . GLN A 1 365 ? 17.219 2.629 -30.951 1.00 98.75 365 GLN A C 1
ATOM 2900 O O . GLN A 1 365 ? 18.018 2.368 -31.852 1.00 98.75 365 GLN A O 1
ATOM 2905 N N . LYS A 1 366 ? 16.904 3.883 -30.610 1.00 98.56 366 LYS A N 1
ATOM 2906 C CA . LYS A 1 366 ? 17.446 5.061 -31.299 1.00 98.56 366 LYS A CA 1
ATOM 2907 C C . LYS A 1 366 ? 18.954 5.195 -31.150 1.00 98.56 366 LYS A C 1
ATOM 2909 O O . LYS A 1 366 ? 19.621 5.476 -32.139 1.00 98.56 366 LYS A O 1
ATOM 2914 N N . GLU A 1 367 ? 19.519 4.895 -29.987 1.00 98.69 367 GLU A N 1
ATOM 2915 C CA . GLU A 1 367 ? 20.976 4.857 -29.821 1.00 98.69 367 GLU A CA 1
ATOM 2916 C C . GLU A 1 367 ? 21.643 3.818 -30.731 1.00 98.69 367 GLU A C 1
ATOM 2918 O O . GLU A 1 367 ? 22.687 4.088 -31.327 1.00 98.69 367 GLU A O 1
ATOM 2923 N N . ARG A 1 368 ? 21.039 2.633 -30.886 1.00 98.62 368 ARG A N 1
ATOM 2924 C CA . ARG A 1 368 ? 21.547 1.608 -31.813 1.00 98.62 368 ARG A CA 1
ATOM 2925 C C . ARG A 1 368 ? 21.441 2.048 -33.270 1.00 98.62 368 ARG A C 1
ATOM 2927 O O . ARG A 1 368 ? 22.370 1.800 -34.038 1.00 98.62 368 ARG A O 1
ATOM 2934 N N . GLU A 1 369 ? 20.344 2.702 -33.651 1.00 98.62 369 GLU A N 1
ATOM 2935 C CA . GLU A 1 369 ? 20.189 3.291 -34.986 1.00 98.62 369 GLU A CA 1
ATOM 2936 C C . GLU A 1 369 ? 21.268 4.346 -35.258 1.00 98.62 369 GLU A C 1
ATOM 2938 O O . GLU A 1 369 ? 21.904 4.296 -36.311 1.00 98.62 369 GLU A O 1
ATOM 2943 N N . ILE A 1 370 ? 21.528 5.242 -34.299 1.00 98.56 370 ILE A N 1
ATOM 2944 C CA . ILE A 1 370 ? 22.577 6.265 -34.402 1.00 98.56 370 ILE A CA 1
ATOM 2945 C C . ILE A 1 370 ? 23.942 5.606 -34.606 1.00 98.56 370 ILE A C 1
ATOM 2947 O O . ILE A 1 370 ? 24.592 5.883 -35.610 1.00 98.56 370 ILE A O 1
ATOM 2951 N N . ARG A 1 371 ? 24.336 4.652 -33.750 1.00 98.62 371 ARG A N 1
ATOM 2952 C CA . ARG A 1 371 ? 25.627 3.943 -33.883 1.00 98.62 371 ARG A CA 1
ATOM 2953 C C . ARG A 1 371 ? 25.770 3.229 -35.228 1.00 98.62 371 ARG A C 1
ATOM 2955 O O . ARG A 1 371 ? 26.845 3.213 -35.825 1.00 98.62 371 ARG A O 1
ATOM 2962 N N . ARG A 1 372 ? 24.682 2.636 -35.734 1.00 98.56 372 ARG A N 1
ATOM 2963 C CA . ARG A 1 372 ? 24.669 2.005 -37.061 1.00 98.56 372 ARG A CA 1
ATOM 2964 C C . ARG A 1 372 ? 24.909 3.037 -38.164 1.00 98.56 372 ARG A C 1
ATOM 2966 O O . ARG A 1 372 ? 25.692 2.771 -39.073 1.00 98.56 372 ARG A O 1
ATOM 2973 N N . LEU A 1 373 ? 24.236 4.185 -38.106 1.00 98.62 373 LEU A N 1
ATOM 2974 C CA . LEU A 1 373 ? 24.412 5.263 -39.082 1.00 98.62 373 LEU A CA 1
ATOM 2975 C C . LEU A 1 373 ? 25.817 5.868 -39.008 1.00 98.62 373 LEU A C 1
ATOM 2977 O O . LEU A 1 373 ? 26.421 6.093 -40.053 1.00 98.62 373 LEU A O 1
ATOM 2981 N N . GLU A 1 374 ? 26.364 6.053 -37.808 1.00 98.62 374 GLU A N 1
ATOM 2982 C CA . GLU A 1 374 ? 27.743 6.502 -37.596 1.00 98.62 374 GLU A CA 1
ATOM 2983 C C . GLU A 1 374 ? 28.741 5.533 -38.239 1.00 98.62 374 GLU A C 1
ATOM 2985 O O . GLU A 1 374 ? 29.584 5.959 -39.027 1.00 98.62 374 GLU A O 1
ATOM 2990 N N . SER A 1 375 ? 28.594 4.226 -38.008 1.00 98.38 375 SER A N 1
ATOM 2991 C CA . SER A 1 375 ? 29.444 3.199 -38.628 1.00 98.38 375 SER A CA 1
ATOM 2992 C C . SER A 1 375 ? 29.368 3.215 -40.158 1.00 98.38 375 SER A C 1
ATOM 2994 O O . SER A 1 375 ? 30.401 3.182 -40.831 1.00 98.38 375 SER A O 1
ATOM 2996 N N . LEU A 1 376 ? 28.160 3.324 -40.722 1.00 98.50 376 LEU A N 1
ATOM 2997 C CA . LEU A 1 376 ? 27.990 3.450 -42.170 1.00 98.50 376 LEU A CA 1
ATOM 2998 C C . LEU A 1 376 ? 28.658 4.725 -42.688 1.00 98.50 376 LEU A C 1
ATOM 3000 O O . LEU A 1 376 ? 29.397 4.666 -43.670 1.00 98.50 376 LEU A O 1
ATOM 3004 N N . SER A 1 377 ? 28.469 5.853 -42.002 1.00 97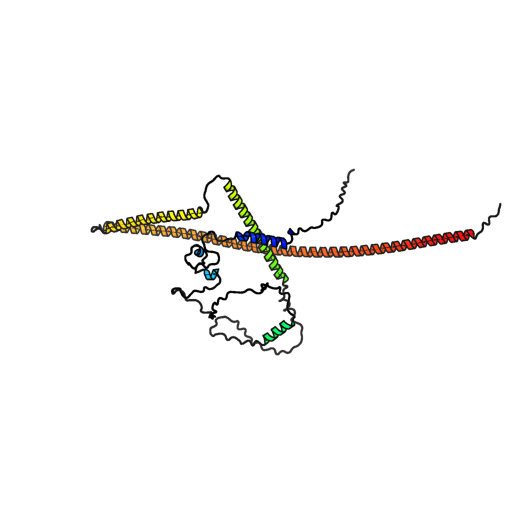.94 377 SER A N 1
ATOM 3005 C CA . SER A 1 377 ? 29.082 7.124 -42.386 1.00 97.94 377 SER A CA 1
ATOM 3006 C C . SER A 1 377 ? 30.612 7.046 -42.378 1.00 97.94 377 SER A C 1
ATOM 3008 O O . SER A 1 377 ? 31.234 7.421 -43.373 1.00 97.94 377 SER A O 1
ATOM 3010 N N . ALA A 1 378 ? 31.212 6.444 -41.347 1.00 98.50 378 ALA A N 1
ATOM 3011 C CA . ALA A 1 378 ? 32.652 6.240 -41.249 1.00 98.50 378 ALA A CA 1
ATOM 3012 C C . ALA A 1 378 ? 33.171 5.369 -42.402 1.00 98.50 378 ALA A C 1
ATOM 3014 O O . ALA A 1 378 ? 34.094 5.772 -43.106 1.00 98.50 378 ALA A O 1
ATOM 3015 N N . SER A 1 379 ? 32.509 4.241 -42.688 1.00 97.81 379 SER A N 1
ATOM 3016 C CA . SER A 1 379 ? 32.911 3.357 -43.794 1.00 97.81 379 SER A CA 1
ATOM 3017 C C . SER A 1 379 ? 32.840 4.049 -45.161 1.00 97.81 379 SER A C 1
ATOM 3019 O O . SER A 1 379 ? 33.726 3.889 -46.000 1.00 97.81 379 SER A O 1
ATOM 3021 N N . THR A 1 380 ? 31.816 4.881 -45.389 1.00 98.19 380 THR A N 1
ATOM 3022 C CA . THR A 1 380 ? 31.722 5.656 -46.631 1.00 98.19 380 THR A CA 1
ATOM 3023 C C . THR A 1 380 ? 32.806 6.724 -46.704 1.00 98.19 380 THR A C 1
ATOM 3025 O O . THR A 1 380 ? 33.385 6.926 -47.769 1.00 98.19 380 THR A O 1
ATOM 3028 N N . GLN A 1 381 ? 33.128 7.381 -45.587 1.00 98.25 381 GLN A N 1
ATOM 3029 C CA . GLN A 1 381 ? 34.203 8.365 -45.525 1.00 98.25 381 GLN A CA 1
ATOM 3030 C C . GLN A 1 381 ? 35.559 7.727 -45.843 1.00 98.25 381 GLN A C 1
ATOM 3032 O O . GLN A 1 381 ? 36.304 8.274 -46.656 1.00 98.25 381 GLN A O 1
ATOM 3037 N N . GLU A 1 382 ? 35.857 6.564 -45.264 1.00 98.25 382 GLU A N 1
ATOM 3038 C CA . GLU A 1 382 ? 37.072 5.791 -45.551 1.00 98.25 382 GLU A CA 1
ATOM 3039 C C . GLU A 1 382 ? 37.156 5.399 -47.031 1.00 98.25 382 GLU A C 1
ATOM 3041 O O . GLU A 1 382 ? 38.196 5.589 -47.666 1.00 98.25 382 GLU A O 1
ATOM 3046 N N . PHE A 1 383 ? 36.049 4.933 -47.616 1.00 98.44 383 PHE A N 1
ATOM 3047 C CA . PHE A 1 383 ? 35.982 4.612 -49.042 1.00 98.44 383 PHE A CA 1
ATOM 3048 C C . PHE A 1 383 ? 36.325 5.825 -49.923 1.00 98.44 383 PHE A C 1
ATOM 3050 O O . PHE A 1 383 ? 37.176 5.728 -50.813 1.00 98.44 383 PHE A O 1
ATOM 3057 N N . TRP A 1 384 ? 35.714 6.985 -49.659 1.00 97.69 384 TRP A N 1
ATOM 3058 C CA . TRP A 1 384 ? 35.987 8.211 -50.418 1.00 97.69 384 TRP A CA 1
ATOM 3059 C C . TRP A 1 384 ? 37.418 8.719 -50.216 1.00 97.69 384 TRP A C 1
ATOM 3061 O O . TRP A 1 384 ? 38.036 9.205 -51.166 1.00 97.69 384 TRP A O 1
ATOM 3071 N N . GLN A 1 385 ? 37.973 8.587 -49.010 1.00 98.31 385 GLN A N 1
ATOM 3072 C CA . GLN A 1 385 ? 39.375 8.915 -48.746 1.00 98.31 385 GLN A CA 1
ATOM 3073 C C . GLN A 1 385 ? 40.315 8.031 -49.566 1.00 98.31 385 GLN A C 1
ATOM 3075 O O . GLN A 1 385 ? 41.214 8.555 -50.226 1.00 98.31 385 GLN A O 1
ATOM 3080 N N . LEU A 1 386 ? 40.086 6.716 -49.577 1.00 98.38 386 LEU A N 1
ATOM 3081 C CA . LEU A 1 386 ? 40.890 5.772 -50.350 1.00 98.38 386 LEU A CA 1
ATOM 3082 C C . LEU A 1 386 ? 40.802 6.060 -51.856 1.00 98.38 386 LEU A C 1
ATOM 3084 O O . LEU A 1 386 ? 41.822 6.098 -52.551 1.00 98.38 386 LEU A O 1
ATOM 3088 N N . GLN A 1 387 ? 39.596 6.322 -52.365 1.00 98.25 387 GLN A N 1
ATOM 3089 C CA . GLN A 1 387 ? 39.397 6.686 -53.767 1.00 98.25 387 GLN A CA 1
ATOM 3090 C C . GLN A 1 387 ? 40.118 7.994 -54.122 1.00 98.25 387 GLN A C 1
ATOM 3092 O O . GLN A 1 387 ? 40.800 8.061 -55.145 1.00 98.25 387 GLN A O 1
ATOM 3097 N N . SER A 1 388 ? 40.019 9.016 -53.267 1.00 97.81 388 SER A N 1
ATOM 3098 C CA . SER A 1 388 ? 40.718 10.292 -53.448 1.00 97.81 388 SER A CA 1
ATOM 3099 C C . SER A 1 388 ? 42.237 10.102 -53.481 1.00 97.81 388 SER A C 1
ATOM 3101 O O . SER A 1 388 ? 42.899 10.583 -54.401 1.00 97.81 388 SER A O 1
ATOM 3103 N N . GLN A 1 389 ? 42.793 9.316 -52.552 1.00 98.06 389 GLN A N 1
ATOM 3104 C CA . GLN A 1 389 ? 44.219 8.974 -52.548 1.00 98.06 389 GLN A CA 1
ATOM 3105 C C . GLN A 1 389 ? 44.635 8.279 -53.849 1.00 98.06 389 GLN A C 1
ATOM 3107 O O . GLN A 1 389 ? 45.626 8.674 -54.461 1.00 98.06 389 GLN A O 1
ATOM 3112 N N . THR A 1 390 ? 43.854 7.300 -54.312 1.00 98.12 390 THR A N 1
ATOM 3113 C CA . THR A 1 390 ? 44.120 6.564 -55.561 1.00 98.12 390 THR A CA 1
ATOM 3114 C C . THR A 1 390 ? 44.149 7.500 -56.770 1.00 98.12 390 THR A C 1
ATOM 3116 O O . THR A 1 390 ? 45.056 7.421 -57.599 1.00 98.12 390 THR A O 1
ATOM 3119 N N . LEU A 1 391 ? 43.197 8.435 -56.856 1.00 98.00 391 LEU A N 1
ATOM 3120 C CA . LEU A 1 391 ? 43.171 9.441 -57.919 1.00 98.00 391 LEU A CA 1
ATOM 3121 C C . LEU A 1 391 ? 44.380 10.380 -57.848 1.00 98.00 391 LEU A C 1
ATOM 3123 O O . LEU A 1 391 ? 44.973 10.683 -58.882 1.00 98.00 391 LEU A O 1
ATOM 3127 N N . VAL A 1 392 ? 44.789 10.804 -56.649 1.00 98.31 392 VAL A N 1
ATOM 3128 C CA . VAL A 1 392 ? 45.992 11.630 -56.458 1.00 98.31 392 VAL A CA 1
ATOM 3129 C C . VAL A 1 392 ? 47.257 10.885 -56.892 1.00 98.31 392 VAL A C 1
ATOM 3131 O O . VAL A 1 392 ? 48.114 11.488 -57.538 1.00 98.31 392 VAL A O 1
ATOM 3134 N N . PHE A 1 393 ? 47.389 9.591 -56.584 1.00 98.31 393 PHE A N 1
ATOM 3135 C CA . PHE A 1 393 ? 48.512 8.779 -57.068 1.00 98.31 393 PHE A CA 1
ATOM 3136 C C . PHE A 1 393 ? 48.527 8.692 -58.596 1.00 98.31 393 PHE A C 1
ATOM 3138 O O . PHE A 1 393 ? 49.549 9.000 -59.207 1.00 98.31 393 PHE A O 1
ATOM 3145 N N . ALA A 1 394 ? 47.386 8.389 -59.218 1.00 98.06 394 ALA A N 1
ATOM 3146 C CA . ALA A 1 394 ? 47.277 8.326 -60.673 1.00 98.06 394 ALA A CA 1
ATOM 3147 C C . ALA A 1 394 ? 47.590 9.677 -61.350 1.00 98.06 394 ALA A C 1
ATOM 3149 O O . ALA A 1 394 ? 48.192 9.712 -62.423 1.00 98.06 394 ALA A O 1
ATOM 3150 N N . LEU A 1 395 ? 47.206 10.805 -60.736 1.00 98.00 395 LEU A N 1
ATOM 3151 C CA . LEU A 1 395 ? 47.575 12.140 -61.221 1.00 98.00 395 LEU A CA 1
ATOM 3152 C C . LEU A 1 395 ? 49.085 12.378 -61.130 1.00 98.00 395 LEU A C 1
ATOM 3154 O O . LEU A 1 395 ? 49.675 12.832 -62.106 1.00 98.00 395 LEU A O 1
ATOM 3158 N N . LYS A 1 396 ? 49.726 12.011 -60.014 1.00 98.31 396 LYS A N 1
ATOM 3159 C CA . LYS A 1 396 ? 51.187 12.120 -59.858 1.00 98.31 396 LYS A CA 1
ATOM 3160 C C . LYS A 1 396 ? 51.939 11.276 -60.884 1.00 98.31 396 LYS A C 1
ATOM 3162 O O . LYS A 1 396 ? 52.905 11.760 -61.459 1.00 98.31 396 LYS A O 1
ATOM 3167 N N . GLU A 1 397 ? 51.494 10.049 -61.148 1.00 98.00 397 GLU A N 1
ATOM 3168 C CA . GLU A 1 397 ? 52.072 9.197 -62.198 1.00 98.00 397 GLU A CA 1
ATOM 3169 C C . GLU A 1 397 ? 51.911 9.818 -63.590 1.00 98.00 397 GLU A C 1
ATOM 3171 O O . GLU A 1 397 ? 52.839 9.820 -64.397 1.00 98.00 397 GLU A O 1
ATOM 3176 N N . LYS A 1 398 ? 50.748 10.409 -63.881 1.00 98.00 398 LYS A N 1
ATOM 3177 C CA . LYS A 1 398 ? 50.562 11.150 -65.134 1.00 98.00 398 LYS A CA 1
ATOM 3178 C C . LYS A 1 398 ? 51.491 12.360 -65.219 1.00 98.00 398 LYS A C 1
ATOM 3180 O O . LYS A 1 398 ? 52.067 12.593 -66.276 1.00 98.00 398 LYS A O 1
ATOM 3185 N N . GLU A 1 399 ? 51.678 13.107 -64.135 1.00 98.31 399 GLU A N 1
ATOM 3186 C CA . GLU A 1 399 ? 52.609 14.240 -64.089 1.00 98.31 399 GLU A CA 1
ATOM 3187 C C . GLU A 1 399 ? 54.069 13.814 -64.280 1.00 98.31 399 GLU A C 1
ATOM 3189 O O . GLU A 1 399 ? 54.808 14.499 -64.989 1.00 98.31 399 GLU A O 1
ATOM 3194 N N . THR A 1 400 ? 54.503 12.696 -63.688 1.00 98.00 400 THR A N 1
ATOM 3195 C CA . THR A 1 400 ? 55.867 12.179 -63.893 1.00 98.00 400 THR A CA 1
ATOM 3196 C C . THR A 1 400 ? 56.078 11.727 -65.333 1.00 98.00 400 THR A C 1
ATOM 3198 O O . THR A 1 400 ? 57.111 12.052 -65.917 1.00 98.00 400 THR A O 1
ATOM 3201 N N . LEU A 1 401 ? 55.091 11.063 -65.942 1.00 97.94 401 LEU A N 1
ATOM 3202 C CA . LEU A 1 401 ? 55.129 10.702 -67.362 1.00 97.94 401 LEU A CA 1
ATOM 3203 C C . LEU A 1 401 ? 55.167 11.938 -68.265 1.00 97.94 401 LEU A C 1
ATOM 3205 O O . LEU A 1 401 ? 55.958 11.977 -69.203 1.00 97.94 401 LEU A O 1
ATOM 3209 N N . ILE A 1 402 ? 54.359 12.963 -67.978 1.00 97.81 402 ILE A N 1
ATOM 3210 C CA . ILE A 1 402 ? 54.379 14.226 -68.729 1.00 97.81 402 ILE A CA 1
ATOM 3211 C C . ILE A 1 402 ? 55.764 14.874 -68.644 1.00 97.81 402 ILE A C 1
ATOM 3213 O O . ILE A 1 402 ? 56.298 15.265 -69.679 1.00 97.81 402 ILE A O 1
ATOM 3217 N N . LYS A 1 403 ? 56.367 14.948 -67.449 1.00 97.69 403 LYS A N 1
ATOM 3218 C CA . LYS A 1 403 ? 57.728 15.484 -67.273 1.00 97.69 403 LYS A CA 1
ATOM 3219 C C . LYS A 1 403 ? 58.760 14.682 -68.066 1.00 97.69 403 LYS A C 1
ATOM 3221 O O . LYS A 1 403 ? 59.530 15.279 -68.808 1.00 97.69 403 LYS A O 1
ATOM 3226 N N . ALA A 1 404 ? 58.721 13.351 -67.995 1.00 96.94 404 ALA A N 1
ATOM 3227 C CA . ALA A 1 404 ? 59.628 12.488 -68.755 1.00 96.94 404 ALA A CA 1
ATOM 3228 C C . ALA A 1 404 ? 59.471 12.668 -70.277 1.00 96.94 404 ALA A C 1
ATOM 3230 O O . ALA A 1 404 ? 60.460 12.716 -71.006 1.00 96.94 404 ALA A O 1
ATOM 3231 N N . LEU A 1 405 ? 58.235 12.814 -70.767 1.00 97.25 405 LEU A N 1
ATOM 3232 C CA . LEU A 1 405 ? 57.966 13.097 -72.178 1.00 97.25 405 LEU A CA 1
ATOM 3233 C C . LEU A 1 405 ? 58.460 14.490 -72.589 1.00 97.25 405 LEU A C 1
ATOM 3235 O O . LEU A 1 405 ? 59.037 14.632 -73.663 1.00 97.25 405 LEU A O 1
ATOM 3239 N N . GLN A 1 406 ? 58.268 15.510 -71.749 1.00 97.06 406 GLN A N 1
ATOM 3240 C CA . GLN A 1 406 ? 58.803 16.855 -71.987 1.00 97.06 406 GLN A CA 1
ATOM 3241 C C . GLN A 1 406 ? 60.335 16.843 -72.035 1.00 97.06 406 GLN A C 1
ATOM 3243 O O . GLN A 1 406 ? 60.921 17.415 -72.951 1.00 97.06 406 GLN A O 1
ATOM 3248 N N . GLU A 1 407 ? 60.990 16.147 -71.106 1.00 96.25 407 GLU A N 1
ATOM 3249 C CA . GLU A 1 407 ? 62.444 15.971 -71.094 1.00 96.25 407 GLU A CA 1
ATOM 3250 C C . GLU A 1 407 ? 62.933 15.259 -72.363 1.00 96.25 407 GLU A C 1
ATOM 3252 O O . GLU A 1 407 ? 63.824 15.774 -73.039 1.00 96.25 407 GLU A O 1
ATOM 3257 N N . ALA A 1 408 ? 62.303 14.146 -72.753 1.00 95.44 408 ALA A N 1
ATOM 3258 C CA . ALA A 1 408 ? 62.637 13.418 -73.978 1.00 95.44 408 ALA A CA 1
ATOM 3259 C C . ALA A 1 408 ? 62.469 14.282 -75.240 1.00 95.44 408 ALA A C 1
ATOM 3261 O O . ALA A 1 408 ? 63.348 14.287 -76.104 1.00 95.44 408 ALA A O 1
ATOM 3262 N N . LEU A 1 409 ? 61.381 15.059 -75.325 1.00 95.88 409 LEU A N 1
ATOM 3263 C CA . LEU A 1 409 ? 61.160 16.016 -76.412 1.00 95.88 409 LEU A CA 1
ATOM 3264 C C . LEU A 1 409 ? 62.270 17.072 -76.455 1.00 95.88 409 LEU A C 1
ATOM 3266 O O . LEU A 1 409 ? 62.843 17.294 -77.517 1.00 95.88 409 LEU A O 1
ATOM 3270 N N . THR A 1 410 ? 62.621 17.677 -75.314 1.00 94.81 410 THR A N 1
ATOM 3271 C CA . THR A 1 410 ? 63.691 18.691 -75.259 1.00 94.81 410 THR A CA 1
ATOM 3272 C C . THR A 1 410 ? 65.084 18.126 -75.549 1.00 94.81 410 THR A C 1
ATOM 3274 O O . THR A 1 410 ? 65.920 18.835 -76.108 1.00 94.81 410 THR A O 1
ATOM 3277 N N . SER A 1 411 ? 65.357 16.868 -75.185 1.00 93.50 411 SER A N 1
ATOM 3278 C CA . SER A 1 411 ? 66.593 16.172 -75.564 1.00 93.50 411 SER A CA 1
ATOM 3279 C C . SER A 1 411 ? 66.645 15.968 -77.073 1.00 93.50 411 SER A C 1
ATOM 3281 O O . SER A 1 411 ? 67.606 16.382 -77.709 1.00 93.50 411 SER A O 1
ATOM 3283 N N . SER A 1 412 ? 65.574 15.429 -77.664 1.00 93.44 412 SER A N 1
ATOM 3284 C CA . SER A 1 412 ? 65.509 15.186 -79.106 1.00 93.44 412 SER A CA 1
ATOM 3285 C C . SER A 1 412 ? 65.622 16.472 -79.927 1.00 93.44 412 SER A C 1
ATOM 3287 O O . SER A 1 412 ? 66.276 16.454 -80.966 1.00 93.44 412 SER A O 1
ATOM 3289 N N . THR A 1 413 ? 65.028 17.589 -79.491 1.00 91.06 413 THR A N 1
ATOM 3290 C CA . THR A 1 413 ? 65.196 18.877 -80.187 1.00 91.06 413 THR A CA 1
ATOM 3291 C C . THR A 1 413 ? 66.641 19.368 -80.135 1.00 91.06 413 THR A C 1
ATOM 3293 O O . THR A 1 413 ? 67.145 19.838 -81.149 1.00 91.06 413 THR A O 1
ATOM 3296 N N . LYS A 1 414 ? 67.334 19.203 -78.998 1.00 86.94 414 LYS A N 1
ATOM 3297 C CA . LYS A 1 414 ? 68.766 19.535 -78.884 1.00 86.94 414 LYS A CA 1
ATOM 3298 C C . LYS A 1 414 ? 69.624 18.637 -79.773 1.00 86.94 414 LYS A C 1
ATOM 3300 O O . LYS A 1 414 ? 70.537 19.131 -80.423 1.00 86.94 414 LYS A O 1
ATOM 3305 N N . ASP A 1 415 ? 69.322 17.341 -79.840 1.00 84.25 415 ASP A N 1
ATOM 3306 C CA . ASP A 1 415 ? 70.043 16.400 -80.705 1.00 84.25 415 ASP A CA 1
ATOM 3307 C C . ASP A 1 415 ? 69.885 16.767 -82.193 1.00 84.25 415 ASP A C 1
ATOM 3309 O O . ASP A 1 415 ? 70.844 16.679 -82.960 1.00 84.25 415 ASP A O 1
ATOM 3313 N N . VAL A 1 416 ? 68.703 17.250 -82.602 1.00 80.00 416 VAL A N 1
ATOM 3314 C CA . VAL A 1 416 ? 68.452 17.776 -83.958 1.00 80.00 416 VAL A CA 1
ATOM 3315 C C . VAL A 1 416 ? 69.204 19.090 -84.212 1.00 80.00 416 VAL A C 1
ATOM 3317 O O . VAL A 1 416 ? 69.774 19.255 -85.288 1.00 80.00 416 VAL A O 1
ATOM 3320 N N . GLU A 1 417 ? 69.257 20.002 -83.237 1.00 75.25 417 GLU A N 1
ATOM 3321 C CA . GLU A 1 417 ? 70.046 21.242 -83.331 1.00 75.25 417 GLU A CA 1
ATOM 3322 C C . GLU A 1 417 ? 71.558 20.968 -83.427 1.00 75.25 417 GLU A C 1
ATOM 3324 O O . GLU A 1 417 ? 72.250 21.645 -84.178 1.00 75.25 417 GLU A O 1
ATOM 3329 N N . VAL A 1 418 ? 72.081 19.948 -82.737 1.00 69.00 418 VAL A N 1
ATOM 3330 C CA . VAL A 1 418 ? 73.498 19.538 -82.832 1.00 69.00 418 VAL A CA 1
ATOM 3331 C C . VAL A 1 418 ? 73.798 18.806 -84.150 1.00 69.00 418 VAL A C 1
ATOM 3333 O O . VAL A 1 418 ? 74.912 18.900 -84.668 1.00 69.00 418 VAL A O 1
ATOM 3336 N N . ALA A 1 419 ? 72.816 18.100 -84.721 1.00 62.06 419 ALA A N 1
ATOM 3337 C CA . ALA A 1 419 ? 72.932 17.444 -86.027 1.00 62.06 419 ALA A CA 1
ATOM 3338 C C . ALA A 1 419 ? 72.837 18.418 -87.223 1.00 62.06 419 ALA A C 1
ATOM 3340 O O . ALA A 1 419 ? 73.182 18.038 -88.345 1.00 62.06 419 ALA A O 1
ATOM 3341 N N . LEU A 1 420 ? 72.412 19.665 -86.997 1.00 56.84 420 LEU A N 1
ATOM 3342 C CA . LEU A 1 420 ? 72.482 20.772 -87.952 1.00 56.84 420 LEU A CA 1
ATOM 3343 C C . LEU A 1 420 ? 73.714 21.639 -87.617 1.00 56.84 420 LEU A C 1
ATOM 3345 O O . LEU A 1 420 ? 73.616 22.538 -86.786 1.00 56.84 420 LEU A O 1
ATOM 3349 N N . PRO A 1 421 ? 74.899 21.409 -88.218 1.00 51.25 421 PRO A N 1
ATOM 3350 C CA . PRO A 1 421 ? 76.046 22.268 -87.953 1.00 51.25 421 PRO A CA 1
ATOM 3351 C C . PRO A 1 421 ? 75.746 23.675 -88.475 1.00 51.25 421 PRO A C 1
ATOM 3353 O O . PRO A 1 421 ? 75.243 23.810 -89.589 1.00 51.25 421 PRO A O 1
ATOM 3356 N N . ASN A 1 422 ? 76.085 24.699 -87.683 1.00 51.72 422 ASN A N 1
ATOM 3357 C CA . ASN A 1 422 ? 76.057 26.113 -88.063 1.00 51.72 422 ASN A CA 1
ATOM 3358 C C . ASN A 1 422 ? 76.556 26.308 -89.503 1.00 51.72 422 ASN A C 1
ATOM 3360 O O . ASN A 1 422 ? 77.760 26.354 -89.761 1.00 51.72 422 ASN A O 1
ATOM 3364 N N . SER A 1 423 ? 75.620 26.439 -90.436 1.00 54.34 423 SER A N 1
ATOM 3365 C CA . SER A 1 423 ? 75.859 26.920 -91.785 1.00 54.34 423 SER A CA 1
ATOM 3366 C C . SER A 1 423 ? 75.539 28.408 -91.820 1.00 54.34 423 SER A C 1
ATOM 3368 O O . SER A 1 423 ? 74.614 28.812 -92.512 1.00 54.34 423 SER A O 1
ATOM 3370 N N . ASP A 1 424 ? 76.294 29.209 -91.069 1.00 48.09 424 ASP A N 1
ATOM 3371 C CA . ASP A 1 424 ? 76.364 30.645 -91.320 1.00 48.09 424 ASP A CA 1
ATOM 3372 C C . ASP A 1 424 ? 77.787 31.001 -91.737 1.00 48.09 424 ASP A C 1
ATOM 3374 O O . ASP A 1 424 ? 78.723 31.143 -90.947 1.00 48.09 424 ASP A O 1
ATOM 3378 N N . CYS A 1 425 ? 77.908 31.068 -93.062 1.00 48.03 425 CYS A N 1
ATOM 3379 C CA . CYS A 1 425 ? 78.951 31.749 -93.793 1.00 48.03 425 CYS A CA 1
ATOM 3380 C C . CYS A 1 425 ? 78.978 33.243 -93.447 1.00 48.03 425 CYS A C 1
ATOM 3382 O O . CYS A 1 425 ? 77.963 33.889 -93.211 1.00 48.03 425 CYS A O 1
ATOM 3384 N N . SER A 1 426 ? 80.197 33.762 -93.503 1.00 46.16 426 SER A N 1
ATOM 3385 C CA . SER A 1 426 ? 80.619 35.152 -93.415 1.00 46.16 426 SER A CA 1
ATOM 3386 C C . SER A 1 426 ? 79.812 36.121 -94.289 1.00 46.16 426 SER A C 1
ATOM 3388 O O . SER A 1 426 ? 79.438 35.802 -95.418 1.00 46.16 426 SER A O 1
ATOM 3390 N N . SER A 1 427 ? 79.666 37.355 -93.807 1.00 48.97 427 SER A N 1
ATOM 3391 C CA . SER A 1 427 ? 79.680 38.567 -94.636 1.00 48.97 427 SER A CA 1
ATOM 3392 C C . SER A 1 427 ? 80.766 39.494 -94.119 1.00 48.97 427 SER A C 1
ATOM 3394 O O . SER A 1 427 ? 80.870 39.606 -92.876 1.00 48.97 427 SER A O 1
#

InterPro domains:
  IPR040947 Short myomegalin-like EB1 binding protein, N-terminal [PF18615] (20-88)
  IPR052593 Microtubule-associated AKAP9-binding protein [PTHR46501] (249-418)

Secondary structure (DSSP, 8-state):
---------------------GGGSHHHHHHHHHHHHHHHGGG------S-S--TT-----TT-HHHHTTPPPTTTHHHHH-S-----S----------S-------------------------------TT----THHHHHHHHHHTT---PPPPPPTT-------------------------SSTTTTT---HHHHHHHHHHHHHHHHHHHHHHHHHHHHHHHHHHHHHHHHHTS------S-HHHHHHHHHHHHHHHHHHHHHHHHHHHHHHHHHHHTSTT--HHHHHHHHHHHHHHHHHHHHHHHHHHHHHHHHHHHHHHHHHHHHHHHHHHHHHHHHHHHHHHHHHHHHHHHHHHHHHHHHHHHHHHHHHHHHHHHHHHHHHHHHHHHHHHHHHHHHHHHHHHHHHHHHHHHS-------

Foldseek 3Di:
DDDDDDDDDDDDDDDDDPPPPPCPPPVNVVVVVVVVVVVCVVVPDPDPDPPDDDPPDPDPDPPDPVVVVVDDDPVCCCVVVVDDDPPDPDDDDDDDDPDDDDDDDDDDPDDDDDDDDDDDDDDDDDPDPDDPPDDDDPPVVVVVVVVVVPPDDDDDDDDPPDPDDDPPPPPPDDPDDDDDDDDDPDPPVVVVVCPDCVVVVVVVVVVVVVVVVVVVVVVVVVVVVVVVVVVVVVVVVPDPDDDDDPVCVVVVVVVVVVVVVVVVVVVVVVVVVVVVVVVVVVPDPPDDPVVVVVVVVVVVVVVVVVVVVVVVVVVVVVVVVVVVVVVVVVVVVVVVVVVVVVVVVVVVVVVVVVVVVVVVVVVVVVVVVVVVVVVVVVVVVVVVVVVVVVVVVVVVVVVVVVVVVVVVVVVVVVVVVVVDPDPDDDD

Radius of gyration: 50.46 Å; chains: 1; bounding box: 123×100×169 Å

Organism: NCBI:txid129469

pLDDT: mean 70.04, std 24.2, range [27.75, 98.81]

Sequence (427 aa):
MRRFPDSGASMSYAGQEISVSIADLPQVQYQRLLQDDMALSEYECWADSPDSSRPGTPCRNRQCRSCHGLRVDDNNYEWVCRTPRRLGTWSPIFSLCRDKSQSMPTVCCAGSQASLRSQSLGDVESCSMLSLDTLPESELAWEALKNLKDIRRKRLKIPLGSKIPVLVGNWRGGTPRRESPVGEESYEDLMDEFLPLEPKLQVQRSLHQDLQRSFDNLKELLETAKGELKSFQEKQGEAPNQDGFPPEKAVNHQEQLIHQLTRCLQSKEEVLQDCLVILLSLGSPGVNPSQLETLIKEMALRLKDRDKALEKTQSSHFLALESVHRQLRHLQEALKDKDADLARLNTSLRTEEETMHALRELLNQKEREIRRLESLSASTQEFWQLQSQTLVFALKEKETLIKALQEALTSSTKDVEVALPNSDCSS